Protein AF-A0AAU9JIQ5-F1 (afdb_monomer)

pLDDT: mean 78.66, std 20.28, range [33.81, 97.12]

Solvent-accessible surface area (backbone atoms only — not comparable to full-atom values): 30578 Å² total; per-residue (Å²): 131,57,72,69,59,53,52,51,49,52,53,47,32,46,72,43,92,80,22,69,67,49,35,51,52,51,18,60,65,46,36,79,48,55,62,67,62,41,50,53,50,53,53,53,45,50,50,50,59,68,40,84,86,54,53,39,53,39,35,30,38,43,47,53,44,52,48,47,33,49,75,54,63,25,63,56,45,46,54,46,44,55,73,74,42,43,73,56,49,51,57,59,64,51,57,66,23,88,51,84,55,89,61,65,23,29,62,74,72,73,49,91,47,70,69,39,15,50,26,22,16,50,34,47,48,54,48,44,45,49,38,52,53,40,20,71,75,50,17,48,47,100,85,68,47,77,28,71,41,28,55,46,42,52,54,39,51,75,59,58,38,75,66,68,74,82,62,67,73,60,57,53,51,53,43,57,50,49,52,52,50,47,52,52,34,62,77,67,69,47,61,68,66,64,50,51,53,57,48,48,57,53,52,57,47,48,53,53,46,57,50,48,47,58,53,37,66,74,71,70,45,68,72,65,44,53,56,51,50,55,50,52,51,55,53,51,48,54,52,51,52,50,54,56,53,53,47,67,78,54,60,76,90,79,74,77,90,79,79,92,72,83,83,82,84,78,82,85,79,84,91,81,72,84,81,77,82,81,75,77,78,80,74,81,76,81,76,80,79,72,85,86,78,91,78,78,83,85,73,73,89,66,85,83,79,77,77,76,78,86,78,81,78,87,70,91,48,76,66,62,56,50,52,52,50,51,52,49,50,54,52,51,53,51,49,52,55,49,52,53,50,51,52,51,50,53,54,50,51,52,53,49,53,52,53,50,52,54,52,51,52,53,49,52,53,51,48,56,50,50,54,53,49,51,56,52,48,54,50,50,54,51,53,52,51,54,50,54,52,50,50,53,52,51,53,53,50,52,52,53,52,53,53,50,53,52,51,51,51,52,51,52,50,51,51,53,51,51,50,51,54,51,51,56,51,49,54,56,48,52,54,50,50,55,54,49,52,55,51,49,54,53,49,51,56,50,50,52,53,50,50,53,52,50,52,54,49,52,50,51,50,51,54,51,50,60,56,51,71,75,72,61,85,85,83,83,88,84,89,81,80,87,80,79,83,79,76,79,68,77,76,72,81,76,72,66,72,75,66,74,69,70,73,62,84,72,45,77,64,42,58,51,51,55,59,62,68,74,76,121

InterPro domains:
  IPR002014 VHS domain [PS50179] (39-164)
  IPR008942 ENTH/VHS [G3DSA:1.25.40.90] (2-173)

Foldseek 3Di:
DDPVVLVVLLVCLLPDPPNPVSLLVNLVVLLPDDLPVLLVLLVVLLCQLPDLPHFLSSNLSSLSSLLSNVVSVPPSNVVNCLVRCLVVLLVLLCQPLVDPDLLSQLPSSPDPDPVSSVSSSSSNLSSLVSLVVCCVVVQADPVRDGGSSVVSNVVSVVSNRDHDDPDPPVVLVVVVVLLVVLVVCLVVVHDPVVSVVSLVVLVVVLVVLVVVLVVCVVVVPVVVNVSSVVSNVSSVVSVVSSVVSVCVVCPPPDDDDDDDDDDDDDDDDDPDDPDDDPDDPDDDDPPDPPDDPPPPPPPPPPDPPPPPPPPPDPPVDPVVVVVVVVVVVVVVVVVVVVVVVVVVVVVVVVVVVVVVVVVVVVVVVVVVVVVVVVVVVVVVVVVVVVVVVVVVVVVVVVVVVVVVVVVVVVVVVVVVVVVVVVVVVVVVVVVVVVVVVVVVVVVVVVVVVVVVVVVVVVVVVVVVVVVVVPPDPDDDDDDDDDDDPPPPDPDDPPPPPPPPPVPDPPPPVVVVVVVVVVPD

Structure (mmCIF, N/CA/C/O backbone):
data_AF-A0AAU9JIQ5-F1
#
_entry.id   AF-A0AAU9JIQ5-F1
#
loop_
_atom_site.group_PDB
_atom_site.id
_atom_site.type_symbol
_atom_site.label_atom_id
_atom_site.label_alt_id
_atom_site.label_comp_id
_atom_site.label_asym_id
_atom_site.label_entity_id
_atom_site.label_seq_id
_atom_site.pdbx_PDB_ins_code
_atom_site.Cartn_x
_atom_site.Cartn_y
_atom_site.Cartn_z
_atom_site.occupancy
_atom_site.B_iso_or_equiv
_atom_site.auth_seq_id
_atom_site.auth_comp_id
_atom_site.auth_asym_id
_atom_site.auth_atom_id
_atom_site.pdbx_PDB_model_num
ATOM 1 N N . MET A 1 1 ? 31.208 -19.150 15.252 1.00 69.88 1 MET A N 1
ATOM 2 C CA . MET A 1 1 ? 30.377 -19.489 16.428 1.00 69.88 1 MET A CA 1
ATOM 3 C C . MET A 1 1 ? 30.324 -21.010 16.598 1.00 69.88 1 MET A C 1
ATOM 5 O O . MET A 1 1 ? 30.475 -21.702 15.592 1.00 69.88 1 MET A O 1
ATOM 9 N N . LYS A 1 2 ? 30.187 -21.558 17.816 1.00 80.44 2 LYS A N 1
ATOM 10 C CA . LYS A 1 2 ? 30.042 -23.022 18.000 1.00 80.44 2 LYS A CA 1
ATOM 11 C C . LYS A 1 2 ? 28.649 -23.480 17.539 1.00 80.44 2 LYS A C 1
ATOM 13 O O . LYS A 1 2 ? 27.704 -22.698 17.568 1.00 80.44 2 LYS A O 1
ATOM 18 N N . GLU A 1 3 ? 28.507 -24.736 17.110 1.00 81.69 3 GLU A N 1
ATOM 19 C CA . GLU A 1 3 ? 27.234 -25.266 16.578 1.00 81.69 3 GLU A CA 1
ATOM 20 C C . GLU A 1 3 ? 26.079 -25.161 17.594 1.00 81.69 3 GLU A C 1
ATOM 22 O O . GLU A 1 3 ? 24.962 -24.798 17.228 1.00 81.69 3 GLU A O 1
ATOM 27 N N . ASP A 1 4 ? 26.366 -25.363 18.881 1.00 84.19 4 ASP A N 1
ATOM 28 C CA . ASP A 1 4 ? 25.383 -25.240 19.966 1.00 84.19 4 ASP A CA 1
ATOM 29 C C . ASP A 1 4 ? 24.862 -23.804 20.144 1.00 84.19 4 ASP A C 1
ATOM 31 O O . ASP A 1 4 ? 23.673 -23.591 20.375 1.00 84.19 4 ASP A O 1
ATOM 35 N N . GLU A 1 5 ? 25.729 -22.805 19.966 1.00 86.19 5 GLU A N 1
ATOM 36 C CA . GLU A 1 5 ? 25.364 -21.385 20.052 1.00 86.19 5 GLU A CA 1
ATOM 37 C C . GLU A 1 5 ? 24.453 -20.978 18.883 1.00 86.19 5 GLU A C 1
ATOM 39 O O . GLU A 1 5 ? 23.470 -20.261 19.078 1.00 86.19 5 GLU A O 1
ATOM 44 N N . ILE A 1 6 ? 24.731 -21.486 17.674 1.00 86.81 6 ILE A N 1
ATOM 45 C CA . ILE A 1 6 ? 23.885 -21.280 16.486 1.00 86.81 6 ILE A CA 1
ATOM 46 C C . ILE A 1 6 ? 22.503 -21.903 16.702 1.00 86.81 6 ILE A C 1
ATOM 48 O O . ILE A 1 6 ? 21.485 -21.274 16.411 1.00 86.81 6 ILE A O 1
ATOM 52 N N . ASN A 1 7 ? 22.455 -23.129 17.224 1.00 87.50 7 ASN A N 1
ATOM 53 C CA . ASN A 1 7 ? 21.197 -23.826 17.477 1.00 87.50 7 ASN A CA 1
ATOM 54 C C . ASN A 1 7 ? 20.341 -23.102 18.524 1.00 87.50 7 ASN A C 1
ATOM 56 O O . ASN A 1 7 ? 19.128 -22.987 18.335 1.00 87.50 7 ASN A O 1
ATOM 60 N N . GLU A 1 8 ? 20.951 -22.556 19.579 1.00 89.00 8 GLU A N 1
ATOM 61 C CA . GLU A 1 8 ? 20.212 -2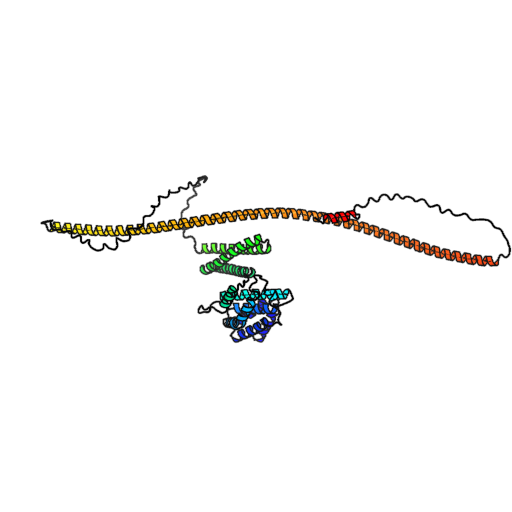1.774 20.572 1.00 89.00 8 GLU A CA 1
ATOM 62 C C . GLU A 1 8 ? 19.728 -20.432 20.006 1.00 89.00 8 GLU A C 1
ATOM 64 O O . GLU A 1 8 ? 18.595 -20.030 20.275 1.00 89.00 8 GLU A O 1
ATOM 69 N N . LEU A 1 9 ? 20.515 -19.765 19.155 1.00 89.19 9 LEU A N 1
ATOM 70 C CA . LEU A 1 9 ? 20.067 -18.557 18.450 1.00 89.19 9 LEU A CA 1
ATOM 71 C C . LEU A 1 9 ? 18.867 -18.833 17.541 1.00 89.19 9 LEU A C 1
ATOM 73 O O . LEU A 1 9 ? 17.897 -18.076 17.568 1.00 89.19 9 LEU A O 1
ATOM 77 N N . ILE A 1 10 ? 18.888 -19.938 16.792 1.00 91.12 10 ILE A N 1
ATOM 78 C CA . ILE A 1 10 ? 17.752 -20.368 15.966 1.00 91.12 10 ILE A CA 1
ATOM 79 C C . ILE A 1 10 ? 16.536 -20.649 16.851 1.00 91.12 10 ILE A C 1
ATOM 81 O O . ILE A 1 10 ? 15.441 -20.178 16.550 1.00 91.12 10 ILE A O 1
ATOM 85 N N . ARG A 1 11 ? 16.711 -21.372 17.965 1.00 91.75 11 ARG A N 1
ATOM 86 C CA . ARG A 1 11 ? 15.618 -21.676 18.898 1.00 91.75 11 ARG A CA 1
ATOM 87 C C . ARG A 1 11 ? 14.975 -20.400 19.436 1.00 91.75 11 ARG A C 1
ATOM 89 O O . ARG A 1 11 ? 13.753 -20.287 19.412 1.00 91.75 11 ARG A O 1
ATOM 96 N N . ARG A 1 12 ? 15.788 -19.419 19.839 1.00 91.25 12 ARG A N 1
ATOM 97 C CA . ARG A 1 12 ? 15.317 -18.109 20.307 1.00 91.25 12 ARG A CA 1
ATOM 98 C C . ARG A 1 12 ? 14.613 -17.320 19.207 1.00 91.25 12 ARG A C 1
ATOM 100 O O . ARG A 1 12 ? 13.552 -16.758 19.469 1.00 91.25 12 ARG A O 1
ATOM 107 N N . ALA A 1 13 ? 15.148 -17.301 17.986 1.00 91.44 13 ALA A N 1
ATOM 108 C CA . ALA A 1 13 ? 14.522 -16.614 16.854 1.00 91.44 13 ALA A CA 1
ATOM 109 C C . ALA A 1 13 ? 13.144 -17.201 16.498 1.00 91.44 13 ALA A C 1
ATOM 111 O O . ALA A 1 13 ? 12.255 -16.474 16.067 1.00 91.44 13 ALA A O 1
ATOM 112 N N . LEU A 1 14 ? 12.942 -18.504 16.717 1.00 92.00 14 LEU A N 1
ATOM 113 C CA . LEU A 1 14 ? 11.664 -19.175 16.462 1.00 92.00 14 LEU A CA 1
ATOM 114 C C . LEU A 1 14 ? 10.588 -18.884 17.520 1.00 92.00 14 LEU A C 1
ATOM 116 O O . LEU A 1 14 ? 9.406 -19.002 17.206 1.00 92.00 14 LEU A O 1
ATOM 120 N N . THR A 1 15 ? 10.971 -18.538 18.755 1.00 88.44 15 THR A N 1
ATOM 121 C CA . THR A 1 15 ? 10.032 -18.357 19.882 1.00 88.44 15 THR A CA 1
ATOM 122 C C . THR A 1 15 ? 9.821 -16.904 20.304 1.00 88.44 15 THR A C 1
ATOM 124 O O . THR A 1 15 ? 8.894 -16.627 21.060 1.00 88.44 15 THR A O 1
ATOM 127 N N 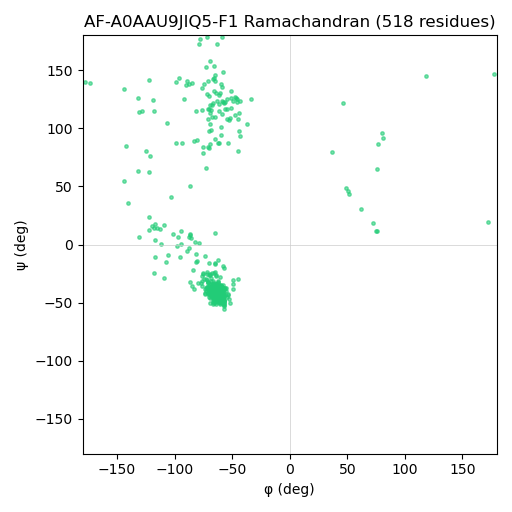. THR A 1 16 ? 10.682 -15.977 19.879 1.00 85.25 16 THR A N 1
ATOM 128 C CA . THR A 1 16 ? 10.675 -14.586 20.367 1.00 85.25 16 THR A CA 1
ATOM 129 C C . THR A 1 16 ? 9.897 -13.666 19.425 1.00 85.25 16 THR A C 1
ATOM 131 O O . THR A 1 16 ? 9.971 -13.808 18.207 1.00 85.25 16 THR A O 1
ATOM 134 N N . ILE A 1 17 ? 9.175 -12.693 19.990 1.00 66.81 17 ILE A N 1
ATOM 135 C CA . ILE A 1 17 ? 8.435 -11.667 19.232 1.00 66.81 17 ILE A CA 1
ATOM 136 C C . ILE A 1 17 ? 9.412 -10.683 18.552 1.00 66.81 17 ILE A C 1
ATOM 138 O O . ILE A 1 17 ? 9.202 -10.299 17.405 1.00 66.81 17 ILE A O 1
ATOM 142 N N . ASP A 1 18 ? 10.535 -10.371 19.207 1.00 60.59 18 ASP A N 1
ATOM 143 C CA . ASP A 1 18 ? 11.626 -9.516 18.710 1.00 60.59 18 ASP A CA 1
ATOM 144 C C . ASP A 1 18 ? 12.670 -10.302 17.879 1.00 60.59 18 ASP A C 1
ATOM 146 O O . ASP A 1 18 ? 13.877 -10.310 18.128 1.00 60.59 18 ASP A O 1
ATOM 150 N N . ALA A 1 19 ? 12.176 -11.071 16.908 1.00 79.62 19 ALA A N 1
ATOM 151 C CA . ALA A 1 19 ? 12.989 -11.922 16.041 1.00 79.62 19 ALA A CA 1
ATOM 152 C C . ALA A 1 19 ? 13.910 -11.201 15.018 1.00 79.62 19 ALA A C 1
ATOM 154 O O . ALA A 1 19 ? 14.922 -11.808 14.655 1.00 79.62 19 ALA A O 1
ATOM 155 N N . PRO A 1 20 ? 13.651 -9.966 14.521 1.00 87.19 20 PRO A N 1
ATOM 156 C CA . PRO A 1 20 ? 14.410 -9.404 13.391 1.00 87.19 20 PRO A CA 1
ATOM 157 C C . PRO A 1 20 ? 15.925 -9.285 13.614 1.00 87.19 20 PRO A C 1
ATOM 159 O O . PRO A 1 20 ? 16.711 -9.612 12.719 1.00 87.19 20 PRO A O 1
ATOM 162 N N . ALA A 1 21 ? 16.350 -8.867 14.810 1.00 88.44 21 ALA A N 1
ATOM 163 C CA . ALA A 1 21 ? 17.769 -8.740 15.146 1.00 88.44 21 ALA A CA 1
ATOM 164 C C . ALA A 1 21 ? 18.475 -10.108 15.165 1.00 88.44 21 ALA A C 1
ATOM 166 O O . ALA A 1 21 ? 19.551 -10.268 14.586 1.00 88.44 21 ALA A O 1
ATOM 167 N N . LEU A 1 22 ? 17.830 -11.121 15.756 1.00 91.56 22 LEU A N 1
ATOM 168 C CA . LEU A 1 22 ? 18.345 -12.493 15.804 1.00 91.56 22 LEU A CA 1
ATOM 169 C C . LEU A 1 22 ? 18.401 -13.123 14.407 1.00 91.56 22 LEU A C 1
ATOM 171 O O . LEU A 1 22 ? 19.378 -13.786 14.068 1.00 91.56 22 LEU A O 1
ATOM 175 N N . ILE A 1 23 ? 17.384 -12.889 13.573 1.00 93.19 23 ILE A N 1
ATOM 176 C CA . ILE A 1 23 ? 17.345 -13.374 12.186 1.00 93.19 23 ILE A CA 1
ATOM 177 C C . ILE A 1 23 ? 18.493 -12.770 11.371 1.00 93.19 23 ILE A C 1
ATOM 179 O O . ILE A 1 23 ? 19.153 -13.490 10.623 1.00 93.19 23 ILE A O 1
ATOM 183 N N . SER A 1 24 ? 18.766 -11.477 11.550 1.00 91.62 24 SER A N 1
ATOM 184 C CA . SER A 1 24 ? 19.873 -10.789 10.875 1.00 91.62 24 SER A CA 1
ATOM 185 C C . SER A 1 24 ? 21.231 -11.353 11.296 1.00 91.62 24 SER A C 1
ATOM 187 O O . SER A 1 24 ? 22.091 -11.594 10.449 1.00 91.62 24 SER A O 1
ATOM 189 N N . GLN A 1 25 ? 21.402 -11.645 12.589 1.00 92.38 25 GLN A N 1
ATOM 190 C CA . GLN A 1 25 ? 22.608 -12.289 13.108 1.00 92.38 25 GLN A CA 1
ATOM 191 C C . GLN A 1 25 ? 22.797 -13.699 12.527 1.00 92.38 25 GLN A C 1
ATOM 193 O O . GLN A 1 25 ? 23.896 -14.047 12.098 1.00 92.38 25 GLN A O 1
ATOM 198 N N . ILE A 1 26 ? 21.724 -14.496 12.445 1.00 93.31 26 ILE A N 1
ATOM 199 C CA . ILE A 1 26 ? 21.763 -15.820 11.807 1.00 93.31 26 ILE A CA 1
ATOM 200 C C . ILE A 1 26 ? 22.144 -15.678 10.328 1.00 93.31 26 ILE A C 1
ATOM 202 O O . ILE A 1 26 ? 23.040 -16.374 9.861 1.00 93.31 26 ILE A O 1
ATOM 206 N N . ALA A 1 27 ? 21.523 -14.761 9.584 1.00 94.50 27 ALA A N 1
ATOM 207 C CA . ALA A 1 27 ? 21.852 -14.549 8.177 1.00 94.50 27 ALA A CA 1
ATOM 208 C C . ALA A 1 27 ? 23.333 -14.184 7.980 1.00 94.50 27 ALA A C 1
ATOM 210 O O . ALA A 1 27 ? 23.991 -14.744 7.105 1.00 94.50 27 ALA A O 1
ATOM 211 N N . GLN A 1 28 ? 23.886 -13.317 8.832 1.00 92.88 28 GLN A N 1
ATOM 212 C CA . GLN A 1 28 ? 25.294 -12.932 8.774 1.00 92.88 28 GLN A CA 1
ATOM 213 C C . GLN A 1 28 ? 26.235 -14.127 8.984 1.00 92.88 28 GLN A C 1
ATOM 215 O O . GLN A 1 28 ? 27.166 -14.304 8.198 1.00 92.88 28 GLN A O 1
ATOM 220 N N . GLU A 1 29 ? 25.967 -14.985 9.970 1.00 92.69 29 GLU A N 1
ATOM 221 C CA . GLU A 1 29 ? 26.754 -16.207 10.207 1.00 92.69 29 GLU A CA 1
ATOM 222 C C . GLU A 1 29 ? 26.693 -17.176 9.015 1.00 92.69 29 GLU A C 1
ATOM 224 O O . GLU A 1 29 ? 27.674 -17.851 8.697 1.00 92.69 29 GLU A O 1
ATOM 229 N N . PHE A 1 30 ? 25.558 -17.223 8.312 1.00 93.81 30 PHE A N 1
ATOM 230 C CA . PHE A 1 30 ? 25.363 -18.101 7.159 1.00 93.81 30 PHE A CA 1
ATOM 231 C C . PHE A 1 30 ? 25.768 -17.488 5.811 1.00 93.81 30 PHE A C 1
ATOM 233 O O . PHE A 1 30 ? 25.815 -18.219 4.821 1.00 93.81 30 PHE A O 1
ATOM 240 N N . SER A 1 31 ? 26.146 -16.208 5.759 1.00 93.00 31 SER A N 1
ATOM 241 C CA . SER A 1 31 ? 26.565 -15.527 4.521 1.00 93.00 31 SER A CA 1
ATOM 242 C C . SER A 1 31 ? 27.772 -16.191 3.847 1.00 93.00 31 SER A C 1
ATOM 244 O O . SER A 1 31 ? 27.778 -16.383 2.636 1.00 93.00 31 SER A O 1
ATOM 246 N N . ASN A 1 32 ? 28.746 -16.641 4.644 1.00 90.75 32 ASN A N 1
ATOM 247 C CA . ASN A 1 32 ? 29.967 -17.310 4.179 1.00 90.75 32 ASN A CA 1
ATOM 248 C C . ASN A 1 32 ? 30.093 -18.749 4.705 1.00 90.75 32 ASN A C 1
ATOM 250 O O . ASN A 1 32 ? 31.167 -19.352 4.655 1.00 90.75 32 ASN A O 1
ATOM 254 N N . ALA A 1 33 ? 29.010 -19.310 5.247 1.00 91.50 33 ALA A N 1
ATOM 255 C CA . ALA A 1 33 ? 29.029 -20.661 5.781 1.00 91.50 33 ALA A CA 1
ATOM 256 C C . ALA A 1 33 ? 29.243 -21.700 4.671 1.00 91.50 33 ALA A C 1
ATOM 258 O O . ALA A 1 33 ? 28.718 -21.594 3.560 1.00 91.50 33 ALA A O 1
ATOM 259 N N . GLY A 1 34 ? 30.007 -22.741 5.002 1.00 91.44 34 GLY A N 1
ATOM 260 C CA . GLY A 1 34 ? 30.241 -23.864 4.105 1.00 91.44 34 GLY A CA 1
ATOM 261 C C . GLY A 1 34 ? 29.016 -24.765 3.926 1.00 91.44 34 GLY A C 1
ATOM 262 O O . GLY A 1 34 ? 27.973 -24.628 4.566 1.00 91.44 34 GLY A O 1
ATOM 263 N N . TYR A 1 35 ? 29.185 -25.781 3.087 1.00 89.69 35 TYR A N 1
ATOM 264 C CA . TYR A 1 35 ? 28.126 -26.712 2.699 1.00 89.69 35 TYR A CA 1
ATOM 265 C C . TYR A 1 35 ? 27.451 -27.453 3.872 1.00 89.69 35 TYR A C 1
ATOM 267 O O . TYR A 1 35 ? 26.233 -27.643 3.860 1.00 89.69 35 TYR A O 1
ATOM 275 N N . SER A 1 36 ? 28.219 -27.896 4.878 1.00 91.38 36 SER A N 1
ATOM 276 C CA . SER A 1 36 ? 27.694 -28.703 5.995 1.00 91.38 36 SER A CA 1
ATOM 277 C C . SER A 1 36 ? 26.758 -27.906 6.928 1.00 91.38 36 SER A C 1
ATOM 279 O O . SER A 1 36 ? 25.619 -28.348 7.119 1.00 91.38 36 SER A O 1
ATOM 281 N N . PRO A 1 37 ? 27.132 -26.705 7.420 1.00 91.62 37 PRO A N 1
ATOM 282 C CA . PRO A 1 37 ? 26.217 -25.860 8.191 1.00 91.62 37 PRO A CA 1
ATOM 283 C C . PRO A 1 37 ? 24.924 -25.512 7.443 1.00 91.62 37 PRO A C 1
ATOM 285 O O . PRO A 1 37 ? 23.834 -25.719 7.980 1.00 91.62 37 PRO A O 1
ATOM 288 N N . CYS A 1 38 ? 25.010 -25.053 6.184 1.00 93.25 38 CYS A N 1
ATOM 289 C CA . CYS A 1 38 ? 23.827 -24.698 5.385 1.00 93.25 38 CYS A CA 1
ATOM 290 C C . CYS A 1 38 ? 22.872 -25.890 5.219 1.00 93.25 38 CYS A C 1
ATOM 292 O O . CYS A 1 38 ? 21.651 -25.743 5.327 1.00 93.25 38 CYS A O 1
ATOM 294 N N . ARG A 1 39 ? 23.424 -27.094 5.005 1.00 92.44 39 ARG A N 1
ATOM 295 C CA . ARG A 1 39 ? 22.650 -28.340 4.949 1.00 92.44 39 ARG A CA 1
ATOM 296 C C . ARG A 1 39 ? 21.899 -28.590 6.254 1.00 92.44 39 ARG A C 1
ATOM 298 O O . ARG A 1 39 ? 20.712 -28.914 6.194 1.00 92.44 39 ARG A O 1
ATOM 305 N N . SER A 1 40 ? 22.587 -28.502 7.393 1.00 91.38 40 SER A N 1
ATOM 306 C CA . SER A 1 40 ? 22.011 -28.770 8.717 1.00 91.38 40 SER A CA 1
ATOM 307 C C . SER A 1 40 ? 20.848 -27.816 9.005 1.00 91.38 40 SER A C 1
ATOM 309 O O . SER A 1 40 ? 19.728 -28.259 9.274 1.00 91.38 40 SER A O 1
ATOM 311 N N . LEU A 1 41 ? 21.065 -26.515 8.784 1.00 94.00 41 LEU A N 1
ATOM 312 C CA . LEU A 1 41 ? 20.050 -25.478 8.963 1.00 94.00 41 LEU A CA 1
ATOM 313 C C . LEU A 1 41 ? 18.801 -25.738 8.109 1.00 94.00 41 LEU A C 1
ATOM 315 O O . LEU A 1 41 ? 17.691 -25.820 8.635 1.00 94.00 41 LEU A O 1
ATOM 319 N N . ILE A 1 42 ? 18.966 -25.937 6.797 1.00 94.62 42 ILE A N 1
ATOM 320 C CA . ILE A 1 42 ? 17.835 -26.159 5.883 1.00 94.62 42 ILE A CA 1
ATOM 321 C C . ILE A 1 42 ? 17.075 -27.441 6.238 1.00 94.62 42 ILE A C 1
ATOM 323 O O . ILE A 1 42 ? 15.848 -27.482 6.128 1.00 94.62 42 ILE A O 1
ATOM 327 N N . GLN A 1 43 ? 17.764 -28.497 6.680 1.00 93.88 43 GLN A N 1
ATOM 328 C CA . GLN A 1 43 ? 17.098 -29.718 7.134 1.00 93.88 43 GLN A CA 1
ATOM 329 C C . GLN A 1 43 ? 16.262 -29.487 8.394 1.00 93.88 43 GLN A C 1
ATOM 331 O O . GLN A 1 43 ? 15.138 -29.989 8.464 1.00 93.88 43 GLN A O 1
ATOM 336 N N . ASN A 1 44 ? 16.777 -28.719 9.353 1.00 93.06 44 ASN A N 1
ATOM 337 C CA . ASN A 1 44 ? 16.059 -28.385 10.578 1.00 93.06 44 ASN A CA 1
ATOM 338 C C . ASN A 1 44 ? 14.831 -27.516 10.278 1.00 93.06 44 ASN A C 1
ATOM 340 O O . ASN A 1 44 ? 13.716 -27.903 10.625 1.00 93.06 44 ASN A O 1
ATOM 344 N N . LEU A 1 45 ? 14.989 -26.428 9.518 1.00 94.50 45 LEU A N 1
ATOM 345 C CA . LEU A 1 45 ? 13.874 -25.551 9.134 1.00 94.50 45 LEU A CA 1
ATOM 346 C C . LEU A 1 45 ? 12.822 -26.293 8.294 1.00 94.50 45 LEU A C 1
ATOM 348 O O . LEU A 1 45 ? 11.619 -26.123 8.492 1.00 94.50 45 LEU A O 1
ATOM 352 N N . LYS A 1 46 ? 13.246 -27.211 7.417 1.00 94.44 46 LYS A N 1
ATOM 353 C CA . LYS A 1 46 ? 12.328 -28.086 6.676 1.00 94.44 46 LYS A CA 1
ATOM 354 C C . LYS A 1 46 ? 11.481 -28.969 7.595 1.00 94.44 46 LYS A C 1
ATOM 356 O O . LYS A 1 46 ? 10.297 -29.161 7.311 1.00 94.44 46 LYS A O 1
ATOM 361 N N . LYS A 1 47 ? 12.066 -29.539 8.656 1.00 93.56 47 LYS A N 1
ATOM 362 C CA . LYS A 1 47 ? 11.317 -30.346 9.637 1.00 93.56 47 LYS A CA 1
ATOM 363 C C . LYS A 1 47 ? 10.258 -29.493 10.340 1.00 93.56 47 LYS A C 1
ATOM 365 O O . LYS A 1 47 ? 9.123 -29.952 10.456 1.00 93.56 47 LYS A O 1
ATOM 370 N N . LEU A 1 48 ? 10.600 -28.256 10.713 1.00 93.44 48 LEU A N 1
ATOM 371 C CA . LEU A 1 48 ? 9.667 -27.313 11.341 1.00 93.44 48 LEU A CA 1
ATOM 372 C C . LEU A 1 48 ? 8.474 -26.999 10.430 1.00 93.44 48 LEU A C 1
ATOM 374 O O . LEU A 1 48 ? 7.327 -27.173 10.831 1.00 93.44 48 LEU A O 1
ATOM 378 N N . ILE A 1 49 ? 8.742 -26.628 9.174 1.00 93.88 49 ILE A N 1
ATOM 379 C CA . ILE A 1 49 ? 7.698 -26.276 8.197 1.00 93.88 49 ILE A CA 1
ATOM 380 C C . ILE A 1 49 ? 6.775 -27.469 7.900 1.00 93.88 49 ILE A C 1
ATOM 382 O O . ILE A 1 49 ? 5.569 -27.297 7.722 1.00 93.88 49 ILE A O 1
ATOM 386 N N . LYS A 1 50 ? 7.321 -28.694 7.835 1.00 91.88 50 LYS A N 1
ATOM 387 C CA . LYS A 1 50 ? 6.540 -29.900 7.509 1.00 91.88 50 LYS A CA 1
ATOM 388 C C . LYS A 1 50 ? 5.688 -30.395 8.681 1.00 91.88 50 LYS A C 1
ATOM 390 O O . LYS A 1 50 ? 4.610 -30.940 8.447 1.00 91.88 50 LYS A O 1
ATOM 395 N N . SER A 1 51 ? 6.182 -30.275 9.909 1.00 90.88 51 SER A N 1
ATOM 396 C CA . SER A 1 51 ? 5.517 -30.861 11.072 1.00 90.88 51 SER A CA 1
ATOM 397 C C . SER A 1 51 ? 4.157 -30.207 11.332 1.00 90.88 51 SER A C 1
ATOM 399 O O . SER A 1 51 ? 3.979 -28.998 11.187 1.00 90.88 51 SER A O 1
ATOM 401 N N . HIS A 1 52 ? 3.177 -31.021 11.714 1.00 88.12 52 HIS A N 1
ATOM 402 C CA . HIS A 1 52 ? 1.860 -30.543 12.144 1.00 88.12 52 HIS A CA 1
ATOM 403 C C . HIS A 1 52 ? 1.868 -30.096 13.612 1.00 88.12 52 HIS A C 1
ATOM 405 O O . HIS A 1 52 ? 0.968 -29.385 14.028 1.00 88.12 52 HIS A O 1
ATOM 411 N N . GLN A 1 53 ? 2.907 -30.462 14.370 1.00 88.81 53 GLN A N 1
ATOM 412 C CA . GLN A 1 53 ? 3.037 -30.126 15.791 1.00 88.81 53 GLN A CA 1
ATOM 413 C C . GLN A 1 53 ? 3.433 -28.664 16.032 1.00 88.81 53 GLN A C 1
ATOM 415 O O . GLN A 1 53 ? 3.180 -28.138 17.108 1.00 88.81 53 GLN A O 1
ATOM 420 N N . TYR A 1 54 ? 4.080 -28.012 15.059 1.00 92.50 54 TYR A N 1
ATOM 421 C CA . TYR A 1 54 ? 4.479 -26.611 15.198 1.00 92.50 54 TYR A CA 1
ATOM 422 C C . TYR A 1 54 ? 3.388 -25.678 14.693 1.00 92.50 54 TYR A C 1
ATOM 424 O O . TYR A 1 54 ? 2.820 -25.896 13.614 1.00 92.50 54 TYR A O 1
ATOM 432 N N . SER A 1 55 ? 3.159 -24.611 15.458 1.00 93.00 55 SER A N 1
ATOM 433 C CA . SER A 1 55 ? 2.173 -23.595 15.124 1.00 93.00 55 SER A CA 1
ATOM 434 C C . SER A 1 55 ? 2.550 -22.827 13.848 1.00 93.00 55 SER A C 1
ATOM 436 O O . SER A 1 55 ? 3.738 -22.735 13.499 1.00 93.00 55 SER A O 1
ATOM 438 N N . PRO A 1 56 ? 1.564 -22.272 13.123 1.00 94.19 56 PRO A N 1
ATOM 439 C CA . PRO A 1 56 ? 1.806 -21.382 11.988 1.00 94.19 56 PRO A CA 1
ATOM 440 C C . PRO A 1 56 ? 2.799 -20.255 12.269 1.00 94.19 56 PRO A C 1
ATOM 442 O O . PRO A 1 56 ? 3.646 -19.973 11.425 1.00 94.19 56 PRO A O 1
ATOM 445 N N . THR A 1 57 ? 2.770 -19.677 13.469 1.00 93.69 57 THR A N 1
ATOM 446 C CA . THR A 1 57 ? 3.720 -18.638 13.892 1.00 93.69 57 THR A CA 1
ATOM 447 C C . THR A 1 57 ? 5.175 -19.116 13.820 1.00 93.69 57 THR A C 1
ATOM 449 O O . THR A 1 57 ? 6.024 -18.438 13.238 1.00 93.69 57 THR A O 1
ATOM 452 N N . ILE A 1 58 ? 5.474 -20.320 14.321 1.00 94.38 58 ILE A N 1
ATOM 453 C CA . ILE A 1 58 ? 6.826 -20.906 14.248 1.00 94.38 58 ILE A CA 1
ATOM 454 C C . ILE A 1 58 ? 7.221 -21.171 12.790 1.00 94.38 58 ILE A C 1
ATOM 456 O O . ILE A 1 58 ? 8.366 -20.941 12.397 1.00 94.38 58 ILE A O 1
ATOM 460 N N . LYS A 1 59 ? 6.276 -21.631 11.961 1.00 95.62 59 LYS A N 1
ATOM 461 C CA . LYS A 1 59 ? 6.516 -21.872 10.528 1.00 95.62 59 LYS A CA 1
ATOM 462 C C . LYS A 1 59 ? 6.831 -20.574 9.787 1.00 95.62 59 LYS A C 1
ATOM 464 O O . LYS A 1 59 ? 7.734 -20.564 8.951 1.00 95.62 59 LYS A O 1
ATOM 469 N N . LEU A 1 60 ? 6.133 -19.488 10.116 1.00 94.75 60 LEU A N 1
ATOM 470 C CA . LEU A 1 60 ? 6.390 -18.151 9.585 1.00 94.75 60 LEU A CA 1
ATOM 471 C C . LEU A 1 60 ? 7.782 -17.652 9.979 1.00 94.75 60 LEU A C 1
ATOM 473 O O . LEU A 1 60 ? 8.528 -17.205 9.111 1.00 94.75 60 LEU A O 1
ATOM 477 N N . GLN A 1 61 ? 8.182 -17.795 11.244 1.00 94.38 61 GLN A N 1
ATOM 478 C CA . GLN A 1 61 ? 9.536 -17.422 11.674 1.00 94.38 61 GLN A CA 1
ATOM 479 C C . GLN A 1 61 ? 10.614 -18.265 10.982 1.00 94.38 61 GLN A C 1
ATOM 481 O O . GLN A 1 61 ? 11.618 -17.728 10.513 1.00 94.38 61 GLN A O 1
ATOM 486 N N . ALA A 1 62 ? 10.384 -19.571 10.822 1.00 96.38 62 ALA A N 1
ATOM 487 C CA . ALA A 1 62 ? 11.288 -20.437 10.070 1.00 96.38 62 ALA A CA 1
ATOM 488 C C . ALA A 1 62 ? 11.459 -19.962 8.617 1.00 96.38 62 ALA A C 1
ATOM 490 O O . ALA A 1 62 ? 12.575 -19.965 8.099 1.00 96.38 62 ALA A O 1
ATOM 491 N N . LEU A 1 63 ? 10.379 -19.515 7.968 1.00 96.81 63 LEU A N 1
ATOM 492 C CA . LEU A 1 63 ? 10.441 -18.951 6.621 1.00 96.81 63 LEU A CA 1
ATOM 493 C C . LEU A 1 63 ? 11.197 -17.614 6.578 1.00 96.81 63 LEU A C 1
ATOM 495 O O . LEU A 1 63 ? 12.002 -17.418 5.672 1.00 96.81 63 LEU A O 1
ATOM 499 N N . LYS A 1 64 ? 11.017 -16.734 7.571 1.00 95.69 64 LYS A N 1
ATOM 500 C CA . LYS A 1 64 ? 11.785 -15.480 7.680 1.00 95.69 64 LYS A CA 1
ATOM 501 C C . LYS A 1 64 ? 13.292 -15.731 7.808 1.00 95.69 64 LYS A C 1
ATOM 503 O O . LYS A 1 64 ? 14.074 -15.057 7.144 1.00 95.69 64 LYS A O 1
ATOM 508 N N . ILE A 1 65 ? 13.700 -16.743 8.582 1.00 96.25 65 ILE A N 1
ATOM 509 C CA . ILE A 1 65 ? 15.109 -17.170 8.666 1.00 96.25 65 ILE A CA 1
ATOM 510 C C . ILE A 1 65 ? 15.612 -17.640 7.295 1.00 96.25 65 ILE A C 1
ATOM 512 O O . ILE A 1 65 ? 16.699 -17.245 6.873 1.00 96.25 65 ILE A O 1
ATOM 516 N N . ILE A 1 66 ? 14.824 -18.457 6.583 1.00 97.00 66 ILE A N 1
ATOM 517 C CA . ILE A 1 66 ? 15.180 -18.923 5.233 1.00 97.00 66 ILE A CA 1
ATOM 518 C C . ILE A 1 66 ? 15.370 -17.739 4.287 1.00 97.00 66 ILE A C 1
ATOM 520 O O . ILE A 1 66 ? 16.371 -17.717 3.573 1.00 97.00 66 ILE A O 1
ATOM 524 N N . LYS A 1 67 ? 14.443 -16.773 4.294 1.00 95.75 67 LYS A N 1
ATOM 525 C CA . LYS A 1 67 ? 14.524 -15.562 3.470 1.00 95.75 67 LYS A CA 1
ATOM 526 C C . LYS A 1 67 ? 15.810 -14.798 3.736 1.00 95.75 67 LYS A C 1
ATOM 528 O O . LYS A 1 67 ? 16.600 -14.618 2.817 1.00 95.75 67 LYS A O 1
ATOM 533 N N . ALA A 1 68 ? 16.056 -14.444 4.993 1.00 95.38 68 ALA A N 1
ATOM 534 C CA . ALA A 1 68 ? 17.230 -13.668 5.364 1.00 95.38 68 ALA A CA 1
ATOM 535 C C . ALA A 1 68 ? 18.541 -14.375 4.980 1.00 95.38 68 ALA A C 1
ATOM 537 O O . ALA A 1 68 ? 19.456 -13.740 4.469 1.00 95.38 68 ALA A O 1
ATOM 538 N N . CYS A 1 69 ? 18.621 -15.699 5.154 1.00 95.81 69 CYS A N 1
ATOM 539 C CA . CYS A 1 69 ? 19.794 -16.470 4.740 1.00 95.81 69 CYS A CA 1
ATOM 540 C C . CYS A 1 69 ? 19.938 -16.547 3.211 1.00 95.81 69 CYS A C 1
ATOM 542 O O . CYS A 1 69 ? 21.052 -16.442 2.703 1.00 95.81 69 CYS A O 1
ATOM 544 N N . ALA A 1 70 ? 18.842 -16.719 2.466 1.00 95.31 70 ALA A N 1
ATOM 545 C CA . ALA A 1 70 ? 18.865 -16.745 1.002 1.00 95.31 70 ALA A CA 1
ATOM 546 C C . ALA A 1 70 ? 19.279 -15.388 0.408 1.00 95.31 70 ALA A C 1
ATOM 548 O O . ALA A 1 70 ? 20.048 -15.352 -0.552 1.00 95.31 70 ALA A O 1
ATOM 549 N N . ASP A 1 71 ? 18.839 -14.288 1.021 1.00 93.12 71 ASP A N 1
ATOM 550 C CA . ASP A 1 71 ? 19.137 -12.918 0.587 1.00 93.12 71 ASP A CA 1
ATOM 551 C C . ASP A 1 71 ? 20.628 -12.558 0.695 1.00 93.12 71 ASP A C 1
ATOM 553 O O . ASP A 1 71 ? 21.081 -11.630 0.029 1.00 93.12 71 ASP A O 1
ATOM 557 N N . THR A 1 72 ? 21.420 -13.3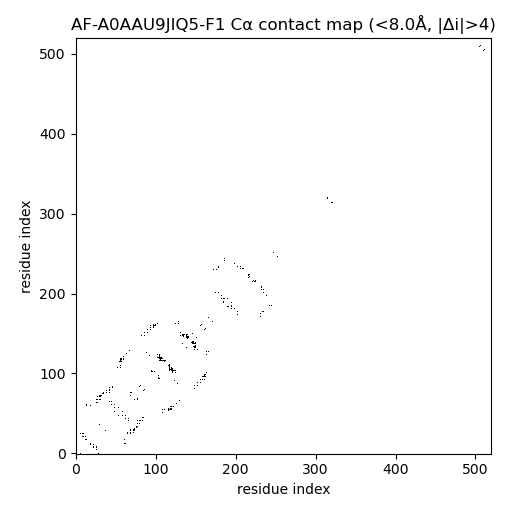25 1.454 1.00 93.50 72 THR A N 1
ATOM 558 C CA . THR A 1 72 ? 22.887 -13.178 1.482 1.00 93.50 72 THR A CA 1
ATOM 559 C C . THR A 1 72 ? 23.580 -13.623 0.192 1.00 93.50 72 THR A C 1
ATOM 561 O O . THR A 1 72 ? 24.750 -13.309 -0.005 1.00 93.50 72 THR A O 1
ATOM 564 N N . GLY A 1 73 ? 22.895 -14.373 -0.680 1.00 91.12 73 GLY A N 1
ATOM 565 C CA . GLY A 1 73 ? 23.468 -14.873 -1.931 1.00 91.12 73 GLY A CA 1
ATOM 566 C C . GLY A 1 73 ? 24.425 -16.062 -1.775 1.00 91.12 73 GLY A C 1
ATOM 567 O O . GLY A 1 73 ? 25.097 -16.425 -2.739 1.00 91.12 73 GLY A O 1
ATOM 568 N N . ASN A 1 74 ? 24.495 -16.706 -0.601 1.00 94.56 74 ASN A N 1
ATOM 569 C CA . ASN A 1 74 ? 25.336 -17.892 -0.412 1.00 94.56 74 ASN A CA 1
ATOM 570 C C . ASN A 1 74 ? 24.901 -19.041 -1.348 1.00 94.56 74 ASN A C 1
ATOM 572 O O . ASN A 1 74 ? 23.824 -19.630 -1.195 1.00 94.56 74 ASN A O 1
ATOM 576 N N . SER A 1 75 ? 25.775 -19.414 -2.287 1.00 92.75 75 SER A N 1
ATOM 577 C CA . SER A 1 75 ? 25.504 -20.426 -3.316 1.00 92.75 75 SER A CA 1
ATOM 578 C C . SER A 1 75 ? 25.212 -21.819 -2.743 1.00 92.75 75 SER A C 1
ATOM 580 O O . SER A 1 75 ? 24.326 -22.521 -3.248 1.00 92.75 75 SER A O 1
ATOM 582 N N . TYR A 1 76 ? 25.879 -22.221 -1.654 1.00 94.56 76 TYR A N 1
ATOM 583 C CA . TYR A 1 76 ? 25.612 -23.495 -0.982 1.00 94.56 76 TYR A CA 1
ATOM 584 C C . TYR A 1 76 ? 24.223 -23.509 -0.346 1.00 94.56 76 TYR A C 1
ATOM 586 O O . TYR A 1 76 ? 23.507 -24.512 -0.448 1.00 94.56 76 TYR A O 1
ATOM 594 N N . PHE A 1 77 ? 23.824 -22.398 0.276 1.00 96.12 77 PHE A N 1
ATOM 595 C CA . PHE A 1 77 ? 22.498 -22.255 0.869 1.00 96.12 77 PHE A CA 1
ATOM 596 C C . PHE A 1 77 ? 21.406 -22.318 -0.206 1.00 96.12 77 PHE A C 1
ATOM 598 O O . PHE A 1 77 ? 20.502 -23.153 -0.113 1.00 96.12 77 PHE A O 1
ATOM 605 N N . LEU A 1 78 ? 21.536 -21.519 -1.271 1.00 94.56 78 LEU A N 1
ATOM 606 C CA . LEU A 1 78 ? 20.585 -21.478 -2.387 1.00 94.56 78 LEU A CA 1
ATOM 607 C C . LEU A 1 78 ? 20.444 -22.842 -3.078 1.00 94.56 78 LEU A C 1
ATOM 609 O O . LEU A 1 78 ? 19.326 -23.308 -3.312 1.00 94.56 78 LEU A O 1
ATOM 613 N N . THR A 1 79 ? 21.559 -23.538 -3.321 1.00 93.00 79 THR A N 1
ATOM 614 C CA . THR A 1 79 ? 21.561 -24.883 -3.923 1.00 93.00 79 THR A CA 1
ATOM 615 C C . THR A 1 79 ? 20.775 -25.885 -3.074 1.00 93.00 79 THR A C 1
ATOM 617 O O . THR A 1 79 ? 20.002 -26.703 -3.587 1.00 93.00 79 THR A O 1
ATOM 620 N N . TYR A 1 80 ? 20.934 -25.837 -1.751 1.00 93.62 80 TYR A N 1
ATOM 621 C CA . TYR A 1 80 ? 20.200 -26.725 -0.855 1.00 93.62 80 TYR A CA 1
ATOM 622 C C . TYR A 1 80 ? 18.731 -26.359 -0.703 1.00 93.62 80 TYR A C 1
ATOM 624 O O . TYR A 1 80 ? 17.890 -27.263 -0.635 1.00 93.62 80 TYR A O 1
ATOM 632 N N . LEU A 1 81 ? 18.424 -25.066 -0.664 1.00 95.44 81 LEU A N 1
ATOM 633 C CA . LEU A 1 81 ? 17.066 -24.543 -0.607 1.00 95.44 81 LEU A CA 1
ATOM 634 C C . LEU A 1 81 ? 16.272 -25.044 -1.820 1.00 95.44 81 LEU A C 1
ATOM 636 O O . LEU A 1 81 ? 15.242 -25.712 -1.663 1.00 95.44 81 LEU A O 1
ATOM 640 N N . ALA A 1 82 ? 16.848 -24.854 -3.010 1.00 93.12 82 ALA A N 1
ATOM 641 C CA . ALA A 1 82 ? 16.382 -25.395 -4.280 1.00 93.12 82 ALA A CA 1
ATOM 642 C C . ALA A 1 82 ? 16.147 -26.917 -4.209 1.00 93.12 82 ALA A C 1
ATOM 644 O O . ALA A 1 82 ? 15.072 -27.420 -4.529 1.00 93.12 82 ALA A O 1
ATOM 645 N N . LYS A 1 83 ? 17.129 -27.680 -3.719 1.00 93.06 83 LYS A N 1
ATOM 646 C CA . LYS A 1 83 ? 17.054 -29.150 -3.692 1.00 93.06 83 LYS A CA 1
ATOM 647 C C . LYS A 1 83 ? 16.053 -29.712 -2.677 1.00 93.06 83 LYS A C 1
ATOM 649 O O . LYS A 1 83 ? 15.533 -30.811 -2.875 1.00 93.06 83 LYS A O 1
ATOM 654 N N . LYS A 1 84 ? 15.841 -29.049 -1.534 1.00 93.50 84 LYS A N 1
ATOM 655 C CA . LYS A 1 84 ? 15.119 -29.640 -0.389 1.00 93.50 84 LYS A CA 1
ATOM 656 C C . LYS A 1 84 ? 13.740 -29.059 -0.133 1.00 93.50 84 LYS A C 1
ATOM 658 O O . LYS A 1 84 ? 12.915 -29.804 0.412 1.00 93.50 84 LYS A O 1
ATOM 663 N N . LEU A 1 85 ? 13.501 -27.799 -0.482 1.00 93.50 85 LEU A N 1
ATOM 664 C CA . LEU A 1 85 ? 12.266 -27.085 -0.155 1.00 93.50 85 LEU A CA 1
ATOM 665 C C . LEU A 1 85 ? 11.480 -26.636 -1.385 1.00 93.50 85 LEU A C 1
ATOM 667 O O . LEU A 1 85 ? 10.262 -26.553 -1.288 1.00 93.50 85 LEU A O 1
ATOM 671 N N . ALA A 1 86 ? 12.121 -26.448 -2.540 1.00 90.88 86 ALA A N 1
ATOM 672 C CA . ALA A 1 86 ? 11.476 -25.886 -3.728 1.00 90.88 86 ALA A CA 1
ATOM 673 C C . ALA A 1 86 ? 10.201 -26.634 -4.165 1.00 90.88 86 ALA A C 1
ATOM 675 O O . ALA A 1 86 ? 9.162 -26.014 -4.379 1.00 90.88 86 ALA A O 1
ATOM 676 N N . SER A 1 87 ? 10.222 -27.973 -4.205 1.00 91.06 87 SER A N 1
ATOM 677 C CA . SER A 1 87 ? 9.023 -28.761 -4.544 1.00 91.06 87 SER A CA 1
ATOM 678 C C . SER A 1 87 ? 7.886 -28.583 -3.534 1.00 91.06 87 SER A C 1
ATOM 680 O O . SER A 1 87 ? 6.713 -28.560 -3.906 1.00 91.06 87 SER A O 1
ATOM 682 N N . ARG A 1 88 ? 8.223 -28.423 -2.250 1.00 91.69 88 ARG A N 1
ATOM 683 C CA . ARG A 1 88 ? 7.239 -28.197 -1.191 1.00 91.69 88 ARG A CA 1
ATOM 684 C C . ARG A 1 88 ? 6.682 -26.783 -1.256 1.00 91.69 88 ARG A C 1
ATOM 686 O O . ARG A 1 88 ? 5.476 -26.626 -1.123 1.00 91.69 88 ARG A O 1
ATOM 693 N N . PHE A 1 89 ? 7.534 -25.791 -1.484 1.00 94.94 89 PHE A N 1
ATOM 694 C CA . PHE A 1 89 ? 7.124 -24.402 -1.655 1.00 94.94 89 PHE A CA 1
ATOM 695 C C . PHE A 1 89 ? 6.179 -24.247 -2.840 1.00 94.94 89 PHE A C 1
ATOM 697 O O . PHE A 1 89 ? 5.092 -23.718 -2.660 1.00 94.94 89 PHE A O 1
ATOM 704 N N . ARG A 1 90 ? 6.495 -24.857 -3.989 1.00 93.62 90 ARG A N 1
ATOM 705 C CA . ARG A 1 90 ? 5.586 -24.925 -5.143 1.00 93.62 90 ARG A CA 1
ATOM 706 C C . ARG A 1 90 ? 4.202 -25.468 -4.766 1.00 93.62 90 ARG A C 1
ATOM 708 O O . ARG A 1 90 ? 3.189 -24.882 -5.133 1.00 93.62 90 ARG A O 1
ATOM 715 N N . SER A 1 91 ? 4.155 -26.572 -4.015 1.00 92.25 91 SER A N 1
ATOM 716 C CA . SER A 1 91 ? 2.896 -27.176 -3.556 1.00 92.25 91 SER A CA 1
ATOM 717 C C . SER A 1 91 ? 2.125 -26.283 -2.579 1.00 92.25 91 SER A C 1
ATOM 719 O O . SER A 1 91 ? 0.905 -26.229 -2.677 1.00 92.25 91 SER A O 1
ATOM 721 N N . LEU A 1 92 ? 2.807 -25.590 -1.663 1.00 92.88 92 LEU A N 1
ATOM 722 C CA . LEU A 1 92 ? 2.171 -24.680 -0.704 1.00 92.88 92 LEU A CA 1
ATOM 723 C C . LEU A 1 92 ? 1.642 -23.413 -1.390 1.00 92.88 92 LEU A C 1
ATOM 725 O O . LEU A 1 92 ? 0.524 -23.005 -1.111 1.00 92.88 92 LEU A O 1
ATOM 729 N N . CYS A 1 93 ? 2.396 -22.841 -2.332 1.00 92.31 93 CYS A N 1
ATOM 730 C CA . CYS A 1 93 ? 1.970 -21.688 -3.132 1.00 92.31 93 CYS A CA 1
ATOM 731 C C . CYS A 1 93 ? 0.786 -21.990 -4.057 1.00 92.31 93 CYS A C 1
ATOM 733 O O . CYS A 1 93 ? 0.057 -21.078 -4.424 1.00 92.31 93 CYS A O 1
ATOM 735 N N . SER A 1 94 ? 0.593 -23.258 -4.434 1.00 90.19 94 SER A N 1
ATOM 736 C CA . SER A 1 94 ? -0.556 -23.692 -5.243 1.00 90.19 94 SER A CA 1
ATOM 737 C C . SER A 1 94 ? -1.822 -23.926 -4.403 1.00 90.19 94 SER A C 1
ATOM 739 O O . SER A 1 94 ? -2.829 -24.382 -4.937 1.00 90.19 94 SER A O 1
ATOM 741 N N . TYR A 1 95 ? -1.786 -23.686 -3.088 1.00 89.00 95 TYR A N 1
ATOM 742 C CA . TYR A 1 95 ? -2.965 -23.829 -2.239 1.00 89.00 95 TYR A CA 1
ATOM 743 C C . TYR A 1 95 ? -4.010 -22.775 -2.609 1.00 89.00 95 TYR A C 1
ATOM 745 O O . TYR A 1 95 ? -3.721 -21.582 -2.550 1.00 89.00 95 TYR A O 1
ATOM 753 N N . GLN A 1 96 ? -5.212 -23.228 -2.985 1.00 82.75 96 GLN A N 1
ATOM 754 C CA . GLN A 1 96 ? -6.299 -22.361 -3.459 1.00 82.75 96 GLN A CA 1
ATOM 755 C C . GLN A 1 96 ? -5.833 -21.400 -4.568 1.00 82.75 96 GLN A C 1
ATOM 757 O O . GLN A 1 96 ? -6.126 -20.205 -4.525 1.00 82.75 96 GLN A O 1
ATOM 762 N N . SER A 1 97 ? -5.087 -21.928 -5.550 1.00 79.06 97 SER A N 1
ATOM 763 C CA . SER A 1 97 ? -4.535 -21.166 -6.682 1.00 79.06 97 SER A CA 1
ATOM 764 C C . SER A 1 97 ? -5.559 -20.279 -7.381 1.00 79.06 97 SER A C 1
ATOM 766 O O . SER A 1 97 ? -5.206 -19.180 -7.791 1.00 79.06 97 SER A O 1
ATOM 768 N N . ASP A 1 98 ? -6.806 -20.743 -7.437 1.00 73.94 98 ASP A N 1
ATOM 769 C CA . ASP A 1 98 ? -7.907 -20.135 -8.186 1.00 73.94 98 ASP A CA 1
ATOM 770 C C . ASP A 1 98 ? -8.558 -18.957 -7.436 1.00 73.94 98 ASP A C 1
ATOM 772 O O . ASP A 1 98 ? -9.405 -18.253 -7.980 1.00 73.94 98 ASP A O 1
ATOM 776 N N . SER A 1 99 ? -8.179 -18.744 -6.171 1.00 74.19 99 SER A N 1
ATOM 777 C CA . SER A 1 99 ? -8.645 -17.625 -5.359 1.00 74.19 99 SER A CA 1
ATOM 778 C C . SER A 1 99 ? -7.697 -16.435 -5.484 1.00 74.19 99 SER A C 1
ATOM 780 O O . SER A 1 99 ? -6.505 -16.550 -5.178 1.00 74.19 99 SER A O 1
ATOM 782 N N . SER A 1 100 ? -8.255 -15.281 -5.858 1.00 73.00 100 SER A N 1
ATOM 783 C CA . SER A 1 100 ? -7.581 -13.975 -5.828 1.00 73.00 100 SER A CA 1
ATOM 784 C C . SER A 1 100 ? -7.535 -13.349 -4.427 1.00 73.00 100 SER A C 1
ATOM 786 O O . SER A 1 100 ? -7.032 -12.238 -4.284 1.00 73.00 100 SER A O 1
ATOM 788 N N . ASP A 1 101 ? -8.065 -14.024 -3.399 1.00 75.19 101 ASP A N 1
ATOM 789 C CA . ASP A 1 101 ? -8.105 -13.502 -2.031 1.00 75.19 101 ASP A CA 1
ATOM 790 C C . ASP A 1 101 ? -6.688 -13.441 -1.412 1.00 75.19 101 ASP A C 1
ATOM 792 O O . ASP A 1 101 ? -6.053 -14.490 -1.230 1.00 75.19 101 ASP A O 1
ATOM 796 N N . PRO A 1 102 ? -6.190 -12.252 -1.013 1.00 68.62 102 PRO A N 1
ATOM 797 C CA . PRO A 1 102 ? -4.903 -12.101 -0.325 1.00 68.62 102 PRO A CA 1
ATOM 798 C C . PRO A 1 102 ? -4.844 -12.810 1.041 1.00 68.62 102 PRO A C 1
ATOM 800 O O . PRO A 1 102 ? -3.761 -12.997 1.601 1.00 68.62 102 PRO A O 1
ATOM 803 N N . GLN A 1 103 ? -5.987 -13.236 1.587 1.00 77.44 103 GLN A N 1
ATOM 804 C CA . GLN A 1 103 ? -6.104 -13.973 2.845 1.00 77.44 103 GLN A CA 1
ATOM 805 C C . GLN A 1 103 ? -6.312 -15.485 2.659 1.00 77.44 103 GLN A C 1
ATOM 807 O O . GLN A 1 103 ? -6.502 -16.200 3.649 1.00 77.44 103 GLN A O 1
ATOM 812 N N . ARG A 1 104 ? -6.186 -16.020 1.434 1.00 85.31 104 ARG A N 1
ATOM 813 C CA . ARG A 1 104 ? -6.366 -17.460 1.139 1.00 85.31 104 ARG A CA 1
ATOM 814 C C . ARG A 1 104 ? -5.453 -18.396 1.940 1.00 85.31 104 ARG A C 1
ATOM 816 O O . ARG A 1 104 ? -5.738 -19.575 2.118 1.00 85.31 104 ARG A O 1
ATOM 823 N N . GLY A 1 105 ? -4.350 -17.883 2.483 1.00 87.00 105 GLY A N 1
ATOM 824 C CA . GLY A 1 105 ? -3.460 -18.665 3.341 1.00 87.00 105 GLY A CA 1
ATOM 825 C C . GLY A 1 105 ? -4.005 -18.954 4.747 1.00 87.00 105 GLY A C 1
ATOM 826 O O . GLY A 1 105 ? -3.419 -19.785 5.439 1.00 87.00 105 GLY A O 1
ATOM 827 N N . LYS A 1 106 ? -5.116 -18.337 5.187 1.00 88.62 106 LYS A N 1
ATOM 828 C CA . LYS A 1 106 ? -5.657 -18.510 6.554 1.00 88.62 106 LYS A CA 1
ATOM 829 C C . LYS A 1 106 ? -5.932 -19.968 6.928 1.00 88.62 106 LYS A C 1
ATOM 831 O O . LYS A 1 106 ? -5.683 -20.369 8.062 1.00 88.62 106 LYS A O 1
ATOM 836 N N . THR A 1 107 ? -6.404 -20.773 5.979 1.00 87.75 107 THR A N 1
ATOM 837 C CA . THR A 1 107 ? -6.764 -22.184 6.202 1.00 87.75 107 THR A CA 1
ATOM 838 C C . THR A 1 107 ? -5.642 -23.166 5.858 1.00 87.75 107 THR A C 1
ATOM 840 O O . THR A 1 107 ? -5.810 -24.370 6.051 1.00 87.75 107 THR A O 1
ATOM 843 N N . LEU A 1 108 ? -4.477 -22.682 5.404 1.00 90.88 108 LEU A N 1
ATOM 844 C CA . LEU A 1 108 ? -3.360 -23.513 4.932 1.00 90.88 108 LEU A CA 1
ATOM 845 C C . LEU A 1 108 ? -2.879 -24.528 5.982 1.00 90.88 108 LEU A C 1
ATOM 847 O O . LEU A 1 108 ? -2.514 -25.654 5.642 1.00 90.88 108 LEU A O 1
ATOM 851 N N . PHE A 1 109 ? -2.877 -24.129 7.255 1.00 91.88 109 PHE A N 1
ATOM 852 C CA . PHE A 1 109 ? -2.445 -24.962 8.379 1.00 91.88 109 PHE A CA 1
ATOM 853 C C . PHE A 1 109 ? -3.585 -25.352 9.333 1.00 91.88 109 PHE A C 1
ATOM 855 O O . PHE A 1 109 ? -3.293 -25.841 10.420 1.00 91.88 109 PHE A O 1
ATOM 862 N N . GLN A 1 110 ? -4.851 -25.157 8.931 1.00 87.00 110 GLN A N 1
ATOM 863 C CA . GLN A 1 110 ? -6.047 -25.610 9.665 1.00 87.00 110 GLN A CA 1
ATOM 864 C C . GLN A 1 110 ? -6.032 -25.237 11.160 1.00 87.00 110 GLN A C 1
ATOM 866 O O . GLN A 1 110 ? -6.206 -26.086 12.026 1.00 87.00 110 GLN A O 1
ATOM 871 N N . SER A 1 111 ? -5.742 -23.971 11.471 1.00 86.06 111 SER A N 1
ATOM 872 C CA . SER A 1 111 ? -5.696 -23.483 12.854 1.00 86.06 111 SER A CA 1
ATOM 873 C C . SER A 1 111 ? -6.992 -22.773 13.244 1.00 86.06 111 SER A C 1
ATOM 875 O O . SER A 1 111 ? -7.529 -21.989 12.461 1.00 86.06 111 SER A O 1
ATOM 877 N N . ASP A 1 112 ? -7.456 -23.006 14.473 1.00 81.06 112 ASP A N 1
ATOM 878 C CA . ASP A 1 112 ? -8.730 -22.464 14.969 1.00 81.06 112 ASP A CA 1
ATOM 879 C C . ASP A 1 112 ? -8.615 -21.029 15.507 1.00 81.06 112 ASP A C 1
ATOM 881 O O . ASP A 1 112 ? -9.601 -20.297 15.570 1.00 81.06 112 ASP A O 1
ATOM 885 N N . SER A 1 113 ? -7.412 -20.589 15.892 1.00 89.56 113 SER A N 1
ATOM 886 C CA . SER A 1 113 ? -7.209 -19.252 16.455 1.00 89.56 113 SER A CA 1
ATOM 887 C C . SER A 1 113 ? -6.957 -18.201 15.368 1.00 89.56 113 SER A C 1
ATOM 889 O O . SER A 1 113 ? -6.173 -18.407 14.440 1.00 89.56 113 SER A O 1
ATOM 891 N N . LYS A 1 114 ? -7.568 -17.018 15.516 1.00 86.62 114 LYS A N 1
ATOM 892 C CA . LYS A 1 114 ? -7.412 -15.894 14.571 1.00 86.62 114 LYS A CA 1
ATOM 893 C C . LYS A 1 114 ? -5.947 -15.468 14.393 1.00 86.62 114 LYS A C 1
ATOM 895 O O . LYS A 1 114 ? -5.527 -15.162 13.282 1.00 86.62 114 LYS A O 1
ATOM 900 N N . SER A 1 115 ? -5.162 -15.477 15.473 1.00 85.88 115 SER A N 1
ATOM 901 C CA . SER A 1 115 ? -3.731 -15.140 15.432 1.00 85.88 115 SER A CA 1
ATOM 902 C C . SER A 1 115 ? -2.936 -16.126 14.564 1.00 85.88 115 SER A C 1
ATOM 904 O O . SER A 1 115 ? -2.165 -15.717 13.698 1.00 85.88 115 SER A O 1
ATOM 906 N N . GLU A 1 116 ? -3.184 -17.431 14.712 1.00 89.88 116 GLU A N 1
ATOM 907 C CA . GLU A 1 116 ? -2.490 -18.461 13.928 1.00 89.88 116 GLU A CA 1
ATOM 908 C C . GLU A 1 116 ? -2.997 -18.530 12.478 1.00 89.88 116 GLU A C 1
ATOM 910 O O . GLU A 1 116 ? -2.226 -18.821 11.562 1.00 89.88 116 GLU A O 1
ATOM 915 N N . GLN A 1 117 ? -4.266 -18.195 12.227 1.00 89.19 117 GLN A N 1
ATOM 916 C CA . GLN A 1 117 ? -4.788 -17.998 10.869 1.00 89.19 117 GLN A CA 1
ATOM 917 C C . GLN A 1 117 ? -4.093 -16.824 10.169 1.00 89.19 117 GLN A C 1
ATOM 919 O O . GLN A 1 117 ? -3.658 -16.962 9.026 1.00 89.19 117 GLN A O 1
ATOM 924 N N . ASN A 1 118 ? -3.912 -15.696 10.861 1.00 87.88 118 ASN A N 1
ATOM 925 C CA . ASN A 1 118 ? -3.167 -14.554 10.329 1.00 87.88 118 ASN A CA 1
ATOM 926 C C . ASN A 1 118 ? -1.699 -14.920 10.057 1.00 87.88 118 ASN A C 1
ATOM 928 O O . ASN A 1 118 ? -1.169 -14.582 9.002 1.00 87.88 118 ASN A O 1
ATOM 932 N N . ALA A 1 119 ? -1.053 -15.672 10.954 1.00 90.81 119 ALA A N 1
ATOM 933 C CA . ALA A 1 119 ? 0.300 -16.177 10.722 1.00 90.81 119 ALA A CA 1
ATOM 934 C C . ALA A 1 119 ? 0.369 -17.154 9.531 1.00 90.81 119 ALA A C 1
ATOM 936 O O . ALA A 1 119 ? 1.351 -17.151 8.789 1.00 90.81 119 ALA A O 1
ATOM 937 N N . SER A 1 120 ? -0.678 -17.954 9.306 1.00 92.44 120 SER A N 1
ATOM 938 C CA . SER A 1 120 ? -0.797 -18.849 8.144 1.00 92.44 120 SER A CA 1
ATOM 939 C C . SER A 1 120 ? -0.919 -18.070 6.830 1.00 92.44 120 SER A C 1
ATOM 941 O O . SER A 1 120 ? -0.231 -18.391 5.860 1.00 92.44 120 SER A O 1
ATOM 943 N N . ALA A 1 121 ? -1.734 -17.010 6.810 1.00 90.19 121 ALA A N 1
ATOM 944 C CA . ALA A 1 121 ? -1.827 -16.092 5.676 1.00 90.19 121 ALA A CA 1
ATOM 945 C C . ALA A 1 121 ? -0.489 -15.387 5.413 1.00 90.19 121 ALA A C 1
ATOM 947 O O . ALA A 1 121 ? 0.022 -15.428 4.295 1.00 90.19 121 ALA A O 1
ATOM 948 N N . GLY A 1 122 ? 0.138 -14.850 6.465 1.00 91.31 122 GLY A N 1
ATOM 949 C CA . GLY A 1 122 ? 1.458 -14.227 6.387 1.00 91.31 122 GLY A CA 1
ATOM 950 C C . GLY A 1 122 ? 2.546 -15.181 5.886 1.00 91.31 122 GLY A C 1
ATOM 951 O O . GLY A 1 122 ? 3.412 -14.772 5.119 1.00 91.31 122 GLY A O 1
ATOM 952 N N . PHE A 1 123 ? 2.487 -16.467 6.252 1.00 95.38 123 PHE A N 1
ATOM 953 C CA . PHE A 1 123 ? 3.404 -17.486 5.731 1.00 95.38 123 PHE A CA 1
ATOM 954 C C . PHE A 1 123 ? 3.268 -17.642 4.217 1.00 95.38 123 PHE A C 1
ATOM 956 O O . PHE A 1 123 ? 4.279 -17.675 3.517 1.00 95.38 123 PHE A O 1
ATOM 963 N N . LEU A 1 124 ? 2.037 -17.747 3.708 1.00 94.81 124 LEU A N 1
ATOM 964 C CA . LEU A 1 124 ? 1.801 -17.911 2.276 1.00 94.81 124 LEU A CA 1
ATOM 965 C C . LEU A 1 124 ? 2.244 -16.670 1.491 1.00 94.81 124 LEU A C 1
ATOM 967 O O . LEU A 1 124 ? 2.936 -16.815 0.485 1.00 94.81 124 LEU A O 1
ATOM 971 N N . ASN A 1 125 ? 1.900 -15.476 1.975 1.00 92.44 125 ASN A N 1
ATOM 972 C CA . ASN A 1 125 ? 2.245 -14.216 1.313 1.00 92.44 125 ASN A CA 1
ATOM 973 C C . ASN A 1 125 ? 3.762 -14.007 1.279 1.00 92.44 125 ASN A C 1
ATOM 975 O O . ASN A 1 125 ? 4.326 -13.788 0.207 1.00 92.44 125 ASN A O 1
ATOM 979 N N . LEU A 1 126 ? 4.444 -14.211 2.411 1.00 94.50 126 LEU A N 1
ATOM 980 C CA . LEU A 1 126 ? 5.904 -14.148 2.467 1.00 94.50 126 LEU A CA 1
ATOM 981 C C . LEU A 1 126 ? 6.551 -15.177 1.534 1.00 94.50 126 LEU A C 1
ATOM 983 O O . LEU A 1 126 ? 7.566 -14.891 0.905 1.00 94.50 126 LEU A O 1
ATOM 987 N N . LEU A 1 127 ? 5.982 -16.382 1.430 1.00 96.06 127 LEU A N 1
ATOM 988 C CA . LEU A 1 127 ? 6.523 -17.417 0.556 1.00 96.06 127 LEU A CA 1
ATOM 989 C C . LEU A 1 127 ? 6.394 -17.036 -0.922 1.00 96.06 127 LEU A C 1
ATOM 991 O O . LEU A 1 127 ? 7.344 -17.234 -1.676 1.00 96.06 127 LEU A O 1
ATOM 995 N N . LEU A 1 128 ? 5.245 -16.494 -1.334 1.00 94.31 128 LEU A N 1
ATOM 996 C CA . LEU A 1 128 ? 5.033 -16.010 -2.700 1.00 94.31 128 LEU A CA 1
ATOM 997 C C . LEU A 1 128 ? 6.004 -14.874 -3.038 1.00 94.31 128 LEU A C 1
ATOM 999 O O . LEU A 1 128 ? 6.659 -14.941 -4.077 1.00 94.31 128 LEU A O 1
ATOM 1003 N N . GLN A 1 129 ? 6.177 -13.916 -2.123 1.00 93.06 129 GLN A N 1
ATOM 1004 C CA . GLN A 1 129 ? 7.162 -12.841 -2.254 1.00 93.06 129 GLN A CA 1
ATOM 1005 C C . GLN A 1 129 ? 8.589 -13.394 -2.389 1.00 93.06 129 GLN A C 1
ATOM 1007 O O . GLN A 1 129 ? 9.324 -12.999 -3.287 1.00 93.06 129 GLN A O 1
ATOM 1012 N N . CYS A 1 130 ? 8.975 -14.369 -1.557 1.00 95.06 130 CYS A N 1
ATOM 1013 C CA . CYS A 1 130 ? 10.289 -15.009 -1.659 1.00 95.06 130 CYS A CA 1
ATOM 1014 C C . CYS A 1 130 ? 10.500 -15.669 -3.028 1.00 95.06 130 CYS A C 1
ATOM 1016 O O . CYS A 1 130 ? 11.578 -15.559 -3.601 1.00 95.06 130 CYS A O 1
ATOM 1018 N N . ILE A 1 131 ? 9.492 -16.366 -3.564 1.00 95.69 131 ILE A N 1
ATOM 1019 C CA . ILE A 1 131 ? 9.600 -17.010 -4.878 1.00 95.69 131 ILE A CA 1
ATOM 1020 C C . ILE A 1 131 ? 9.775 -15.973 -5.991 1.00 95.69 131 ILE A C 1
ATOM 1022 O O . ILE A 1 131 ? 10.604 -16.192 -6.872 1.00 95.69 131 ILE A O 1
ATOM 1026 N N . GLU A 1 132 ? 9.041 -14.861 -5.949 1.00 94.38 132 GLU A N 1
ATOM 1027 C CA . GLU A 1 132 ? 9.192 -13.770 -6.914 1.00 94.38 132 GLU A CA 1
ATOM 1028 C C . GLU A 1 132 ? 10.570 -13.097 -6.816 1.00 94.38 132 GLU A C 1
ATOM 1030 O O . GLU A 1 132 ? 11.279 -12.992 -7.819 1.00 94.38 132 GLU A O 1
ATOM 1035 N N . GLU A 1 133 ? 11.010 -12.739 -5.606 1.00 93.31 133 GLU A N 1
ATOM 1036 C CA . GLU A 1 133 ? 12.324 -12.130 -5.367 1.00 93.31 133 GLU A CA 1
ATOM 1037 C C . GLU A 1 133 ? 13.475 -13.055 -5.791 1.00 93.31 133 GLU A C 1
ATOM 1039 O O . GLU A 1 133 ? 14.413 -12.626 -6.469 1.00 93.31 133 GLU A O 1
ATOM 1044 N N . TRP A 1 134 ? 13.417 -14.340 -5.431 1.00 94.94 134 TRP A N 1
ATOM 1045 C CA . TRP A 1 134 ? 14.455 -15.306 -5.793 1.00 94.94 134 TRP A CA 1
ATOM 1046 C C . TRP A 1 134 ? 14.441 -15.649 -7.280 1.00 94.94 134 TRP A C 1
ATOM 1048 O O . TRP A 1 134 ? 15.504 -15.900 -7.842 1.00 94.94 134 TRP A O 1
ATOM 1058 N N . ALA A 1 135 ? 13.281 -15.646 -7.941 1.00 93.31 135 ALA A N 1
ATOM 1059 C CA . ALA A 1 135 ? 13.214 -15.786 -9.392 1.00 93.31 135 ALA A CA 1
ATOM 1060 C C . ALA A 1 135 ? 13.818 -14.568 -10.106 1.00 93.31 135 ALA A C 1
ATOM 1062 O O . ALA A 1 135 ? 14.495 -14.746 -11.113 1.00 93.31 135 ALA A O 1
ATOM 1063 N N . GLY A 1 136 ? 13.637 -13.354 -9.577 1.00 89.88 136 GLY A N 1
ATOM 1064 C CA . GLY A 1 136 ? 14.266 -12.149 -10.122 1.00 89.88 136 GLY A CA 1
ATOM 1065 C C . GLY A 1 136 ? 15.784 -12.111 -9.912 1.00 89.88 136 GLY A C 1
ATOM 1066 O O . GLY A 1 136 ? 16.531 -11.821 -10.842 1.00 89.88 136 GLY A O 1
ATOM 1067 N N . ARG A 1 137 ? 16.259 -12.433 -8.701 1.00 92.00 137 ARG A N 1
ATOM 1068 C CA . ARG A 1 137 ? 17.689 -12.341 -8.338 1.00 92.00 137 ARG A CA 1
ATOM 1069 C C . ARG A 1 137 ? 18.516 -13.549 -8.765 1.00 92.00 137 ARG A C 1
ATOM 1071 O O . ARG A 1 137 ? 19.666 -13.402 -9.160 1.00 92.00 137 ARG A O 1
ATOM 1078 N N . PHE A 1 138 ? 17.943 -14.743 -8.649 1.00 93.00 138 PHE A N 1
ATOM 1079 C CA . PHE A 1 138 ? 18.628 -16.024 -8.839 1.00 93.00 138 PHE A CA 1
ATOM 1080 C C . PHE A 1 138 ? 17.958 -16.862 -9.934 1.00 93.00 138 PHE A C 1
ATOM 1082 O O . PHE A 1 138 ? 18.048 -18.090 -9.918 1.00 93.00 138 PHE A O 1
ATOM 1089 N N . GLY A 1 139 ? 17.231 -16.226 -10.858 1.00 90.00 139 GLY A N 1
ATOM 1090 C CA . GLY A 1 139 ? 16.460 -16.909 -11.899 1.00 90.00 139 GLY A CA 1
ATOM 1091 C C . GLY A 1 139 ? 17.294 -17.552 -12.999 1.00 90.00 139 GLY A C 1
ATOM 1092 O O . GLY A 1 139 ? 16.842 -18.522 -13.606 1.00 90.00 139 GLY A O 1
ATOM 1093 N N . ALA A 1 140 ? 18.516 -17.069 -13.210 1.00 92.00 140 ALA A N 1
ATOM 1094 C CA . ALA A 1 140 ? 19.474 -17.617 -14.158 1.00 92.00 140 ALA A CA 1
ATOM 1095 C C . ALA A 1 140 ? 20.775 -18.004 -13.440 1.00 92.00 140 ALA A C 1
ATOM 1097 O O . ALA A 1 140 ? 21.203 -17.317 -12.512 1.00 92.00 140 ALA A O 1
ATOM 1098 N N . ASP A 1 141 ? 21.380 -19.122 -13.842 1.00 89.31 141 ASP A N 1
ATOM 1099 C CA . ASP A 1 141 ? 22.732 -19.482 -13.411 1.00 89.31 141 ASP A CA 1
ATOM 1100 C C . ASP A 1 141 ? 23.802 -18.679 -14.177 1.00 89.31 141 ASP A C 1
ATOM 1102 O O . ASP A 1 141 ? 23.494 -17.906 -15.084 1.00 89.31 141 ASP A O 1
ATOM 1106 N N . GLU A 1 142 ? 25.078 -18.873 -13.835 1.00 87.12 142 GLU A N 1
ATOM 1107 C CA . GLU A 1 142 ? 26.215 -18.206 -14.498 1.00 87.12 142 GLU A CA 1
ATOM 1108 C C . GLU A 1 142 ? 26.291 -18.481 -16.013 1.00 87.12 142 GLU A C 1
ATOM 1110 O O . GLU A 1 142 ? 26.945 -17.746 -16.747 1.00 87.12 142 GLU A O 1
ATOM 1115 N N . MET A 1 143 ? 25.614 -19.530 -16.493 1.00 87.56 143 MET A N 1
ATOM 1116 C CA . MET A 1 143 ? 25.532 -19.904 -17.907 1.00 87.56 143 MET A CA 1
ATOM 1117 C C . MET A 1 143 ? 24.249 -19.388 -18.579 1.00 87.56 143 MET A C 1
ATOM 1119 O O . MET A 1 143 ? 23.968 -19.756 -19.719 1.00 87.56 143 MET A O 1
ATOM 1123 N N . GLY A 1 144 ? 23.447 -18.574 -17.887 1.00 87.06 144 GLY A N 1
ATOM 1124 C CA . GLY A 1 144 ? 22.177 -18.050 -18.386 1.00 87.06 144 GLY A CA 1
ATOM 1125 C C . GLY A 1 144 ? 21.037 -19.074 -18.411 1.00 87.06 144 GLY A C 1
ATOM 1126 O O . GLY A 1 144 ? 19.998 -18.813 -19.013 1.00 87.06 144 GLY A O 1
ATOM 1127 N N . ARG A 1 145 ? 21.198 -20.248 -17.787 1.00 90.81 145 ARG A N 1
ATOM 1128 C CA . ARG A 1 145 ? 20.157 -21.283 -17.748 1.00 90.81 145 ARG A CA 1
ATOM 1129 C C . ARG A 1 145 ? 19.184 -21.013 -16.614 1.00 90.81 145 ARG A C 1
ATOM 1131 O O . ARG A 1 145 ? 19.584 -20.713 -15.491 1.00 90.81 145 ARG A O 1
ATOM 1138 N N . GLU A 1 146 ? 17.903 -21.220 -16.893 1.00 93.00 146 GLU A N 1
ATOM 1139 C CA . GLU A 1 146 ? 16.837 -21.059 -15.907 1.00 93.00 146 GLU A CA 1
ATOM 1140 C C . GLU A 1 146 ? 17.031 -21.971 -14.688 1.00 93.00 146 GLU A C 1
ATOM 1142 O O . GLU A 1 146 ? 17.076 -23.209 -14.792 1.00 93.00 146 GLU A O 1
ATOM 1147 N N . THR A 1 147 ? 17.069 -21.359 -13.508 1.00 94.19 147 THR A N 1
ATOM 1148 C CA . THR A 1 147 ? 17.139 -22.070 -12.235 1.00 94.19 147 THR A CA 1
ATOM 1149 C C . THR A 1 147 ? 15.769 -22.606 -11.823 1.00 94.19 147 THR A C 1
ATOM 1151 O O . THR A 1 147 ? 14.726 -22.318 -12.417 1.00 94.19 147 THR A O 1
ATOM 1154 N N . ILE A 1 148 ? 15.743 -23.411 -10.757 1.00 93.69 148 ILE A N 1
ATOM 1155 C CA . ILE A 1 148 ? 14.481 -23.941 -10.233 1.00 93.69 148 ILE A CA 1
ATOM 1156 C C . ILE A 1 148 ? 13.556 -22.840 -9.695 1.00 93.69 148 ILE A C 1
ATOM 1158 O O . ILE A 1 148 ? 12.343 -23.026 -9.710 1.00 93.69 148 ILE A O 1
ATOM 1162 N N . PHE A 1 149 ? 14.108 -21.712 -9.234 1.00 94.19 149 PHE A N 1
ATOM 1163 C CA . PHE A 1 149 ? 13.318 -20.599 -8.706 1.00 94.19 149 PHE A CA 1
ATOM 1164 C C . PHE A 1 149 ? 12.495 -19.954 -9.822 1.00 94.19 149 PHE A C 1
ATOM 1166 O O . PHE A 1 149 ? 11.278 -19.839 -9.684 1.00 94.19 149 PHE A O 1
ATOM 1173 N N . PHE A 1 150 ? 13.126 -19.669 -10.967 1.00 94.69 150 PHE A N 1
ATOM 1174 C CA . PHE A 1 150 ? 12.438 -19.142 -12.147 1.00 94.69 150 PHE A CA 1
ATOM 1175 C C . PHE A 1 150 ? 11.377 -20.112 -12.681 1.00 94.69 150 PHE A C 1
ATOM 1177 O O . PHE A 1 150 ? 10.237 -19.723 -12.929 1.00 94.69 150 PHE A O 1
ATOM 1184 N N . LYS A 1 151 ? 11.704 -21.409 -12.759 1.00 95.19 151 LYS A N 1
ATOM 1185 C CA . LYS A 1 151 ? 10.751 -22.443 -13.198 1.00 95.19 151 LYS A CA 1
ATOM 1186 C C . LYS A 1 151 ? 9.524 -22.542 -12.293 1.00 95.19 151 LYS A C 1
ATOM 1188 O O . LYS A 1 151 ? 8.419 -22.745 -12.786 1.00 95.19 151 LYS A O 1
ATOM 1193 N N . ILE A 1 152 ? 9.701 -22.413 -10.976 1.00 95.62 152 ILE A N 1
ATOM 1194 C CA . ILE A 1 152 ? 8.578 -22.411 -10.028 1.00 95.62 152 ILE A CA 1
ATOM 1195 C C . ILE A 1 152 ? 7.735 -21.152 -10.198 1.00 95.62 152 ILE A C 1
ATOM 1197 O O . ILE A 1 152 ? 6.514 -21.261 -10.230 1.00 95.62 152 ILE A O 1
ATOM 1201 N N . TYR A 1 153 ? 8.366 -19.986 -10.328 1.00 95.81 153 TYR A N 1
ATOM 1202 C CA . TYR A 1 153 ? 7.662 -18.724 -10.544 1.00 95.81 153 TYR A CA 1
ATOM 1203 C C . TYR A 1 153 ? 6.783 -18.765 -11.799 1.00 95.81 153 TYR A C 1
ATOM 1205 O O . TYR A 1 153 ? 5.584 -18.503 -11.718 1.00 95.81 153 TYR A O 1
ATOM 1213 N N . MET A 1 154 ? 7.349 -19.187 -12.932 1.00 95.06 154 MET A N 1
ATOM 1214 C CA . MET A 1 154 ? 6.607 -19.307 -14.189 1.00 95.06 154 MET A CA 1
ATOM 1215 C C . MET A 1 154 ? 5.493 -20.355 -14.106 1.00 95.06 154 MET A C 1
ATOM 1217 O O . MET A 1 154 ? 4.390 -20.110 -14.584 1.00 95.06 154 MET A O 1
ATOM 1221 N N . ASP A 1 155 ? 5.726 -21.496 -13.448 1.00 94.31 155 ASP A N 1
ATOM 1222 C CA . ASP A 1 155 ? 4.674 -22.499 -13.234 1.00 94.31 155 ASP A CA 1
ATOM 1223 C C . ASP A 1 155 ? 3.507 -21.964 -12.395 1.00 94.31 155 ASP A C 1
ATOM 1225 O O . ASP A 1 155 ? 2.353 -22.247 -12.706 1.00 94.31 155 ASP A O 1
ATOM 1229 N N . LEU A 1 156 ? 3.788 -21.197 -11.338 1.00 94.00 156 LEU A N 1
ATOM 1230 C CA . LEU A 1 156 ? 2.750 -20.589 -10.506 1.00 94.00 156 LEU A CA 1
ATOM 1231 C C . LEU A 1 156 ? 1.974 -19.522 -11.288 1.00 94.00 156 LEU A C 1
ATOM 1233 O O . LEU A 1 156 ? 0.745 -19.528 -11.250 1.00 94.00 156 LEU A O 1
ATOM 1237 N N . LYS A 1 157 ? 2.664 -18.676 -12.064 1.00 91.50 157 LYS A N 1
ATOM 1238 C CA . LYS A 1 157 ? 2.016 -17.711 -12.966 1.00 91.50 157 LYS A CA 1
ATOM 1239 C C . LYS A 1 157 ? 1.103 -18.391 -13.984 1.00 91.50 157 LYS A C 1
ATOM 1241 O O . LYS A 1 157 ? -0.040 -17.978 -14.145 1.00 91.50 157 LYS A O 1
ATOM 1246 N N . ASN A 1 158 ? 1.566 -19.472 -14.608 1.00 91.06 158 ASN A N 1
ATOM 1247 C CA . ASN A 1 158 ? 0.773 -20.235 -15.575 1.00 91.06 158 ASN A CA 1
ATOM 1248 C C . ASN A 1 158 ? -0.459 -20.903 -14.942 1.00 91.06 158 ASN A C 1
ATOM 1250 O O . ASN A 1 158 ? -1.433 -21.174 -15.636 1.00 91.06 158 ASN A O 1
ATOM 1254 N N . LYS A 1 159 ? -0.433 -21.152 -13.628 1.00 90.19 159 LYS A N 1
ATOM 1255 C CA . LYS A 1 159 ? -1.574 -21.653 -12.847 1.00 90.19 159 LYS A CA 1
ATOM 1256 C C . LYS A 1 159 ? -2.509 -20.553 -12.340 1.00 90.19 159 LYS A C 1
ATOM 1258 O O . LYS A 1 159 ? -3.403 -20.854 -11.560 1.00 90.19 159 LYS A O 1
ATOM 1263 N N . GLY A 1 160 ? -2.291 -19.295 -12.725 1.00 86.69 160 GLY A N 1
ATOM 1264 C CA . GLY A 1 160 ? -3.118 -18.173 -12.282 1.00 86.69 160 GLY A CA 1
ATOM 1265 C C . GLY A 1 160 ? -2.911 -17.785 -10.817 1.00 86.69 160 GLY A C 1
ATOM 1266 O O . GLY A 1 160 ? -3.754 -17.106 -10.245 1.00 86.69 160 GLY A O 1
ATOM 1267 N N . VAL A 1 161 ? -1.803 -18.196 -10.188 1.00 89.75 161 VAL A N 1
ATOM 1268 C CA . VAL A 1 161 ? -1.493 -17.779 -8.816 1.00 89.75 161 VAL A CA 1
ATOM 1269 C C . VAL A 1 161 ? -1.171 -16.286 -8.797 1.00 89.75 161 VAL A C 1
ATOM 1271 O O . VAL A 1 161 ? -0.155 -15.856 -9.343 1.00 89.75 161 VAL A O 1
ATOM 1274 N N . THR A 1 162 ? -2.004 -15.514 -8.103 1.00 85.94 162 THR A N 1
ATOM 1275 C CA . THR A 1 162 ? -1.745 -14.102 -7.808 1.00 85.94 162 THR A CA 1
ATOM 1276 C C . THR A 1 162 ? -0.604 -13.971 -6.798 1.00 85.94 162 THR A C 1
ATOM 1278 O O . THR A 1 162 ? -0.626 -14.600 -5.735 1.00 85.94 162 THR A O 1
ATOM 1281 N N . PHE A 1 163 ? 0.400 -13.164 -7.136 1.00 86.38 163 PHE A N 1
ATOM 1282 C CA . PHE A 1 163 ? 1.493 -12.800 -6.236 1.00 86.38 163 PHE A CA 1
ATOM 1283 C C . PHE A 1 163 ? 1.097 -11.543 -5.449 1.00 86.38 163 PHE A C 1
ATOM 1285 O O . PHE A 1 163 ? 0.448 -10.663 -6.021 1.00 86.38 163 PHE A O 1
ATOM 1292 N N . PRO A 1 164 ? 1.429 -11.459 -4.148 1.00 79.56 164 PRO A N 1
ATOM 1293 C CA . PRO A 1 164 ? 1.159 -10.263 -3.366 1.00 79.56 164 PRO A CA 1
ATOM 1294 C C . PRO A 1 164 ? 1.924 -9.091 -3.978 1.00 79.56 164 PRO A C 1
ATOM 1296 O O . PRO A 1 164 ? 3.126 -9.192 -4.215 1.00 79.56 164 PRO A O 1
ATOM 1299 N N . GLN A 1 165 ? 1.226 -7.988 -4.243 1.00 66.38 165 GLN A N 1
ATOM 1300 C CA . GLN A 1 165 ? 1.906 -6.739 -4.560 1.00 66.38 165 GLN A CA 1
ATOM 1301 C C . GLN A 1 165 ? 2.699 -6.327 -3.319 1.00 66.38 165 GLN A C 1
ATOM 1303 O O . GLN A 1 165 ? 2.172 -6.396 -2.209 1.00 66.38 165 GLN A O 1
ATOM 1308 N N . ILE A 1 166 ? 3.979 -6.004 -3.506 1.00 54.56 166 ILE A N 1
ATOM 1309 C CA . ILE A 1 166 ? 4.893 -5.612 -2.431 1.00 54.56 166 ILE A CA 1
ATOM 1310 C C . ILE A 1 166 ? 4.208 -4.510 -1.619 1.00 54.56 166 ILE A C 1
ATOM 1312 O O . ILE A 1 166 ? 3.864 -3.464 -2.168 1.00 54.56 166 ILE A O 1
ATOM 1316 N N . GLU A 1 167 ? 3.948 -4.768 -0.335 1.00 46.94 167 GLU A N 1
ATOM 1317 C CA . GLU A 1 167 ? 3.302 -3.769 0.507 1.00 46.94 167 GLU A CA 1
ATOM 1318 C C . GLU A 1 167 ? 4.216 -2.531 0.672 1.00 46.94 167 GLU A C 1
ATOM 1320 O O . GLU A 1 167 ? 5.442 -2.666 0.753 1.00 46.94 167 GLU A O 1
ATOM 1325 N N . PRO A 1 168 ? 3.630 -1.322 0.763 1.00 43.28 168 PRO A N 1
ATOM 1326 C CA . PRO A 1 168 ? 4.310 -0.019 0.705 1.00 43.28 168 PRO A CA 1
ATOM 1327 C C . PRO A 1 168 ? 5.532 0.170 1.612 1.00 43.28 168 PRO A C 1
ATOM 1329 O O . PRO A 1 168 ? 6.458 0.910 1.279 1.00 43.28 168 PRO A O 1
ATOM 1332 N N . ASN A 1 169 ? 5.547 -0.494 2.768 1.00 48.25 169 ASN A N 1
ATOM 1333 C CA . ASN A 1 169 ? 6.461 -0.177 3.866 1.00 48.25 169 ASN A CA 1
ATOM 1334 C C . ASN A 1 169 ? 7.937 -0.540 3.582 1.00 48.25 169 ASN A C 1
ATOM 1336 O O . ASN A 1 169 ? 8.851 0.095 4.118 1.00 48.25 169 ASN A O 1
ATOM 1340 N N . ASP A 1 170 ? 8.199 -1.523 2.711 1.00 57.66 170 ASP A N 1
ATOM 1341 C CA . ASP A 1 170 ? 9.566 -1.912 2.325 1.00 57.66 170 ASP A CA 1
ATOM 1342 C C . ASP A 1 170 ? 10.107 -1.080 1.147 1.00 57.66 170 ASP A C 1
ATOM 1344 O O . ASP A 1 170 ? 11.308 -0.777 1.094 1.00 57.66 170 ASP A O 1
ATOM 1348 N N . GLU A 1 171 ? 9.243 -0.642 0.226 1.00 62.91 171 GLU A N 1
ATOM 1349 C CA . GLU A 1 171 ? 9.631 0.250 -0.873 1.00 62.91 171 GLU A CA 1
ATOM 1350 C C . GLU A 1 171 ? 9.959 1.660 -0.366 1.00 62.91 171 GLU A C 1
ATOM 1352 O O . GLU A 1 171 ? 10.979 2.241 -0.751 1.00 62.91 171 GLU A O 1
ATOM 1357 N N . GLU A 1 172 ? 9.162 2.190 0.564 1.00 66.75 172 GLU A N 1
ATOM 1358 C CA . GLU A 1 172 ? 9.389 3.512 1.154 1.00 66.75 172 GLU A CA 1
ATOM 1359 C C . GLU A 1 172 ? 10.691 3.574 1.957 1.00 66.75 172 GLU A C 1
ATOM 1361 O O . GLU A 1 172 ? 11.459 4.532 1.830 1.00 66.75 172 GLU A O 1
ATOM 1366 N N . ASN A 1 173 ? 11.008 2.530 2.729 1.00 72.62 173 ASN A N 1
ATOM 1367 C CA . ASN A 1 173 ? 12.284 2.431 3.441 1.00 72.62 173 ASN A CA 1
ATOM 1368 C C . ASN A 1 173 ? 13.472 2.257 2.489 1.00 72.62 173 ASN A C 1
ATOM 1370 O O . ASN A 1 173 ? 14.508 2.913 2.664 1.00 72.62 173 ASN A O 1
ATOM 1374 N N . SER A 1 174 ? 13.321 1.435 1.447 1.00 73.44 174 SER A N 1
ATOM 1375 C CA . SER A 1 174 ? 14.330 1.285 0.392 1.00 73.44 174 SER A CA 1
ATOM 1376 C C . SER A 1 174 ? 14.627 2.622 -0.287 1.00 73.44 174 SER A C 1
ATOM 1378 O O . SER A 1 174 ? 15.780 2.927 -0.608 1.00 73.44 174 SER A O 1
ATOM 1380 N N . ILE A 1 175 ? 13.617 3.478 -0.425 1.00 79.06 175 ILE A N 1
ATOM 1381 C CA . ILE A 1 175 ? 13.756 4.778 -1.076 1.00 79.06 175 ILE A CA 1
ATOM 1382 C C . ILE A 1 175 ? 14.245 5.865 -0.150 1.00 79.06 175 ILE A C 1
ATOM 1384 O O . ILE A 1 175 ? 15.119 6.626 -0.559 1.00 79.06 175 ILE A O 1
ATOM 1388 N N . LYS A 1 176 ? 13.849 5.871 1.120 1.00 82.50 176 LYS A N 1
ATOM 1389 C CA . LYS A 1 176 ? 14.511 6.690 2.144 1.00 82.50 176 LYS A CA 1
ATOM 1390 C C . LYS A 1 176 ? 16.017 6.386 2.196 1.00 82.50 176 LYS A C 1
ATOM 1392 O O . LYS A 1 176 ? 16.836 7.307 2.279 1.00 82.50 176 LYS A O 1
ATOM 1397 N N . MET A 1 177 ? 16.417 5.117 2.070 1.00 80.50 177 MET A N 1
ATOM 1398 C CA . MET A 1 177 ? 17.830 4.715 1.981 1.00 80.50 177 MET A CA 1
ATOM 1399 C C . MET A 1 177 ? 18.500 5.170 0.677 1.00 80.50 177 MET A C 1
ATOM 1401 O O . MET A 1 177 ? 19.620 5.692 0.710 1.00 80.50 177 MET A O 1
ATOM 1405 N N . LEU A 1 178 ? 17.815 5.042 -0.462 1.00 83.31 178 LEU A N 1
ATOM 1406 C CA . LEU A 1 178 ? 18.310 5.495 -1.764 1.00 83.31 178 LEU A CA 1
ATOM 1407 C C . LEU A 1 178 ? 18.500 7.022 -1.807 1.00 83.31 178 LEU A C 1
ATOM 1409 O O . LEU A 1 178 ? 19.541 7.503 -2.255 1.00 83.31 178 LEU A O 1
ATOM 1413 N N . LEU A 1 179 ? 17.550 7.787 -1.265 1.00 87.62 179 LEU A N 1
ATOM 1414 C CA . LEU A 1 179 ? 17.613 9.245 -1.135 1.00 87.62 179 LEU A CA 1
ATOM 1415 C C . LEU A 1 179 ? 18.795 9.677 -0.259 1.00 87.62 179 LEU A C 1
ATOM 1417 O O . LEU A 1 179 ? 19.544 10.580 -0.638 1.00 87.62 179 LEU A O 1
ATOM 1421 N N . LYS A 1 180 ? 19.026 8.996 0.874 1.00 87.62 180 LYS A N 1
ATOM 1422 C CA . LYS A 1 180 ? 20.214 9.211 1.721 1.00 87.62 180 LYS A CA 1
ATOM 1423 C C . LYS A 1 180 ? 21.516 8.883 0.981 1.00 87.62 180 LYS A C 1
ATOM 1425 O O . LYS A 1 180 ? 22.484 9.632 1.109 1.00 87.62 180 LYS A O 1
ATOM 1430 N N . SER A 1 181 ? 21.548 7.806 0.190 1.00 85.38 181 SER A N 1
ATOM 1431 C CA . SER A 1 181 ? 22.714 7.442 -0.631 1.00 85.38 181 SER A CA 1
ATOM 1432 C C . SER A 1 181 ? 23.025 8.513 -1.680 1.00 85.38 181 SER A C 1
ATOM 1434 O O . SER A 1 181 ? 24.180 8.911 -1.803 1.00 85.38 181 SER A O 1
ATOM 1436 N N . ILE A 1 182 ? 22.010 9.043 -2.371 1.00 86.56 182 ILE A N 1
ATOM 1437 C CA . ILE A 1 182 ? 22.181 10.121 -3.358 1.00 86.56 182 ILE A CA 1
ATOM 1438 C C . ILE A 1 182 ? 22.695 11.402 -2.693 1.00 86.56 182 ILE A C 1
ATOM 1440 O O . ILE A 1 182 ? 23.629 12.010 -3.213 1.00 86.56 182 ILE A O 1
ATOM 1444 N N . LYS A 1 183 ? 22.139 11.803 -1.538 1.00 88.69 183 LYS A N 1
ATOM 1445 C CA . LYS A 1 183 ? 22.623 12.977 -0.786 1.00 88.69 183 LYS A CA 1
ATOM 1446 C C . LYS A 1 183 ? 24.107 12.833 -0.430 1.00 88.69 183 LYS A C 1
ATOM 1448 O O . LYS A 1 183 ? 24.885 13.721 -0.763 1.00 88.69 183 LYS A O 1
ATOM 1453 N N . LYS A 1 184 ? 24.512 11.681 0.121 1.00 88.88 184 LYS A N 1
ATOM 1454 C CA . LYS A 1 184 ? 25.922 11.392 0.441 1.00 88.88 184 LYS A CA 1
ATOM 1455 C C . LYS A 1 184 ? 26.829 11.399 -0.790 1.00 88.88 184 LYS A C 1
ATOM 1457 O O . LYS A 1 184 ? 27.932 11.931 -0.727 1.00 88.88 184 LYS A O 1
ATOM 1462 N N . LEU A 1 185 ? 26.388 10.820 -1.908 1.00 85.81 185 LEU A N 1
ATOM 1463 C CA . LEU A 1 185 ? 27.161 10.836 -3.153 1.00 85.81 185 LEU A CA 1
ATOM 1464 C C . LEU A 1 185 ? 27.346 12.264 -3.677 1.00 85.81 185 LEU A C 1
ATOM 1466 O O . LEU A 1 185 ? 28.439 12.612 -4.104 1.00 85.81 185 LEU A O 1
ATOM 1470 N N . ILE A 1 186 ? 26.319 13.110 -3.598 1.00 86.81 186 ILE A N 1
ATOM 1471 C CA . ILE A 1 186 ? 26.415 14.516 -4.009 1.00 86.81 186 ILE A CA 1
ATOM 1472 C C . ILE A 1 186 ? 27.342 15.311 -3.076 1.00 86.81 186 ILE A C 1
ATOM 1474 O O . ILE A 1 186 ? 28.166 16.085 -3.560 1.00 86.81 186 ILE A O 1
ATOM 1478 N N . GLU A 1 187 ? 27.237 15.115 -1.759 1.00 87.94 187 GLU A N 1
ATOM 1479 C CA . GLU A 1 187 ? 28.098 15.767 -0.757 1.00 87.94 187 GLU A CA 1
ATOM 1480 C C . GLU A 1 187 ? 29.576 15.397 -0.932 1.00 87.94 187 GLU A C 1
ATOM 1482 O O . GLU A 1 187 ? 30.446 16.257 -0.810 1.00 87.94 187 GLU A O 1
ATOM 1487 N N . ASN A 1 188 ? 29.854 14.144 -1.297 1.00 86.12 188 ASN A N 1
ATOM 1488 C CA . ASN A 1 188 ? 31.209 13.632 -1.490 1.00 86.12 188 ASN A CA 1
ATOM 1489 C C . ASN A 1 188 ? 31.767 13.850 -2.909 1.00 86.12 188 ASN A C 1
ATOM 1491 O O . ASN A 1 188 ? 32.839 13.333 -3.213 1.00 86.12 188 ASN A O 1
ATOM 1495 N N . ASN A 1 189 ? 31.065 14.585 -3.784 1.00 82.81 189 ASN A N 1
ATOM 1496 C CA . ASN A 1 189 ? 31.405 14.715 -5.211 1.00 82.81 189 ASN A CA 1
ATOM 1497 C C . ASN A 1 189 ? 31.614 13.357 -5.914 1.00 82.81 189 ASN A C 1
ATOM 1499 O O . ASN A 1 189 ? 32.556 13.179 -6.685 1.00 82.81 189 ASN A O 1
ATOM 1503 N N . GLY A 1 190 ? 30.731 12.400 -5.635 1.00 78.19 190 GLY A N 1
ATOM 1504 C CA . GLY A 1 190 ? 30.705 11.086 -6.267 1.00 78.19 190 GLY A CA 1
ATOM 1505 C C . GLY A 1 190 ? 30.426 11.143 -7.771 1.00 78.19 190 GLY A C 1
ATOM 1506 O O . GLY A 1 190 ? 30.113 12.193 -8.337 1.00 78.19 190 GLY A O 1
ATOM 1507 N N . ASP A 1 191 ? 30.535 9.990 -8.428 1.00 84.31 191 ASP A N 1
ATOM 1508 C CA . ASP A 1 191 ? 30.385 9.890 -9.877 1.00 84.31 191 ASP A CA 1
ATOM 1509 C C . ASP A 1 191 ? 28.989 10.338 -10.354 1.00 84.31 191 ASP A C 1
ATOM 1511 O O . ASP A 1 191 ? 27.943 9.898 -9.867 1.00 84.31 191 ASP A O 1
ATOM 1515 N N . ILE A 1 192 ? 28.975 11.212 -11.363 1.00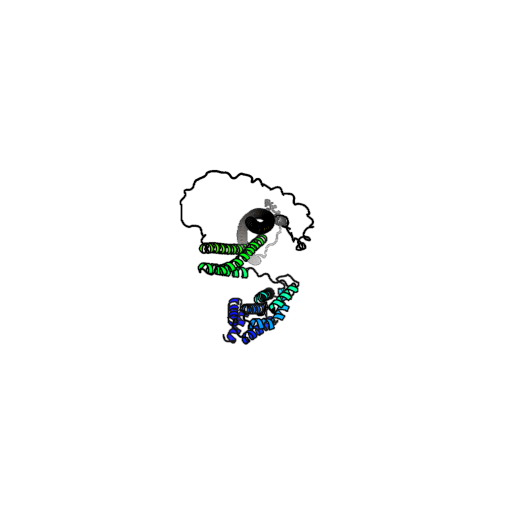 84.88 192 ILE A N 1
ATOM 1516 C CA . ILE A 1 192 ? 27.763 11.727 -12.004 1.00 84.88 192 ILE A CA 1
ATOM 1517 C C . ILE A 1 192 ? 26.944 10.584 -12.607 1.00 84.88 192 ILE A C 1
ATOM 1519 O O . ILE A 1 192 ? 25.712 10.671 -12.604 1.00 84.88 192 ILE A O 1
ATOM 1523 N N . SER A 1 193 ? 27.598 9.544 -13.139 1.00 80.12 193 SER A N 1
ATOM 1524 C CA . SER A 1 193 ? 26.907 8.402 -13.742 1.00 80.12 193 SER A CA 1
ATOM 1525 C C . SER A 1 193 ? 26.139 7.604 -12.686 1.00 80.12 193 SER A C 1
ATOM 1527 O O . SER A 1 193 ? 24.928 7.421 -12.830 1.00 80.12 193 SER A O 1
ATOM 1529 N N . GLU A 1 194 ? 26.795 7.256 -11.574 1.00 83.06 194 GLU A N 1
ATOM 1530 C CA . GLU A 1 194 ? 26.179 6.549 -10.442 1.00 83.06 194 GLU A CA 1
ATOM 1531 C C . GLU A 1 194 ? 25.012 7.346 -9.827 1.00 83.06 194 GLU A C 1
ATOM 1533 O O . GLU A 1 194 ? 23.922 6.814 -9.593 1.00 83.06 194 GLU A O 1
ATOM 1538 N N . VAL A 1 195 ? 25.194 8.657 -9.623 1.00 84.62 195 VAL A N 1
ATOM 1539 C CA . VAL A 1 195 ? 24.129 9.536 -9.113 1.00 84.62 195 VAL A CA 1
ATOM 1540 C C . VAL A 1 195 ? 22.950 9.593 -10.088 1.00 84.62 195 VAL A C 1
ATOM 1542 O O . VAL A 1 195 ? 21.795 9.583 -9.663 1.00 84.62 195 VAL A O 1
ATOM 1545 N N . LYS A 1 196 ? 23.206 9.643 -11.401 1.00 87.00 196 LYS A N 1
ATOM 1546 C CA . LYS A 1 196 ? 22.162 9.711 -12.436 1.00 87.00 196 LYS A CA 1
ATOM 1547 C C . LYS A 1 196 ? 21.359 8.413 -12.530 1.00 87.00 196 LYS A C 1
ATOM 1549 O O . LYS A 1 196 ? 20.156 8.489 -12.772 1.00 87.00 196 LYS A O 1
ATOM 1554 N N . GLU A 1 197 ? 21.998 7.263 -12.348 1.00 83.38 197 GLU A N 1
ATOM 1555 C CA . GLU A 1 197 ? 21.343 5.954 -12.345 1.00 83.38 197 GLU A CA 1
ATOM 1556 C C . GLU A 1 197 ? 20.401 5.811 -11.147 1.00 83.38 197 GLU A C 1
ATOM 1558 O O . GLU A 1 197 ? 19.203 5.609 -11.338 1.00 83.38 197 GLU A O 1
ATOM 1563 N N . LYS A 1 198 ? 20.889 6.084 -9.931 1.00 83.75 198 LYS A N 1
ATOM 1564 C CA . LYS A 1 198 ? 20.055 6.081 -8.716 1.00 83.75 198 LYS A CA 1
ATOM 1565 C C . LYS A 1 198 ? 18.904 7.090 -8.799 1.00 83.75 198 LYS A C 1
ATOM 1567 O O . LYS A 1 198 ? 17.792 6.814 -8.352 1.00 83.75 198 LYS A O 1
ATOM 1572 N N . LEU A 1 199 ? 19.129 8.246 -9.430 1.00 88.31 199 LEU A N 1
ATOM 1573 C CA . LEU A 1 199 ? 18.089 9.254 -9.648 1.00 88.31 199 LEU A CA 1
ATOM 1574 C C . LEU A 1 199 ? 17.012 8.810 -10.657 1.00 88.31 199 LEU A C 1
ATOM 1576 O O . LEU A 1 199 ? 15.894 9.318 -10.593 1.00 88.31 199 LEU A O 1
ATOM 1580 N N . ARG A 1 200 ? 17.306 7.894 -11.597 1.00 85.62 200 ARG A N 1
ATOM 1581 C CA . ARG A 1 200 ? 16.263 7.316 -12.468 1.00 85.62 200 ARG A CA 1
ATOM 1582 C C . ARG A 1 200 ? 15.289 6.489 -11.642 1.00 85.62 200 ARG A C 1
ATOM 1584 O O . ARG A 1 200 ? 14.094 6.734 -11.739 1.00 85.62 200 ARG A O 1
ATOM 1591 N N . THR A 1 201 ? 15.801 5.619 -10.776 1.00 80.75 201 THR A N 1
ATOM 1592 C CA . THR A 1 201 ? 14.988 4.789 -9.877 1.00 80.75 201 THR A CA 1
ATOM 1593 C C . THR A 1 201 ? 14.117 5.645 -8.954 1.00 80.75 201 THR A C 1
ATOM 1595 O O . THR A 1 201 ? 12.928 5.386 -8.808 1.00 80.75 201 THR A O 1
ATOM 1598 N N . VAL A 1 202 ? 14.666 6.741 -8.413 1.00 85.31 202 VAL A N 1
ATOM 1599 C CA . VAL A 1 202 ? 13.894 7.707 -7.606 1.00 85.31 202 VAL A CA 1
ATOM 1600 C C . VAL A 1 202 ? 12.778 8.386 -8.412 1.00 85.31 202 VAL A C 1
ATOM 1602 O O . VAL A 1 202 ? 11.697 8.618 -7.882 1.00 85.31 202 VAL A O 1
ATOM 1605 N N . LYS A 1 203 ? 13.006 8.715 -9.690 1.00 87.75 203 LYS A N 1
ATOM 1606 C CA . LYS A 1 203 ? 11.976 9.327 -10.550 1.00 87.75 203 LYS A CA 1
ATOM 1607 C C . LYS A 1 203 ? 10.881 8.350 -10.959 1.00 87.75 203 LYS A C 1
ATOM 1609 O O . LYS A 1 203 ? 9.737 8.774 -11.079 1.00 87.75 203 LYS A O 1
ATOM 1614 N N . GLU A 1 204 ? 11.237 7.091 -11.193 1.00 85.25 204 GLU A N 1
ATOM 1615 C CA . GLU A 1 204 ? 10.283 6.002 -11.424 1.00 85.25 204 GLU A CA 1
ATOM 1616 C C . GLU A 1 204 ? 9.334 5.908 -10.227 1.00 85.25 204 GLU A C 1
ATOM 1618 O O . GLU A 1 204 ? 8.120 6.022 -10.372 1.00 85.25 204 GLU A O 1
ATOM 1623 N N . PHE A 1 205 ? 9.904 5.848 -9.022 1.00 83.06 205 PHE A N 1
ATOM 1624 C CA . PHE A 1 205 ? 9.114 5.757 -7.807 1.00 83.06 205 PHE A CA 1
ATOM 1625 C C . PHE A 1 205 ? 8.303 7.007 -7.507 1.00 83.06 205 PHE A C 1
ATOM 1627 O O . PHE A 1 205 ? 7.184 6.909 -7.020 1.00 83.06 205 PHE A O 1
ATOM 1634 N N . LYS A 1 206 ? 8.826 8.189 -7.843 1.00 87.88 206 LYS A N 1
ATOM 1635 C CA . LYS A 1 206 ? 8.072 9.434 -7.713 1.00 87.88 206 LYS A CA 1
ATOM 1636 C C . LYS A 1 206 ? 6.728 9.355 -8.440 1.00 87.88 206 LYS A C 1
ATOM 1638 O O . LYS A 1 206 ? 5.716 9.749 -7.877 1.00 87.88 206 LYS A O 1
ATOM 1643 N N . ARG A 1 207 ? 6.711 8.808 -9.661 1.00 88.38 207 ARG A N 1
ATOM 1644 C CA . ARG A 1 207 ? 5.467 8.621 -10.423 1.00 88.38 207 ARG A CA 1
ATOM 1645 C C . ARG A 1 207 ? 4.520 7.648 -9.723 1.00 88.38 207 ARG A C 1
ATOM 1647 O O . ARG A 1 207 ? 3.319 7.886 -9.719 1.00 88.38 207 ARG A O 1
ATOM 1654 N N . ASN A 1 208 ? 5.056 6.590 -9.113 1.00 83.81 208 ASN A N 1
ATOM 1655 C CA . ASN A 1 208 ? 4.259 5.637 -8.339 1.00 83.81 208 ASN A CA 1
ATOM 1656 C C . ASN A 1 208 ? 3.664 6.280 -7.078 1.00 83.81 208 ASN A C 1
ATOM 1658 O O . ASN A 1 208 ? 2.491 6.058 -6.803 1.00 83.81 208 ASN A O 1
ATOM 1662 N N . ILE A 1 209 ? 4.418 7.116 -6.352 1.00 84.12 209 ILE A N 1
ATOM 1663 C CA . ILE A 1 209 ? 3.888 7.880 -5.211 1.00 84.12 209 ILE A CA 1
ATOM 1664 C C . ILE A 1 209 ? 2.818 8.868 -5.674 1.00 84.12 209 ILE A C 1
ATOM 1666 O O . ILE A 1 209 ? 1.752 8.912 -5.080 1.00 84.12 209 ILE A O 1
ATOM 1670 N N . GLU A 1 210 ? 3.070 9.654 -6.725 1.00 87.06 210 GLU A N 1
ATOM 1671 C CA . GLU A 1 210 ? 2.093 10.626 -7.242 1.00 87.06 210 GLU A CA 1
ATOM 1672 C C . GLU A 1 210 ? 0.782 9.932 -7.648 1.00 87.06 210 GLU A C 1
ATOM 1674 O O . GLU A 1 210 ? -0.299 10.442 -7.359 1.00 87.06 210 GLU A O 1
ATOM 1679 N N . LYS A 1 211 ? 0.875 8.731 -8.235 1.00 87.38 211 LYS A N 1
ATOM 1680 C CA . LYS A 1 211 ? -0.283 7.886 -8.539 1.00 87.38 211 LYS A CA 1
ATOM 1681 C C . LYS A 1 211 ? -0.991 7.388 -7.273 1.00 87.38 211 LYS A C 1
ATOM 1683 O O . LYS A 1 211 ? -2.205 7.508 -7.187 1.00 87.38 211 LYS A O 1
ATOM 1688 N N . ARG A 1 212 ? -0.247 6.896 -6.277 1.00 80.50 212 ARG A N 1
ATOM 1689 C CA . ARG A 1 212 ? -0.813 6.413 -5.005 1.00 80.50 212 ARG A CA 1
ATOM 1690 C C . ARG A 1 212 ? -1.446 7.524 -4.177 1.00 80.50 212 ARG A C 1
ATOM 1692 O O . ARG A 1 212 ? -2.472 7.293 -3.566 1.00 80.50 212 ARG A O 1
ATOM 1699 N N . ILE A 1 213 ? -0.888 8.734 -4.188 1.00 82.81 213 ILE A N 1
ATOM 1700 C CA . ILE A 1 213 ? -1.515 9.899 -3.552 1.00 82.81 213 ILE A CA 1
ATOM 1701 C C . ILE A 1 213 ? -2.874 10.172 -4.204 1.00 82.81 213 ILE A C 1
ATOM 1703 O O . ILE A 1 213 ? -3.843 10.400 -3.489 1.00 82.81 213 ILE A O 1
ATOM 1707 N N . ALA A 1 214 ? -2.959 10.113 -5.538 1.00 85.44 214 ALA A N 1
ATOM 1708 C CA . ALA A 1 214 ? -4.225 10.293 -6.244 1.00 85.44 214 ALA A CA 1
ATOM 1709 C C . ALA A 1 214 ? -5.243 9.190 -5.894 1.00 85.44 214 ALA A C 1
ATOM 1711 O O . ALA A 1 214 ? -6.392 9.506 -5.607 1.00 85.44 214 ALA A O 1
ATOM 1712 N N . GLU A 1 215 ? -4.811 7.926 -5.838 1.00 82.75 215 GLU A N 1
ATOM 1713 C CA . GLU A 1 215 ? -5.654 6.778 -5.460 1.00 82.75 215 GLU A CA 1
ATOM 1714 C C . GLU A 1 215 ? -6.111 6.860 -3.984 1.00 82.75 215 GLU A C 1
ATOM 1716 O O . GLU A 1 215 ? -7.297 6.747 -3.686 1.00 82.75 215 GLU A O 1
ATOM 1721 N N . SER A 1 216 ? -5.211 7.158 -3.042 1.00 80.81 216 SER A N 1
ATOM 1722 C CA . SER A 1 216 ? -5.543 7.279 -1.613 1.00 80.81 216 SER A CA 1
ATOM 1723 C C . SER A 1 216 ? -6.426 8.494 -1.299 1.00 80.81 216 SER A C 1
ATOM 1725 O O . SER A 1 216 ? -7.233 8.432 -0.370 1.00 80.81 216 SER A O 1
ATOM 1727 N N . MET A 1 217 ? -6.331 9.577 -2.083 1.00 79.25 217 MET A N 1
ATOM 1728 C CA . MET A 1 217 ? -7.260 10.715 -2.005 1.00 79.25 217 MET A CA 1
ATOM 1729 C C . MET A 1 217 ? -8.699 10.330 -2.388 1.00 79.25 217 MET A C 1
ATOM 1731 O O . MET A 1 217 ? -9.642 10.962 -1.909 1.00 79.25 217 MET A O 1
ATOM 1735 N N . GLU A 1 218 ? -8.895 9.294 -3.209 1.00 79.94 218 GLU A N 1
ATOM 1736 C CA . GLU A 1 218 ? -10.227 8.774 -3.543 1.00 79.94 218 GLU A CA 1
ATOM 1737 C C . GLU A 1 218 ? -10.796 7.873 -2.432 1.00 79.94 218 GLU A C 1
ATOM 1739 O O . GLU A 1 218 ? -12.004 7.908 -2.177 1.00 79.94 218 GLU A O 1
ATOM 1744 N N . GLU A 1 219 ? -9.932 7.132 -1.728 1.00 75.75 219 GLU A N 1
ATOM 1745 C CA . GLU A 1 219 ? -10.285 6.144 -0.693 1.00 75.75 219 GLU A CA 1
ATOM 1746 C C . GLU A 1 219 ? -10.428 6.722 0.736 1.00 75.75 219 GLU A C 1
ATOM 1748 O O . GLU A 1 219 ? -10.861 6.018 1.645 1.00 75.75 219 GLU A O 1
ATOM 1753 N N . SER A 1 220 ? -10.164 8.020 0.939 1.00 69.38 220 SER A N 1
ATOM 1754 C CA . SER A 1 220 ? -10.315 8.745 2.225 1.00 69.38 220 SER A CA 1
ATOM 1755 C C . SER A 1 220 ? -9.432 8.243 3.384 1.00 69.38 220 SER A C 1
ATOM 1757 O O . SER A 1 220 ? -9.813 8.350 4.550 1.00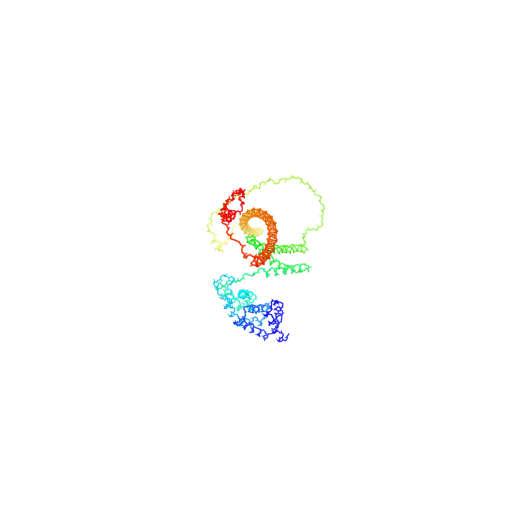 69.38 220 SER A O 1
ATOM 1759 N N . ASN A 1 221 ? -8.244 7.712 3.087 1.00 71.69 221 ASN A N 1
ATOM 1760 C CA . ASN A 1 221 ? -7.297 7.248 4.103 1.00 71.69 221 ASN A CA 1
ATOM 1761 C C . ASN A 1 221 ? -6.279 8.353 4.465 1.00 71.69 221 ASN A C 1
ATOM 1763 O O . ASN A 1 221 ? -5.222 8.466 3.846 1.00 71.69 221 ASN A O 1
ATOM 1767 N N . GLU A 1 222 ? -6.621 9.216 5.431 1.00 71.56 222 GLU A N 1
ATOM 1768 C CA . GLU A 1 222 ? -5.846 10.429 5.768 1.00 71.56 222 GLU A CA 1
ATOM 1769 C C . GLU A 1 222 ? -4.417 10.152 6.271 1.00 71.56 222 GLU A C 1
ATOM 1771 O O . GLU A 1 222 ? -3.514 10.952 6.013 1.00 71.56 222 GLU A O 1
ATOM 1776 N N . GLU A 1 223 ? -4.195 9.034 6.965 1.00 70.56 223 GLU A N 1
ATOM 1777 C CA . GLU A 1 223 ? -2.910 8.722 7.607 1.00 70.56 223 GLU A CA 1
ATOM 1778 C C . GLU A 1 223 ? -1.842 8.320 6.568 1.00 70.56 223 GLU A C 1
ATOM 1780 O O . GLU A 1 223 ? -0.729 8.851 6.585 1.00 70.56 223 GLU A O 1
ATOM 1785 N N . ASP A 1 224 ? -2.220 7.517 5.566 1.00 70.12 224 ASP A N 1
ATOM 1786 C CA . ASP A 1 224 ? -1.341 7.106 4.458 1.00 70.12 224 ASP A CA 1
ATOM 1787 C C . ASP A 1 224 ? -1.006 8.273 3.507 1.00 70.12 224 ASP A C 1
ATOM 1789 O O . ASP A 1 224 ? 0.104 8.365 2.973 1.00 70.12 224 ASP A O 1
ATOM 1793 N N . ILE A 1 225 ? -1.944 9.207 3.302 1.00 79.56 225 ILE A N 1
ATOM 1794 C CA . ILE A 1 225 ? -1.736 10.375 2.430 1.00 79.56 225 ILE A CA 1
ATOM 1795 C C . ILE A 1 225 ? -0.615 11.266 2.977 1.00 79.56 225 ILE A C 1
ATOM 1797 O O . ILE A 1 225 ? 0.218 11.754 2.207 1.00 79.56 225 ILE A O 1
ATOM 1801 N N . TYR A 1 226 ? -0.573 11.482 4.295 1.00 81.31 226 TYR A N 1
ATOM 1802 C CA . TYR A 1 226 ? 0.429 12.352 4.907 1.00 81.31 226 TYR A CA 1
ATOM 1803 C C . TYR A 1 226 ? 1.848 11.793 4.735 1.00 81.31 226 TYR A C 1
ATOM 1805 O O . TYR A 1 226 ? 2.757 12.528 4.338 1.00 81.31 226 TYR A O 1
ATOM 1813 N N . GLU A 1 227 ? 2.044 10.491 4.958 1.00 79.44 227 GLU A N 1
ATOM 1814 C CA . GLU A 1 227 ? 3.353 9.847 4.791 1.00 79.44 227 GLU A CA 1
ATOM 1815 C C . GLU A 1 227 ? 3.837 9.881 3.333 1.00 79.44 227 GLU A C 1
ATOM 1817 O O . GLU A 1 227 ? 5.001 10.213 3.068 1.00 79.44 227 GLU A O 1
ATOM 1822 N N . LEU A 1 228 ? 2.934 9.642 2.376 1.00 83.44 228 LEU A N 1
ATOM 1823 C CA . LEU A 1 228 ? 3.237 9.711 0.945 1.00 83.44 228 LEU A CA 1
ATOM 1824 C C . LEU A 1 228 ? 3.605 11.133 0.490 1.00 83.44 228 LEU A C 1
ATOM 1826 O O . LEU A 1 228 ? 4.531 11.300 -0.312 1.00 83.44 228 LEU A O 1
ATOM 1830 N N . ILE A 1 229 ? 2.929 12.165 1.010 1.00 86.38 229 ILE A N 1
ATOM 1831 C CA . ILE A 1 229 ? 3.250 13.572 0.718 1.00 86.38 229 ILE A CA 1
ATOM 1832 C C . ILE A 1 229 ? 4.644 13.925 1.245 1.00 86.38 229 ILE A C 1
ATOM 1834 O O . ILE A 1 229 ? 5.463 14.456 0.489 1.00 86.38 229 ILE A O 1
ATOM 1838 N N . VAL A 1 230 ? 4.945 13.580 2.501 1.00 86.69 230 VAL A N 1
ATOM 1839 C CA . VAL A 1 230 ? 6.262 13.835 3.109 1.00 86.69 230 VAL A CA 1
ATOM 1840 C C . VAL A 1 230 ? 7.372 13.170 2.291 1.00 86.69 230 VAL A C 1
ATOM 1842 O O . VAL A 1 230 ? 8.396 13.793 1.998 1.00 86.69 230 VAL A O 1
ATOM 1845 N N . LEU A 1 231 ? 7.167 11.925 1.856 1.00 85.62 231 LEU A N 1
ATOM 1846 C CA . LEU A 1 231 ? 8.146 11.211 1.039 1.00 85.62 231 LEU A CA 1
ATOM 1847 C C . LEU A 1 231 ? 8.317 11.836 -0.357 1.00 85.62 231 LEU A C 1
ATOM 1849 O O . LEU A 1 231 ? 9.440 11.933 -0.864 1.00 85.62 231 LEU A O 1
ATOM 1853 N N . ASN A 1 232 ? 7.231 12.304 -0.978 1.00 90.31 232 ASN A N 1
ATOM 1854 C CA . ASN A 1 232 ? 7.285 13.002 -2.264 1.00 90.31 232 ASN A CA 1
ATOM 1855 C C . ASN A 1 232 ? 8.086 14.315 -2.172 1.00 90.31 232 ASN A C 1
ATOM 1857 O O . ASN A 1 232 ? 8.871 14.643 -3.072 1.00 90.31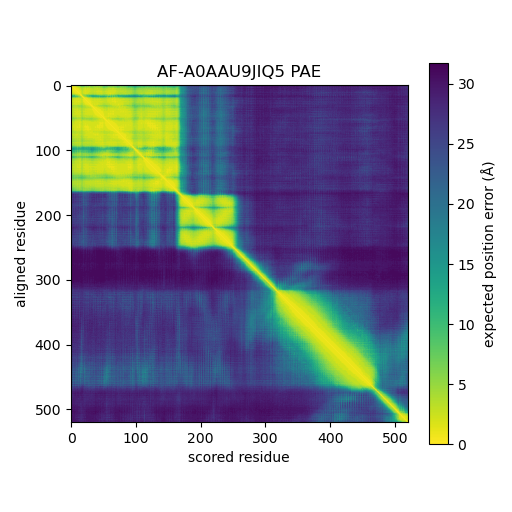 232 ASN A O 1
ATOM 1861 N N . ASP A 1 233 ? 7.948 15.048 -1.068 1.00 89.31 233 ASP A N 1
ATOM 1862 C CA . ASP A 1 233 ? 8.720 16.264 -0.810 1.00 89.31 233 ASP A CA 1
ATOM 1863 C C . ASP A 1 233 ? 10.217 15.975 -0.655 1.00 89.31 233 ASP A C 1
ATOM 1865 O O . ASP A 1 233 ? 11.048 16.654 -1.274 1.00 89.31 233 ASP A O 1
ATOM 1869 N N . GLU A 1 234 ? 10.585 14.907 0.059 1.00 87.56 234 GLU A N 1
ATOM 1870 C CA . GLU A 1 234 ? 11.983 14.476 0.166 1.00 87.56 234 GLU A CA 1
ATOM 1871 C C . GLU A 1 234 ? 12.595 14.123 -1.202 1.00 87.56 234 GLU A C 1
ATOM 1873 O O . GLU A 1 234 ? 13.742 14.493 -1.496 1.00 87.56 234 GLU A O 1
ATOM 1878 N N . ILE A 1 235 ? 11.831 13.447 -2.069 1.00 9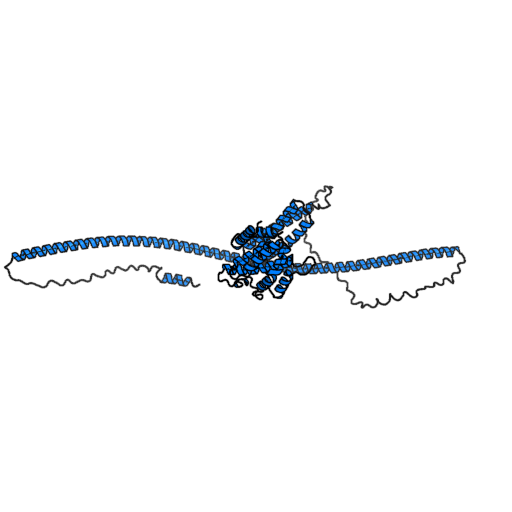0.94 235 ILE A N 1
ATOM 1879 C CA . ILE A 1 235 ? 12.238 13.134 -3.447 1.00 90.94 235 ILE A CA 1
ATOM 1880 C C . ILE A 1 235 ? 12.462 14.416 -4.258 1.00 90.94 235 ILE A C 1
ATOM 1882 O O . ILE A 1 235 ? 13.472 14.548 -4.969 1.00 90.94 235 ILE A O 1
ATOM 1886 N N . ASN A 1 236 ? 11.538 15.373 -4.161 1.00 90.44 236 ASN A N 1
ATOM 1887 C CA . ASN A 1 236 ? 11.637 16.654 -4.855 1.00 90.44 236 ASN A CA 1
ATOM 1888 C C . ASN A 1 236 ? 12.879 17.435 -4.412 1.00 90.44 236 ASN A C 1
ATOM 1890 O O . ASN A 1 236 ? 13.583 18.008 -5.253 1.00 90.44 236 ASN A O 1
ATOM 1894 N N . ASP A 1 237 ? 13.198 17.416 -3.124 1.00 90.31 237 ASP A N 1
ATOM 1895 C CA . ASP A 1 237 ? 14.373 18.089 -2.586 1.00 90.31 237 ASP A CA 1
ATOM 1896 C C . ASP A 1 237 ? 15.682 17.457 -3.055 1.00 90.31 237 ASP A C 1
ATOM 1898 O O . ASP A 1 237 ? 16.578 18.178 -3.507 1.00 90.31 237 ASP A O 1
ATOM 1902 N N . VAL A 1 238 ? 15.785 16.126 -3.081 1.00 88.50 238 VAL A N 1
ATOM 1903 C CA . VAL A 1 238 ? 16.952 15.446 -3.672 1.00 88.50 238 VAL A CA 1
ATOM 1904 C C . VAL A 1 238 ? 17.102 15.788 -5.157 1.00 88.50 238 VAL A C 1
ATOM 1906 O O . VAL A 1 238 ? 18.209 16.076 -5.622 1.00 88.50 238 VAL A O 1
ATOM 1909 N N . CYS A 1 239 ? 15.998 15.861 -5.906 1.00 87.88 239 CYS A N 1
ATOM 1910 C CA . CYS A 1 239 ? 16.025 16.286 -7.305 1.00 87.88 239 CYS A CA 1
ATOM 1911 C C . CYS A 1 239 ? 16.513 17.737 -7.475 1.00 87.88 239 CYS A C 1
ATOM 1913 O O . CYS A 1 239 ? 17.264 18.026 -8.415 1.00 87.88 239 CYS A O 1
ATOM 1915 N N . LYS A 1 240 ? 16.121 18.659 -6.584 1.00 90.62 240 LYS A N 1
ATOM 1916 C CA . LYS A 1 240 ? 16.617 20.049 -6.581 1.00 90.62 240 LYS A CA 1
ATOM 1917 C C . LYS A 1 240 ? 18.111 20.104 -6.254 1.00 90.62 240 LYS A C 1
ATOM 1919 O O . LYS A 1 240 ? 18.849 20.818 -6.938 1.00 90.62 240 LYS A O 1
ATOM 1924 N N . ILE A 1 241 ? 18.560 19.346 -5.251 1.00 88.94 241 ILE A N 1
ATOM 1925 C CA . ILE A 1 241 ? 19.972 19.253 -4.851 1.00 88.94 241 ILE A CA 1
ATOM 1926 C C . ILE A 1 241 ? 20.820 18.753 -6.026 1.00 88.94 241 ILE A C 1
ATOM 1928 O O . ILE A 1 241 ? 21.803 19.401 -6.387 1.00 88.94 241 ILE A O 1
ATOM 1932 N N . TYR A 1 242 ? 20.386 17.686 -6.704 1.00 89.75 242 TYR A N 1
ATOM 1933 C CA . TYR A 1 242 ? 21.057 17.177 -7.900 1.00 89.75 242 TYR A CA 1
ATOM 1934 C C . TYR A 1 242 ? 21.137 18.219 -9.021 1.00 89.75 242 TYR A C 1
ATOM 1936 O O . TYR A 1 242 ? 22.205 18.413 -9.599 1.00 89.75 242 TYR A O 1
ATOM 1944 N N . LYS A 1 243 ? 20.039 18.931 -9.324 1.00 88.69 243 LYS A N 1
ATOM 1945 C CA . LYS A 1 243 ? 20.044 19.998 -10.344 1.00 88.69 243 LYS A CA 1
ATOM 1946 C C . LYS A 1 243 ? 21.075 21.081 -10.011 1.00 88.69 243 LYS A C 1
ATOM 1948 O O . LYS A 1 243 ? 21.840 21.468 -10.888 1.00 88.69 243 LYS A O 1
ATOM 1953 N N . ARG A 1 244 ? 21.134 21.534 -8.752 1.00 87.06 244 ARG A N 1
ATOM 1954 C CA . ARG A 1 244 ? 22.121 22.532 -8.296 1.00 87.06 244 ARG A CA 1
ATOM 1955 C C . ARG A 1 244 ? 23.554 22.014 -8.411 1.00 87.06 244 ARG A C 1
ATOM 1957 O O . ARG A 1 244 ? 24.411 22.738 -8.906 1.00 87.06 244 ARG A O 1
ATOM 1964 N N . TRP A 1 245 ? 23.809 20.780 -7.980 1.00 89.62 245 TRP A N 1
ATOM 1965 C CA . TRP A 1 245 ? 25.126 20.147 -8.065 1.00 89.62 245 TRP A CA 1
ATOM 1966 C C . TRP A 1 245 ? 25.585 19.971 -9.520 1.00 89.62 245 TRP A C 1
ATOM 1968 O O . TRP A 1 245 ? 26.680 20.398 -9.881 1.00 89.62 245 TRP A O 1
ATOM 1978 N N . LYS A 1 246 ? 24.706 19.478 -10.400 1.00 87.31 246 LYS A N 1
ATOM 1979 C CA . LYS A 1 246 ? 24.974 19.333 -11.838 1.00 87.31 246 LYS A CA 1
ATOM 1980 C C . LYS A 1 246 ? 25.321 20.667 -12.511 1.00 87.31 246 LYS A C 1
ATOM 1982 O O . LYS A 1 246 ? 26.230 20.708 -13.337 1.00 87.31 246 LYS A O 1
ATOM 1987 N N . SER A 1 247 ? 24.635 21.754 -12.152 1.00 83.12 247 SER A N 1
ATOM 1988 C CA . SER A 1 247 ? 24.929 23.097 -12.678 1.00 83.12 247 SER A CA 1
ATOM 1989 C C . SER A 1 247 ? 26.280 23.654 -12.214 1.00 83.12 247 SER A C 1
ATOM 1991 O O . SER A 1 247 ? 26.844 24.504 -12.896 1.00 83.12 247 SER A O 1
ATOM 1993 N N . ARG A 1 248 ? 26.816 23.189 -11.075 1.00 81.81 248 ARG A N 1
ATOM 1994 C CA . ARG A 1 248 ? 28.169 23.552 -10.609 1.00 81.81 248 ARG A CA 1
ATOM 1995 C C . ARG A 1 248 ? 29.263 22.806 -11.372 1.00 81.81 248 ARG A C 1
ATOM 1997 O O . ARG A 1 248 ? 30.326 23.369 -11.593 1.00 81.81 248 ARG A O 1
ATOM 2004 N N . LEU A 1 249 ? 28.990 21.567 -11.779 1.00 78.06 249 LEU A N 1
ATOM 2005 C CA . LEU A 1 249 ? 29.923 20.726 -12.538 1.00 78.06 249 LEU A CA 1
ATOM 2006 C C . LEU A 1 249 ? 30.030 21.134 -14.011 1.00 78.06 249 LEU A C 1
ATOM 2008 O O . LEU A 1 249 ? 31.089 20.995 -14.612 1.00 78.06 249 LEU A O 1
ATOM 2012 N N . ASN A 1 250 ? 28.947 21.663 -14.582 1.00 68.75 250 ASN A N 1
ATOM 2013 C CA . ASN A 1 250 ? 28.916 22.215 -15.933 1.00 68.75 250 ASN A CA 1
ATOM 2014 C C . ASN A 1 250 ? 28.475 23.684 -15.883 1.00 68.75 250 ASN A C 1
ATOM 2016 O O . ASN A 1 250 ? 27.315 23.977 -16.193 1.00 68.75 250 ASN A O 1
ATOM 2020 N N . PRO A 1 251 ? 29.357 24.617 -15.477 1.00 57.06 251 PRO A N 1
ATOM 2021 C CA . PRO A 1 251 ? 29.039 26.031 -15.561 1.00 57.06 251 PRO A CA 1
ATOM 2022 C C . PRO A 1 251 ? 28.748 26.381 -17.029 1.00 57.06 251 PRO A C 1
ATOM 2024 O O . PRO A 1 251 ? 29.471 25.924 -17.922 1.00 57.06 251 PRO A O 1
ATOM 2027 N N . PRO A 1 252 ? 27.689 27.158 -17.315 1.00 53.41 252 PRO A N 1
ATOM 2028 C CA . PRO A 1 252 ? 27.374 27.556 -18.678 1.00 53.41 252 PRO A CA 1
ATOM 2029 C C . PRO A 1 252 ? 28.589 28.269 -19.277 1.00 53.41 252 PRO A C 1
ATOM 2031 O O . PRO A 1 252 ? 29.021 29.315 -18.785 1.00 53.41 252 PRO A O 1
ATOM 2034 N N . LYS A 1 253 ? 29.158 27.673 -20.329 1.00 51.88 253 LYS A N 1
ATOM 2035 C CA . LYS A 1 253 ? 30.212 28.270 -21.152 1.00 51.88 253 LYS A CA 1
ATOM 2036 C C . LYS A 1 253 ? 29.633 29.525 -21.813 1.00 51.88 253 LYS A C 1
ATOM 2038 O O . LYS A 1 253 ? 29.046 29.433 -22.882 1.00 51.88 253 LYS A O 1
ATOM 2043 N N . GLY A 1 254 ? 29.701 30.673 -21.142 1.00 49.09 254 GLY A N 1
ATOM 2044 C CA . GLY A 1 254 ? 29.090 31.890 -21.686 1.00 49.09 254 GLY A CA 1
ATOM 2045 C C . GLY A 1 254 ? 29.045 33.125 -20.793 1.00 49.09 254 GLY A C 1
ATOM 2046 O O . GLY A 1 254 ? 28.250 34.014 -21.067 1.00 49.09 254 GLY A O 1
ATOM 2047 N N . LYS A 1 255 ? 29.857 33.222 -19.734 1.00 44.22 255 LYS A N 1
ATOM 2048 C CA . LYS A 1 255 ? 30.065 34.502 -19.033 1.00 44.22 255 LYS A CA 1
ATOM 2049 C C . LYS A 1 255 ? 31.548 34.778 -18.820 1.00 44.22 255 LYS A C 1
ATOM 2051 O O . LYS A 1 255 ? 32.036 34.873 -17.698 1.00 44.22 255 LYS A O 1
ATOM 2056 N N . THR A 1 256 ? 32.270 34.918 -19.927 1.00 42.22 256 THR A N 1
ATOM 2057 C CA . THR A 1 256 ? 33.406 35.839 -19.962 1.00 42.22 256 THR A CA 1
ATOM 2058 C C . THR A 1 256 ? 32.868 37.248 -19.742 1.00 42.22 256 THR A C 1
ATOM 2060 O O . THR A 1 256 ? 31.965 37.696 -20.444 1.00 42.22 256 THR A O 1
ATOM 2063 N N . LYS A 1 257 ? 33.409 37.911 -18.719 1.00 50.50 257 LYS A N 1
ATOM 2064 C CA . LYS A 1 257 ? 33.283 39.348 -18.481 1.00 50.50 257 LYS A CA 1
ATOM 2065 C C . LYS A 1 257 ? 33.542 40.102 -19.790 1.00 50.50 257 LYS A C 1
ATOM 2067 O O . LYS A 1 257 ? 34.588 39.864 -20.385 1.00 50.50 257 LYS A O 1
ATOM 2072 N N . ASN A 1 258 ? 32.612 40.955 -20.217 1.00 40.06 258 ASN A N 1
ATOM 2073 C CA . ASN A 1 258 ? 32.868 42.305 -20.735 1.00 40.06 258 ASN A CA 1
ATOM 2074 C C . ASN A 1 258 ? 31.565 42.976 -21.204 1.00 40.06 258 ASN A C 1
ATOM 2076 O O . ASN A 1 258 ? 30.680 42.319 -21.744 1.00 40.06 258 ASN A O 1
ATOM 2080 N N . PHE A 1 259 ? 31.547 44.296 -21.009 1.00 36.44 259 PHE A N 1
ATOM 2081 C CA . PHE A 1 259 ? 30.555 45.310 -21.376 1.00 36.44 259 PHE A CA 1
ATOM 2082 C C . PHE A 1 259 ? 29.318 45.467 -20.481 1.00 36.44 259 PHE A C 1
ATOM 2084 O O . PHE A 1 259 ? 28.291 44.810 -20.635 1.00 36.44 259 PHE A O 1
ATOM 2091 N N . GLU A 1 260 ? 29.441 46.444 -19.575 1.00 43.19 260 GLU A N 1
ATOM 2092 C CA . GLU A 1 260 ? 28.356 47.358 -19.224 1.00 43.19 260 GLU A CA 1
ATOM 2093 C C . GLU A 1 260 ? 27.676 47.863 -20.502 1.00 43.19 260 GLU A C 1
ATOM 2095 O O . GLU A 1 260 ? 28.316 48.472 -21.356 1.00 43.19 260 GLU A O 1
ATOM 2100 N N . TYR A 1 261 ? 26.373 47.632 -20.605 1.00 34.84 261 TYR A N 1
ATOM 2101 C CA . TYR A 1 261 ? 25.474 48.538 -21.303 1.00 34.84 261 TYR A CA 1
ATOM 2102 C C . TYR A 1 261 ? 24.279 48.780 -20.390 1.00 34.84 261 TYR A C 1
ATOM 2104 O O . TYR A 1 261 ? 23.661 47.842 -19.880 1.00 34.84 261 TYR A O 1
ATOM 2112 N N . GLU A 1 262 ? 24.014 50.060 -20.149 1.00 34.88 262 GLU A N 1
ATOM 2113 C CA . GLU A 1 262 ? 22.866 50.545 -19.397 1.00 34.88 262 GLU A CA 1
ATOM 2114 C C . GLU A 1 262 ? 21.539 50.071 -20.018 1.00 34.88 262 GLU A C 1
ATOM 2116 O O . GLU A 1 262 ? 21.432 49.915 -21.240 1.00 34.88 262 GLU A O 1
ATOM 2121 N N . PRO A 1 263 ? 20.495 49.856 -19.200 1.00 38.50 263 PRO A N 1
ATOM 2122 C CA . PRO A 1 263 ? 19.210 49.383 -19.683 1.00 38.50 263 PRO A CA 1
ATOM 2123 C C . PRO A 1 263 ? 18.435 50.520 -20.360 1.00 38.50 263 PRO A C 1
ATOM 2125 O O . PRO A 1 263 ? 17.982 51.459 -19.705 1.00 38.50 263 PRO A O 1
ATOM 2128 N N . ILE A 1 264 ? 18.191 50.396 -21.666 1.00 35.44 264 ILE A N 1
ATOM 2129 C CA . ILE A 1 264 ? 17.159 51.191 -22.340 1.00 35.44 264 ILE A CA 1
ATOM 2130 C C . ILE A 1 264 ? 15.797 50.676 -21.865 1.00 35.44 264 ILE A C 1
ATOM 2132 O O . ILE A 1 264 ? 15.355 49.584 -22.225 1.00 35.44 264 ILE A O 1
ATOM 2136 N N . GLN A 1 265 ? 15.123 51.477 -21.042 1.00 42.25 265 GLN A N 1
ATOM 2137 C CA . GLN A 1 265 ? 13.714 51.287 -20.725 1.00 42.25 265 GLN A CA 1
ATOM 2138 C C . GLN A 1 265 ? 12.867 51.600 -21.962 1.00 42.25 265 GLN A C 1
ATOM 2140 O O . GLN A 1 265 ? 12.741 52.761 -22.347 1.00 42.25 265 GLN A O 1
ATOM 2145 N N . VAL A 1 266 ? 12.215 50.590 -22.538 1.00 34.38 266 VAL A N 1
ATOM 2146 C CA . VAL A 1 266 ? 11.084 50.815 -23.447 1.00 34.38 266 VAL A CA 1
ATOM 2147 C C . VAL A 1 266 ? 9.804 50.439 -22.713 1.00 34.38 266 VAL A C 1
ATOM 2149 O O . VAL A 1 266 ? 9.492 49.270 -22.491 1.00 34.38 266 VAL A O 1
ATOM 2152 N N . LYS A 1 267 ? 9.076 51.475 -22.295 1.00 37.53 267 LYS A N 1
ATOM 2153 C CA . LYS A 1 267 ? 7.704 51.384 -21.800 1.00 37.53 267 LYS A CA 1
ATOM 2154 C C . LYS A 1 267 ? 6.772 50.942 -22.928 1.00 37.53 267 LYS A C 1
ATOM 2156 O O . LYS A 1 267 ? 6.732 51.575 -23.974 1.00 37.53 267 LYS A O 1
ATOM 2161 N N . GLY A 1 268 ? 5.935 49.954 -22.617 1.00 46.56 268 GLY A N 1
ATOM 2162 C CA . GLY A 1 268 ? 4.572 49.853 -23.132 1.00 46.56 268 GLY A CA 1
ATOM 2163 C C . GLY A 1 268 ? 4.417 49.377 -24.572 1.00 46.56 268 GLY A C 1
ATOM 2164 O O . GLY A 1 268 ? 4.168 50.181 -25.460 1.00 46.56 268 GLY A O 1
ATOM 2165 N N . VAL A 1 269 ? 4.376 48.059 -24.768 1.00 33.81 269 VAL A N 1
ATOM 2166 C CA . VAL A 1 269 ? 3.604 47.462 -25.866 1.00 33.81 269 VAL A CA 1
ATOM 2167 C C . VAL A 1 269 ? 2.752 46.341 -25.278 1.00 33.81 269 VAL A C 1
ATOM 2169 O O . VAL A 1 269 ? 3.265 45.358 -24.747 1.00 33.81 269 VAL A O 1
ATOM 2172 N N . ARG A 1 270 ? 1.429 46.533 -25.308 1.00 42.53 270 ARG A N 1
ATOM 2173 C CA . ARG A 1 270 ? 0.442 45.501 -24.975 1.00 42.53 270 ARG A CA 1
ATOM 2174 C C . ARG A 1 270 ? 0.458 44.463 -26.095 1.00 42.53 270 ARG A C 1
ATOM 2176 O O . ARG A 1 270 ? 0.094 44.788 -27.221 1.00 42.53 270 ARG A O 1
ATOM 2183 N N . PHE A 1 271 ? 0.828 43.226 -25.783 1.00 37.38 271 PHE A N 1
ATOM 2184 C CA . PHE A 1 271 ? 0.628 42.090 -26.681 1.00 37.38 271 PHE A CA 1
ATOM 2185 C C . PHE A 1 271 ? -0.850 41.685 -26.668 1.00 37.38 271 PHE A C 1
ATOM 2187 O O . PHE A 1 271 ? -1.258 40.803 -25.927 1.00 37.38 271 PHE A O 1
ATOM 2194 N N . ASN A 1 272 ? -1.647 42.368 -27.486 1.00 42.25 272 ASN A N 1
ATOM 2195 C CA . ASN A 1 272 ? -2.910 41.856 -28.008 1.00 42.25 272 ASN A CA 1
ATOM 2196 C C . ASN A 1 272 ? -2.822 41.951 -29.532 1.00 42.25 272 ASN A C 1
ATOM 2198 O O . ASN A 1 272 ? -3.320 42.896 -30.138 1.00 42.25 272 ASN A O 1
ATOM 2202 N N . GLN A 1 273 ? -2.153 40.983 -30.149 1.00 37.69 273 GLN A N 1
ATOM 2203 C CA . GLN A 1 273 ? -2.284 40.730 -31.576 1.00 37.69 273 GLN A CA 1
ATOM 2204 C C . GLN A 1 273 ? -2.587 39.247 -31.744 1.00 37.69 273 GLN A C 1
ATOM 2206 O O . GLN A 1 273 ? -1.792 38.392 -31.360 1.00 37.69 273 GLN A O 1
ATOM 2211 N N . LYS A 1 274 ? -3.792 38.975 -32.259 1.00 42.59 274 LYS A N 1
ATOM 2212 C CA . LYS A 1 274 ? -4.176 37.680 -32.814 1.00 42.59 274 LYS A CA 1
ATOM 2213 C C . LYS A 1 274 ? -3.077 37.252 -33.780 1.00 42.59 274 LYS A C 1
ATOM 2215 O O . LYS A 1 274 ? -2.765 37.989 -34.711 1.00 42.59 274 LYS A O 1
ATOM 2220 N N . ILE A 1 275 ? -2.508 36.081 -33.536 1.00 40.34 275 ILE A N 1
ATOM 2221 C CA . ILE A 1 275 ? -1.698 35.386 -34.525 1.00 40.34 275 ILE A CA 1
ATOM 2222 C C . ILE A 1 275 ? -2.695 34.935 -35.595 1.00 40.34 275 ILE A C 1
ATOM 2224 O O . ILE A 1 275 ? -3.492 34.034 -35.351 1.00 40.34 275 ILE A O 1
ATOM 2228 N N . GLU A 1 276 ? -2.732 35.630 -36.731 1.00 40.41 276 GLU A N 1
ATOM 2229 C CA . GLU A 1 276 ? -3.338 35.080 -37.940 1.00 40.41 276 GLU A CA 1
ATOM 2230 C C . GLU A 1 276 ? -2.449 33.923 -38.400 1.00 40.41 276 GLU A C 1
ATOM 2232 O O . GLU A 1 276 ? -1.302 34.120 -38.805 1.00 40.41 276 GLU A O 1
ATOM 2237 N N . GLU A 1 277 ? -2.975 32.706 -38.264 1.00 41.78 277 GLU A N 1
ATOM 2238 C CA . GLU A 1 277 ? -2.457 31.506 -38.911 1.00 41.78 277 GLU A CA 1
ATOM 2239 C C . GLU A 1 277 ? -2.381 31.750 -40.417 1.00 41.78 277 GLU A C 1
ATOM 2241 O O . GLU A 1 277 ? -3.391 31.809 -41.118 1.00 41.78 277 GLU A O 1
ATOM 2246 N N . TYR A 1 278 ? -1.162 31.895 -40.925 1.00 38.88 278 TYR A N 1
ATOM 2247 C CA . TYR A 1 278 ? -0.908 31.797 -42.350 1.00 38.88 278 TYR A CA 1
ATOM 2248 C C . TYR A 1 278 ? -0.769 30.309 -42.685 1.00 38.88 278 TYR A C 1
ATOM 2250 O O . TYR A 1 278 ? 0.325 29.748 -42.617 1.00 38.88 278 TYR A O 1
ATOM 2258 N N . GLU A 1 279 ? -1.884 29.648 -43.000 1.00 40.22 279 GLU A N 1
ATOM 2259 C CA . GLU A 1 279 ? -1.850 28.333 -43.639 1.00 40.22 279 GLU A CA 1
ATOM 2260 C C . GLU A 1 279 ? -1.352 28.499 -45.084 1.00 40.22 279 GLU A C 1
ATOM 2262 O O . GLU A 1 279 ? -2.020 29.148 -45.900 1.00 40.22 279 GLU A O 1
ATOM 2267 N N . PRO A 1 280 ? -0.193 27.930 -45.464 1.00 40.66 280 PRO A N 1
ATOM 2268 C CA . PRO A 1 280 ? 0.149 27.840 -46.870 1.00 40.66 280 PRO A CA 1
ATOM 2269 C C . PRO A 1 280 ? -0.829 26.856 -47.521 1.00 40.66 280 PRO A C 1
ATOM 2271 O O . PRO A 1 280 ? -0.898 25.691 -47.128 1.00 40.66 280 PRO A O 1
ATOM 2274 N N . LYS A 1 281 ? -1.590 27.333 -48.516 1.00 41.06 281 LYS A N 1
ATOM 2275 C CA . LYS A 1 281 ? -2.453 26.488 -49.355 1.00 41.06 281 LYS A CA 1
ATOM 2276 C C . LYS A 1 281 ? -1.665 25.250 -49.807 1.00 41.06 281 LYS A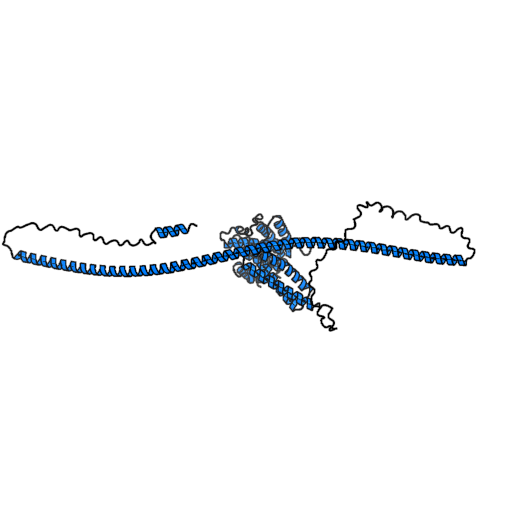 C 1
ATOM 2278 O O . LYS A 1 281 ? -0.596 25.431 -50.398 1.00 41.06 281 LYS A O 1
ATOM 2283 N N . PRO A 1 282 ? -2.172 24.025 -49.586 1.00 45.50 282 PRO A N 1
ATOM 2284 C CA . PRO A 1 282 ? -1.532 22.837 -50.121 1.00 45.50 282 PRO A CA 1
ATOM 2285 C C . PRO A 1 282 ? -1.543 22.946 -51.646 1.00 45.50 282 PRO A C 1
ATOM 2287 O O . PRO A 1 282 ? -2.599 23.100 -52.266 1.00 45.50 282 PRO A O 1
ATOM 2290 N N . ALA A 1 283 ? -0.356 22.921 -52.251 1.00 47.97 283 ALA A N 1
ATOM 2291 C CA . ALA A 1 283 ? -0.257 22.661 -53.676 1.00 47.97 283 ALA A CA 1
ATOM 2292 C C . ALA A 1 283 ? -0.865 21.270 -53.929 1.00 47.97 283 ALA A C 1
ATOM 2294 O O . ALA A 1 283 ? -0.645 20.369 -53.114 1.00 47.97 283 ALA A O 1
ATOM 2295 N N . PRO A 1 284 ? -1.651 21.088 -55.002 1.00 41.94 284 PRO A N 1
ATOM 2296 C CA . PRO A 1 284 ? -2.237 19.793 -55.300 1.00 41.94 284 PRO A CA 1
ATOM 2297 C C . PRO A 1 284 ? -1.109 18.770 -55.450 1.00 41.94 284 PRO A C 1
ATOM 2299 O O . PRO A 1 284 ? -0.192 18.956 -56.252 1.00 41.94 284 PRO A O 1
ATOM 2302 N N . LEU A 1 285 ? -1.176 17.712 -54.640 1.00 47.09 285 LEU A N 1
ATOM 2303 C CA . LEU A 1 285 ? -0.437 16.482 -54.885 1.00 47.09 285 LEU A CA 1
ATOM 2304 C C . LEU A 1 285 ? -0.799 16.027 -56.305 1.00 47.09 285 LEU A C 1
ATOM 2306 O O . LEU A 1 285 ? -1.991 15.930 -56.604 1.00 47.09 285 LEU A O 1
ATOM 2310 N N . PRO A 1 286 ? 0.177 15.795 -57.198 1.00 40.44 286 PRO A N 1
ATOM 2311 C CA . PRO A 1 286 ? -0.125 15.136 -58.450 1.00 40.44 286 PRO A CA 1
ATOM 2312 C C . PRO A 1 286 ? -0.576 13.716 -58.110 1.00 40.44 286 PRO A C 1
ATOM 2314 O O . PRO A 1 286 ? 0.211 12.900 -57.628 1.00 40.44 286 PRO A O 1
ATOM 2317 N N . ASP A 1 287 ? -1.867 13.467 -58.316 1.00 39.47 287 ASP A N 1
ATOM 2318 C CA . ASP A 1 287 ? -2.448 12.134 -58.321 1.00 39.47 287 ASP A CA 1
ATOM 2319 C C . ASP A 1 287 ? -1.635 11.233 -59.253 1.00 39.47 287 ASP A C 1
ATOM 2321 O O . ASP A 1 287 ? -1.331 11.608 -60.386 1.00 39.47 287 ASP A O 1
ATOM 2325 N N . ALA A 1 288 ? -1.298 10.051 -58.736 1.00 51.91 288 ALA A N 1
ATOM 2326 C CA . ALA A 1 288 ? -0.942 8.851 -59.481 1.00 51.91 288 ALA A CA 1
ATOM 2327 C C . ALA A 1 288 ? -0.131 9.088 -60.769 1.00 51.91 288 ALA A C 1
ATOM 2329 O O . ALA A 1 288 ? -0.643 8.967 -61.881 1.00 51.91 288 ALA A O 1
ATOM 2330 N N . ILE A 1 289 ? 1.177 9.313 -60.627 1.00 41.06 289 ILE A N 1
ATOM 2331 C CA . ILE A 1 289 ? 2.093 8.825 -61.658 1.00 41.06 289 ILE A CA 1
ATOM 2332 C C . ILE A 1 289 ? 2.283 7.345 -61.341 1.00 41.06 289 ILE A C 1
ATOM 2334 O O . ILE A 1 289 ? 3.124 6.971 -60.527 1.00 41.06 289 ILE A O 1
ATOM 2338 N N . GLU A 1 290 ? 1.415 6.517 -61.926 1.00 38.97 290 GLU A N 1
ATOM 2339 C CA . GLU A 1 290 ? 1.742 5.121 -62.203 1.00 38.97 290 GLU A CA 1
ATOM 2340 C C . GLU A 1 290 ? 3.161 5.098 -62.758 1.00 38.97 290 GLU A C 1
ATOM 2342 O O . GLU A 1 290 ? 3.423 5.801 -63.726 1.00 38.97 290 GLU A O 1
ATOM 2347 N N . ASP A 1 291 ? 4.070 4.352 -62.135 1.00 50.41 291 ASP A N 1
ATOM 2348 C CA . ASP A 1 291 ? 5.392 4.067 -62.683 1.00 50.41 291 ASP A CA 1
ATOM 2349 C C . ASP A 1 291 ? 5.267 3.543 -64.124 1.00 50.41 291 ASP A C 1
ATOM 2351 O O . ASP A 1 291 ? 4.661 2.485 -64.330 1.00 50.41 291 ASP A O 1
ATOM 2355 N N . PRO A 1 292 ? 5.963 4.152 -65.108 1.00 43.09 292 PRO A N 1
ATOM 2356 C CA . PRO A 1 292 ? 6.412 3.356 -66.234 1.00 43.09 292 PRO A CA 1
ATOM 2357 C C . PRO A 1 292 ? 7.817 3.781 -66.673 1.00 43.09 292 PRO A C 1
ATOM 2359 O O . PRO A 1 292 ? 8.091 3.807 -67.861 1.00 43.09 292 PRO A O 1
ATOM 2362 N N . ILE A 1 293 ? 8.726 4.167 -65.767 1.00 44.66 293 ILE A N 1
ATOM 2363 C CA . ILE A 1 293 ? 10.121 4.461 -66.157 1.00 44.66 293 ILE A CA 1
ATOM 2364 C C . ILE A 1 293 ? 11.112 4.017 -65.068 1.00 44.66 293 ILE A C 1
ATOM 2366 O O . ILE A 1 293 ? 11.951 4.776 -64.602 1.00 44.66 293 ILE A O 1
ATOM 2370 N N . MET A 1 294 ? 11.038 2.747 -64.670 1.00 40.81 294 MET A N 1
ATOM 2371 C CA . MET A 1 294 ? 12.120 2.066 -63.935 1.00 40.81 294 MET A CA 1
ATOM 2372 C C . MET A 1 294 ? 12.664 0.839 -64.692 1.00 40.81 294 MET A C 1
ATOM 2374 O O . MET A 1 294 ? 13.385 0.026 -64.121 1.00 40.81 294 MET A O 1
ATOM 2378 N N . VAL A 1 295 ? 12.368 0.710 -65.997 1.00 43.66 295 VAL A N 1
ATOM 2379 C CA . VAL A 1 295 ? 12.808 -0.438 -66.823 1.00 43.66 295 VAL A CA 1
ATOM 2380 C C . VAL A 1 295 ? 13.748 -0.067 -67.986 1.00 43.66 295 VAL A C 1
ATOM 2382 O O . VAL A 1 295 ? 14.401 -0.955 -68.523 1.00 43.66 295 VAL A O 1
ATOM 2385 N N . GLU A 1 296 ? 13.958 1.208 -68.335 1.00 43.00 296 GLU A N 1
ATOM 2386 C CA . GLU A 1 296 ? 14.677 1.550 -69.586 1.00 43.00 296 GLU A CA 1
ATOM 2387 C C . GLU A 1 296 ? 16.013 2.302 -69.456 1.00 43.00 296 GLU A C 1
ATOM 2389 O O . GLU A 1 296 ? 16.524 2.826 -70.438 1.00 43.00 296 GLU A O 1
ATOM 2394 N N . LEU A 1 297 ? 16.651 2.308 -68.281 1.00 41.66 297 LEU A N 1
ATOM 2395 C CA . LEU A 1 297 ? 17.992 2.910 -68.115 1.00 41.66 297 LEU A CA 1
ATOM 2396 C C . LEU A 1 297 ? 19.095 1.926 -67.700 1.00 41.66 297 LEU A C 1
ATOM 2398 O O . LEU A 1 297 ? 20.247 2.322 -67.537 1.00 41.66 297 LEU A O 1
ATOM 2402 N N . ALA A 1 298 ? 18.781 0.631 -67.606 1.00 40.56 298 ALA A N 1
ATOM 2403 C CA . ALA A 1 298 ? 19.777 -0.417 -67.367 1.00 40.56 298 ALA A CA 1
ATOM 2404 C C . ALA A 1 298 ? 20.285 -1.108 -68.651 1.00 40.56 298 ALA A C 1
ATOM 2406 O O . ALA A 1 298 ? 21.286 -1.818 -68.581 1.00 40.56 298 ALA A O 1
ATOM 2407 N N . ASN A 1 299 ? 19.657 -0.878 -69.814 1.00 39.38 299 ASN A N 1
ATOM 2408 C CA . ASN A 1 299 ? 19.979 -1.600 -71.056 1.00 39.38 299 ASN A CA 1
ATOM 2409 C C . ASN A 1 299 ? 20.636 -0.780 -72.177 1.00 39.38 299 ASN A C 1
ATOM 2411 O O . ASN A 1 299 ? 21.009 -1.370 -73.186 1.00 39.38 299 ASN A O 1
ATOM 2415 N N . ASP A 1 300 ? 20.895 0.518 -72.000 1.00 42.00 300 ASP A N 1
ATOM 2416 C CA . ASP A 1 300 ? 21.516 1.348 -73.051 1.00 42.00 300 ASP A CA 1
ATOM 2417 C C . ASP A 1 300 ? 23.011 1.634 -72.795 1.00 42.00 300 ASP A C 1
ATOM 2419 O O . ASP A 1 300 ? 23.525 2.733 -72.984 1.00 42.00 300 ASP A O 1
ATOM 2423 N N . LYS A 1 301 ? 23.744 0.608 -72.331 1.00 44.09 301 LYS A N 1
ATOM 2424 C CA . LYS A 1 301 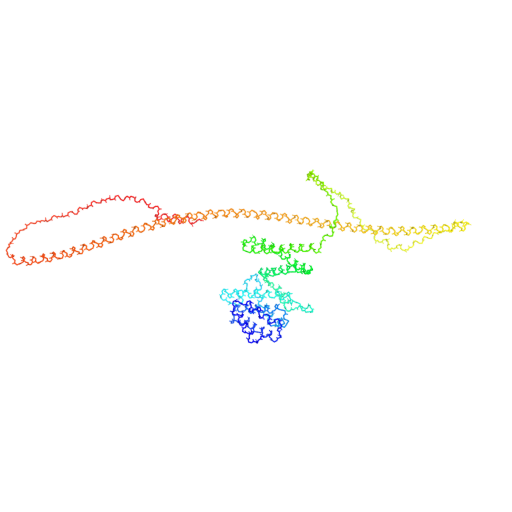? 25.225 0.585 -72.334 1.00 44.09 301 LYS A CA 1
ATOM 2425 C C . LYS A 1 301 ? 25.810 0.057 -73.651 1.00 44.09 301 LYS A C 1
ATOM 2427 O O . LYS A 1 301 ? 27.018 -0.155 -73.743 1.00 44.09 301 LYS A O 1
ATOM 2432 N N . SER A 1 302 ? 24.985 -0.142 -74.676 1.00 46.28 302 SER A N 1
ATOM 2433 C CA . SER A 1 302 ? 25.420 -0.585 -75.998 1.00 46.28 302 SER A CA 1
ATOM 2434 C C . SER A 1 302 ? 25.062 0.481 -77.031 1.00 46.28 302 SER A C 1
ATOM 2436 O O . SER A 1 302 ? 23.909 0.851 -77.152 1.00 46.28 302 SER A O 1
ATOM 2438 N N . GLN A 1 303 ? 26.055 0.950 -77.790 1.00 46.72 303 GLN A N 1
ATOM 2439 C CA . GLN A 1 303 ? 25.908 1.838 -78.956 1.00 46.72 303 GLN A CA 1
ATOM 2440 C C . GLN A 1 303 ? 25.609 3.332 -78.714 1.00 46.72 303 GLN A C 1
ATOM 2442 O O . GLN A 1 303 ? 24.689 3.912 -79.279 1.00 46.72 303 GLN A O 1
ATOM 2447 N N . ARG A 1 304 ? 26.564 4.039 -78.100 1.00 45.91 304 ARG A N 1
ATOM 2448 C CA . ARG A 1 304 ? 26.965 5.365 -78.617 1.00 45.91 304 ARG A CA 1
ATOM 2449 C C . ARG A 1 304 ? 28.455 5.390 -78.944 1.00 45.91 304 ARG A C 1
ATOM 2451 O O . ARG A 1 304 ? 29.234 6.155 -78.394 1.00 45.91 304 ARG A O 1
ATOM 2458 N N . GLN A 1 305 ? 28.849 4.547 -79.901 1.00 42.28 305 GLN A N 1
ATOM 2459 C CA . GLN A 1 305 ? 29.948 4.891 -80.803 1.00 42.28 305 GLN A CA 1
ATOM 2460 C C . GLN A 1 305 ? 29.441 6.008 -81.723 1.00 42.28 305 GLN A C 1
ATOM 2462 O O . GLN A 1 305 ? 29.012 5.764 -82.847 1.00 42.28 305 GLN A O 1
ATOM 2467 N N . THR A 1 306 ? 29.483 7.254 -81.260 1.00 44.41 306 THR A N 1
ATOM 2468 C CA . THR A 1 306 ? 29.494 8.393 -82.179 1.00 44.41 306 THR A CA 1
ATOM 2469 C C . THR A 1 306 ? 30.862 8.414 -82.852 1.00 44.41 306 THR A C 1
ATOM 2471 O O . THR A 1 306 ? 31.792 9.085 -82.409 1.00 44.41 306 THR A O 1
ATOM 2474 N N . SER A 1 307 ? 30.992 7.614 -83.913 1.00 39.88 307 SER A N 1
ATOM 2475 C CA . SER A 1 307 ? 31.994 7.803 -84.957 1.00 39.88 307 SER A CA 1
ATOM 2476 C C . SER A 1 307 ? 31.723 9.161 -85.602 1.00 39.88 307 SER A C 1
ATOM 2478 O O . SER A 1 307 ? 30.969 9.273 -86.565 1.00 39.88 307 SER A O 1
ATOM 2480 N N . PHE A 1 308 ? 32.298 10.219 -85.035 1.00 43.41 308 PHE A N 1
ATOM 2481 C CA . PHE A 1 308 ? 32.403 11.496 -85.725 1.00 43.41 308 PHE A CA 1
ATOM 2482 C C . PHE A 1 308 ? 33.422 11.300 -86.853 1.00 43.41 308 PHE A C 1
ATOM 2484 O O . PHE A 1 308 ? 34.634 11.281 -86.635 1.00 43.41 308 PHE A O 1
ATOM 2491 N N . HIS A 1 309 ? 32.921 11.053 -88.061 1.00 44.56 309 HIS A N 1
ATOM 2492 C CA . HIS A 1 309 ? 33.720 10.979 -89.278 1.00 44.56 309 HIS A CA 1
ATOM 2493 C C . HIS A 1 309 ? 34.241 12.391 -89.613 1.00 44.56 309 HIS A C 1
ATOM 2495 O O . HIS A 1 309 ? 33.630 13.130 -90.377 1.00 44.56 309 HIS A O 1
ATOM 2501 N N . MET A 1 310 ? 35.390 12.778 -89.046 1.00 49.12 310 MET A N 1
ATOM 2502 C CA . MET A 1 310 ? 36.193 13.918 -89.518 1.00 49.12 310 MET A CA 1
ATOM 2503 C C . MET A 1 310 ? 36.891 13.550 -90.838 1.00 49.12 310 MET A C 1
ATOM 2505 O O . MET A 1 310 ? 38.108 13.392 -90.878 1.00 49.12 310 MET A O 1
ATOM 2509 N N . LYS A 1 311 ? 36.130 13.322 -91.917 1.00 46.50 311 LYS A N 1
ATOM 2510 C CA . LYS A 1 311 ? 36.708 12.968 -93.227 1.00 46.50 311 LYS A CA 1
ATOM 2511 C C . LYS A 1 311 ? 36.694 14.081 -94.275 1.00 46.50 311 LYS A C 1
ATOM 2513 O O . LYS A 1 311 ? 37.409 13.935 -95.258 1.00 46.50 311 LYS A O 1
ATOM 2518 N N . ASP A 1 312 ? 36.016 15.205 -94.028 1.00 49.84 312 ASP A N 1
ATOM 2519 C CA . ASP A 1 312 ? 35.837 16.250 -95.054 1.00 49.84 312 ASP A CA 1
ATOM 2520 C C . ASP A 1 312 ? 36.349 17.656 -94.684 1.00 49.84 312 ASP A C 1
ATOM 2522 O O . ASP A 1 312 ? 36.112 18.614 -95.415 1.00 49.84 312 ASP A O 1
ATOM 2526 N N . LEU A 1 313 ? 37.136 17.803 -93.614 1.00 51.19 313 LEU A N 1
ATOM 2527 C CA . LEU A 1 313 ? 37.857 19.051 -93.328 1.00 51.19 313 LEU A CA 1
ATOM 2528 C C . LEU A 1 313 ? 39.311 18.921 -93.797 1.00 51.19 313 LEU A C 1
ATOM 2530 O O . LEU A 1 313 ? 40.193 18.521 -93.042 1.00 51.19 313 LEU A O 1
ATOM 2534 N N . LYS A 1 314 ? 39.571 19.242 -95.071 1.00 54.38 314 LYS A N 1
ATOM 2535 C CA . LYS A 1 314 ? 40.938 19.470 -95.566 1.00 54.38 314 LYS A CA 1
ATOM 2536 C C . LYS A 1 314 ? 41.430 20.835 -95.076 1.00 54.38 314 LYS A C 1
ATOM 2538 O O . LYS A 1 314 ? 41.406 21.808 -95.824 1.00 54.38 314 LYS A O 1
ATOM 2543 N N . LEU A 1 315 ? 41.847 20.895 -93.816 1.00 53.59 315 LEU A N 1
ATOM 2544 C CA . LEU A 1 315 ? 42.680 21.977 -93.293 1.00 53.59 315 LEU A CA 1
ATOM 2545 C C . LEU A 1 315 ? 44.127 21.662 -93.686 1.00 53.59 315 LEU A C 1
ATOM 2547 O O . LEU A 1 315 ? 44.670 20.628 -93.305 1.00 53.59 315 LEU A O 1
ATOM 2551 N N . ASN A 1 316 ? 44.707 22.507 -94.538 1.00 55.38 316 ASN A N 1
ATOM 2552 C CA . ASN A 1 316 ? 46.051 22.324 -95.096 1.00 55.38 316 ASN A CA 1
ATOM 2553 C C . ASN A 1 316 ? 47.161 22.890 -94.191 1.00 55.38 316 ASN A C 1
ATOM 2555 O O . ASN A 1 316 ? 48.311 22.918 -94.626 1.00 55.38 316 ASN A O 1
ATOM 2559 N N . ASP A 1 317 ? 46.839 23.314 -92.964 1.00 59.94 317 ASP A N 1
ATOM 2560 C CA . ASP A 1 317 ? 47.804 23.870 -92.015 1.00 59.94 317 ASP A CA 1
ATOM 2561 C C . ASP A 1 317 ? 47.897 22.993 -90.742 1.00 59.94 317 ASP A C 1
ATOM 2563 O O . ASP A 1 317 ? 46.900 22.833 -90.027 1.00 59.94 317 ASP A O 1
ATOM 2567 N N . PRO A 1 318 ? 49.047 22.345 -90.463 1.00 65.75 318 PRO A N 1
ATOM 2568 C CA . PRO A 1 318 ? 49.224 21.474 -89.297 1.00 65.75 318 PRO A CA 1
ATOM 2569 C C . PRO A 1 318 ? 49.033 22.189 -87.952 1.00 65.75 318 PRO A C 1
ATOM 2571 O O . PRO A 1 318 ? 48.631 21.541 -86.981 1.00 65.75 318 PRO A O 1
ATOM 2574 N N . ASP A 1 319 ? 49.296 23.497 -87.902 1.00 70.06 319 ASP A N 1
ATOM 2575 C CA . ASP A 1 319 ? 49.202 24.298 -86.678 1.00 70.06 319 ASP A CA 1
ATOM 2576 C C . ASP A 1 319 ? 47.733 24.531 -86.269 1.00 70.06 319 ASP A C 1
ATOM 2578 O O . ASP A 1 319 ? 47.380 24.326 -85.105 1.00 70.06 319 ASP A O 1
ATOM 2582 N N . GLU A 1 320 ? 46.832 24.789 -87.226 1.00 70.62 320 GLU A N 1
ATOM 2583 C CA . GLU A 1 320 ? 45.386 24.943 -86.968 1.00 70.62 320 GLU A CA 1
ATOM 2584 C C . GLU A 1 320 ? 44.743 23.641 -86.447 1.00 70.62 320 GLU A C 1
ATOM 2586 O O . GLU A 1 320 ? 43.845 23.655 -85.601 1.00 70.62 320 GLU A O 1
ATOM 2591 N N . MET A 1 321 ? 45.227 22.481 -86.905 1.00 71.69 321 MET A N 1
ATOM 2592 C CA . MET A 1 321 ? 44.749 21.171 -86.436 1.00 71.69 321 MET A CA 1
ATOM 2593 C C . MET A 1 321 ? 45.211 20.867 -85.001 1.00 71.69 321 MET A C 1
ATOM 2595 O O . MET A 1 321 ? 44.519 20.169 -84.252 1.00 71.69 321 MET A O 1
ATOM 2599 N N . SER A 1 322 ? 46.374 21.392 -84.605 1.00 76.38 322 SER A N 1
ATOM 2600 C CA . SER A 1 322 ? 46.876 21.283 -83.234 1.00 76.38 322 SER A CA 1
ATOM 2601 C C . SER A 1 322 ? 46.051 22.141 -82.271 1.00 76.38 322 SER A C 1
ATOM 2603 O O . SER A 1 322 ? 45.625 21.638 -81.228 1.00 76.38 322 SER A O 1
ATOM 2605 N N . GLU A 1 323 ? 45.751 23.389 -82.643 1.00 81.00 323 GLU A N 1
ATOM 2606 C CA . GLU A 1 323 ? 44.910 24.295 -81.846 1.00 81.00 323 GLU A CA 1
ATOM 2607 C C . GLU A 1 323 ? 43.488 23.744 -81.660 1.00 81.00 323 GLU A C 1
ATOM 2609 O O . GLU A 1 323 ? 42.991 23.675 -80.533 1.00 81.00 323 GLU A O 1
ATOM 2614 N N . LEU A 1 324 ? 42.865 23.237 -82.731 1.00 80.56 324 LEU A N 1
ATOM 2615 C CA . LEU A 1 324 ? 41.520 22.656 -82.668 1.00 80.56 324 LEU A CA 1
ATOM 2616 C C . LEU A 1 324 ? 41.461 21.417 -81.758 1.00 80.56 324 LEU A C 1
ATOM 2618 O O . LEU A 1 324 ? 40.478 21.187 -81.050 1.00 80.56 324 LEU A O 1
ATOM 2622 N N . LYS A 1 325 ? 42.524 20.604 -81.745 1.00 82.69 325 LYS A N 1
ATOM 2623 C CA . LYS A 1 325 ? 42.627 19.433 -80.866 1.00 82.69 325 LYS A CA 1
ATOM 2624 C C . LYS A 1 325 ? 42.784 19.835 -79.399 1.00 82.69 325 LYS A C 1
ATOM 2626 O O . LYS A 1 325 ? 42.209 19.176 -78.531 1.00 82.69 325 LYS A O 1
ATOM 2631 N N . GLU A 1 326 ? 43.538 20.895 -79.118 1.00 84.88 326 GLU A N 1
ATOM 2632 C CA . GLU A 1 326 ? 43.677 21.441 -77.766 1.00 84.88 326 GLU A CA 1
ATOM 2633 C C . GLU A 1 326 ? 42.356 22.052 -77.270 1.00 84.88 326 GLU A C 1
ATOM 2635 O O . GLU A 1 326 ? 41.944 21.801 -76.136 1.00 84.88 326 GLU A O 1
ATOM 2640 N N . GLU A 1 327 ? 41.642 22.787 -78.124 1.00 86.50 327 GLU A N 1
ATOM 2641 C CA . GLU A 1 327 ? 40.325 23.347 -77.805 1.00 86.50 327 GLU A CA 1
ATOM 2642 C C . GLU A 1 327 ? 39.266 22.253 -77.585 1.00 86.50 327 GLU A C 1
ATOM 2644 O O . GLU A 1 327 ? 38.462 22.334 -76.648 1.00 86.50 327 GLU A O 1
ATOM 2649 N N . TYR A 1 328 ? 39.305 21.183 -78.385 1.00 88.06 328 TYR A N 1
ATOM 2650 C CA . TYR A 1 328 ? 38.459 20.007 -78.190 1.00 88.06 328 TYR A CA 1
ATOM 2651 C C . TYR A 1 328 ? 38.736 19.321 -76.847 1.00 88.06 328 TYR A C 1
ATOM 2653 O O . TYR A 1 328 ? 37.794 18.989 -76.127 1.00 88.06 328 TYR A O 1
ATOM 2661 N N . LEU A 1 329 ? 40.011 19.134 -76.480 1.00 88.44 329 LEU A N 1
ATOM 2662 C CA . LEU A 1 329 ? 40.387 18.558 -75.185 1.00 88.44 329 LEU A CA 1
ATOM 2663 C C . LEU A 1 329 ? 39.896 19.432 -74.022 1.00 88.44 329 LEU A C 1
ATOM 2665 O O . LEU A 1 329 ? 39.223 18.918 -73.135 1.00 88.44 329 LEU A O 1
ATOM 2669 N N . LYS A 1 330 ? 40.101 20.755 -74.079 1.00 90.69 330 LYS A N 1
ATOM 2670 C CA . LYS A 1 330 ? 39.579 21.697 -73.068 1.00 90.69 330 LYS A CA 1
ATOM 2671 C C . LYS A 1 330 ? 38.054 21.652 -72.957 1.00 90.69 330 LYS A C 1
ATOM 2673 O O . LYS A 1 330 ? 37.508 21.731 -71.860 1.00 90.69 330 LYS A O 1
ATOM 2678 N N . SER A 1 331 ? 37.354 21.542 -74.084 1.00 90.88 331 SER A N 1
ATOM 2679 C CA . SER A 1 331 ? 35.889 21.447 -74.105 1.00 90.88 331 SER A CA 1
ATOM 2680 C C . SER A 1 331 ? 35.396 20.118 -73.533 1.00 90.88 331 SER A C 1
ATOM 2682 O O . SER A 1 331 ? 34.397 20.089 -72.817 1.00 90.88 331 SER A O 1
ATOM 2684 N N . LYS A 1 332 ? 36.115 19.025 -73.802 1.00 90.44 332 LYS A N 1
ATOM 2685 C CA . LYS A 1 332 ? 35.842 17.705 -73.232 1.00 90.44 332 LYS A CA 1
ATOM 2686 C C . LYS A 1 332 ? 36.051 17.687 -71.715 1.00 90.44 332 LYS A C 1
ATOM 2688 O O . LYS A 1 332 ? 35.200 17.151 -71.013 1.00 90.44 332 LYS A O 1
ATOM 2693 N N . ASP A 1 333 ? 37.124 18.296 -71.218 1.00 89.88 333 ASP A N 1
ATOM 2694 C CA . ASP A 1 333 ? 37.398 18.376 -69.778 1.00 89.88 333 ASP A CA 1
ATOM 2695 C C . ASP A 1 333 ? 36.327 19.208 -69.057 1.00 89.88 333 ASP A C 1
ATOM 2697 O O . ASP A 1 333 ? 35.776 18.763 -68.054 1.00 89.88 333 ASP A O 1
ATOM 2701 N N . LYS A 1 334 ? 35.912 20.347 -69.631 1.00 93.06 334 LYS A N 1
ATOM 2702 C CA . LYS A 1 334 ? 34.773 21.129 -69.113 1.00 93.06 334 LYS A CA 1
ATOM 2703 C C . LYS A 1 334 ? 33.465 20.337 -69.095 1.00 93.06 334 LYS A C 1
ATOM 2705 O O . LYS A 1 334 ? 32.674 20.488 -68.170 1.00 93.06 334 LYS A O 1
ATOM 2710 N N . LEU A 1 335 ? 33.206 19.515 -70.114 1.00 92.19 335 LEU A N 1
ATOM 2711 C CA . LEU A 1 335 ? 32.015 18.660 -70.142 1.00 92.19 335 LEU A CA 1
ATOM 2712 C C . LEU A 1 335 ? 32.032 17.627 -69.011 1.00 92.19 335 LEU A C 1
ATOM 2714 O O . LEU A 1 335 ? 30.993 17.423 -68.391 1.00 92.19 335 LEU A O 1
ATOM 2718 N N . LEU A 1 336 ? 33.193 17.033 -68.716 1.00 90.62 336 LEU A N 1
ATOM 2719 C CA . LEU A 1 336 ? 33.357 16.125 -67.577 1.00 90.62 336 LEU A CA 1
ATOM 2720 C C . LEU A 1 336 ? 33.135 16.853 -66.241 1.00 90.62 336 LEU A C 1
ATOM 2722 O O . LEU A 1 336 ? 32.389 16.363 -65.400 1.00 90.62 336 LEU A O 1
ATOM 2726 N N . GLU A 1 337 ? 33.685 18.060 -66.073 1.00 93.25 337 GLU A N 1
ATOM 2727 C CA . GLU A 1 337 ? 33.441 18.885 -64.878 1.00 93.25 337 GLU A CA 1
ATOM 2728 C C . GLU A 1 337 ? 31.949 19.227 -64.698 1.00 93.25 337 GLU A C 1
ATOM 2730 O O . GLU A 1 337 ? 31.423 19.185 -63.583 1.00 93.25 337 GLU A O 1
ATOM 2735 N N . TYR A 1 338 ? 31.239 19.545 -65.788 1.00 94.56 338 TYR A N 1
ATOM 2736 C CA . TYR A 1 338 ? 29.797 19.791 -65.739 1.00 94.56 338 TYR A CA 1
ATOM 2737 C C . TYR A 1 338 ? 28.993 18.526 -65.425 1.00 94.56 338 TYR A C 1
ATOM 2739 O O . TYR A 1 338 ? 27.997 18.613 -64.707 1.00 94.56 338 TYR A O 1
ATOM 2747 N N . GLU A 1 339 ? 29.405 17.364 -65.931 1.00 92.50 339 GLU A N 1
ATOM 2748 C CA . GLU A 1 339 ? 28.782 16.078 -65.610 1.00 92.50 339 GLU A CA 1
ATOM 2749 C C . GLU A 1 339 ? 28.914 15.761 -64.111 1.00 92.50 339 GLU A C 1
ATOM 2751 O O . GLU A 1 339 ? 27.907 15.481 -63.452 1.00 92.50 339 GLU A O 1
ATOM 2756 N N . ASP A 1 340 ? 30.112 15.928 -63.542 1.00 92.75 340 ASP A N 1
ATOM 2757 C CA . ASP A 1 340 ? 30.366 15.767 -62.105 1.00 92.75 340 ASP A CA 1
ATOM 2758 C C . ASP A 1 340 ? 29.531 16.742 -61.260 1.00 92.75 340 ASP A C 1
ATOM 2760 O O . ASP A 1 340 ? 28.929 16.355 -60.251 1.00 92.75 340 ASP A O 1
ATOM 2764 N N . LEU A 1 341 ? 29.424 18.004 -61.688 1.00 94.88 341 LEU A N 1
ATOM 2765 C CA . LEU A 1 341 ? 28.612 19.013 -61.006 1.00 94.88 341 LEU A CA 1
ATOM 2766 C C . LEU A 1 341 ? 27.113 18.671 -61.045 1.00 94.88 341 LEU A C 1
ATOM 2768 O O . LEU A 1 341 ? 26.417 18.809 -60.037 1.00 94.88 341 LEU A O 1
ATOM 2772 N N . ILE A 1 342 ? 26.608 18.174 -62.179 1.00 93.44 342 ILE A N 1
ATOM 2773 C CA . ILE A 1 342 ? 25.223 17.699 -62.304 1.00 93.44 342 ILE A CA 1
ATOM 2774 C C . ILE A 1 342 ? 24.979 16.513 -61.365 1.00 93.44 342 ILE A C 1
ATOM 2776 O O . ILE A 1 342 ? 23.940 16.464 -60.700 1.00 93.44 342 ILE A O 1
ATOM 2780 N N . HIS A 1 343 ? 25.914 15.563 -61.282 1.00 91.25 343 HIS A N 1
ATOM 2781 C CA . HIS A 1 343 ? 25.811 14.441 -60.350 1.00 91.25 343 HIS A CA 1
ATOM 2782 C C . HIS A 1 343 ? 25.792 14.905 -58.890 1.00 91.25 343 HIS A C 1
ATOM 2784 O O . HIS A 1 343 ? 24.969 14.417 -58.110 1.00 91.25 343 HIS A O 1
ATOM 2790 N N . MET A 1 344 ? 26.620 15.889 -58.537 1.00 94.94 344 MET A N 1
ATOM 2791 C CA . MET A 1 344 ? 26.635 16.498 -57.207 1.00 94.94 344 MET A CA 1
ATOM 2792 C C . MET A 1 344 ? 25.291 17.154 -56.867 1.00 94.94 344 MET A C 1
ATOM 2794 O O . MET A 1 344 ? 24.713 16.856 -55.822 1.00 94.94 344 MET A O 1
ATOM 2798 N N . TYR A 1 345 ? 24.730 17.963 -57.772 1.00 95.69 345 TYR A N 1
ATOM 2799 C CA . TYR A 1 345 ? 23.430 18.603 -57.548 1.00 95.69 345 TYR A CA 1
ATOM 2800 C C . TYR A 1 345 ? 22.268 17.611 -57.480 1.00 95.69 345 TYR A C 1
ATOM 2802 O O . TYR A 1 345 ? 21.352 17.800 -56.680 1.00 95.69 345 TYR A O 1
ATOM 2810 N N . LYS A 1 346 ? 22.302 16.522 -58.258 1.00 92.56 346 LYS A N 1
ATOM 2811 C CA . LYS A 1 346 ? 21.315 15.437 -58.132 1.00 92.56 346 LYS A CA 1
ATOM 2812 C C . LYS A 1 346 ? 21.384 14.775 -56.754 1.00 92.56 346 LYS A C 1
ATOM 2814 O O . LYS A 1 346 ? 20.343 14.525 -56.150 1.00 92.56 346 LYS A O 1
ATOM 2819 N N . ALA A 1 347 ? 22.591 14.528 -56.243 1.00 91.00 347 ALA A N 1
ATOM 2820 C CA . ALA A 1 347 ? 22.780 13.972 -54.906 1.00 91.00 347 ALA A CA 1
ATOM 2821 C C . ALA A 1 347 ? 22.314 14.942 -53.804 1.00 91.00 347 ALA A C 1
ATOM 2823 O O . ALA A 1 347 ? 21.680 14.518 -52.838 1.00 91.00 347 ALA A O 1
ATOM 2824 N N . ASP A 1 348 ? 22.580 16.242 -53.947 1.00 94.50 348 ASP A N 1
ATOM 2825 C CA . ASP A 1 348 ? 22.095 17.274 -53.021 1.00 94.50 348 ASP A CA 1
ATOM 2826 C C . ASP A 1 348 ? 20.572 17.384 -53.011 1.00 94.50 348 ASP A C 1
ATOM 2828 O O . ASP A 1 348 ? 19.970 17.437 -51.937 1.00 94.50 348 ASP A O 1
ATOM 2832 N N . LEU A 1 349 ? 19.943 17.359 -54.188 1.00 93.62 349 LEU A N 1
ATOM 2833 C CA . LEU A 1 349 ? 18.490 17.391 -54.312 1.00 93.62 349 LEU A CA 1
ATOM 2834 C C . LEU A 1 349 ? 17.849 16.171 -53.641 1.00 93.62 349 LEU A C 1
ATOM 2836 O O . LEU A 1 349 ? 16.919 16.339 -52.855 1.00 93.62 349 LEU A O 1
ATOM 2840 N N . ALA A 1 350 ? 18.384 14.968 -53.874 1.00 90.38 350 ALA A N 1
ATOM 2841 C CA . ALA A 1 350 ? 17.908 13.752 -53.216 1.00 90.38 350 ALA A CA 1
ATOM 2842 C C . ALA A 1 350 ? 18.053 13.838 -51.684 1.00 90.38 350 ALA A C 1
ATOM 2844 O O . ALA A 1 350 ? 17.127 13.502 -50.948 1.00 90.38 350 ALA A O 1
ATOM 2845 N N . ARG A 1 351 ? 19.183 14.365 -51.184 1.00 92.44 351 ARG A N 1
ATOM 2846 C CA . ARG A 1 351 ? 19.385 14.597 -49.742 1.00 92.44 351 ARG A CA 1
ATOM 2847 C C . ARG A 1 351 ? 18.388 15.599 -49.161 1.00 92.44 351 ARG A C 1
ATOM 2849 O O . ARG A 1 351 ? 17.918 15.402 -48.043 1.00 92.44 351 ARG A O 1
ATOM 2856 N N . LEU A 1 352 ? 18.074 16.671 -49.885 1.00 94.25 352 LEU A N 1
ATOM 2857 C CA . LEU A 1 352 ? 17.087 17.664 -49.455 1.00 94.25 352 LEU A CA 1
ATOM 2858 C C . LEU A 1 352 ? 15.663 17.100 -49.454 1.00 94.25 352 LEU A C 1
ATOM 2860 O O . LEU A 1 352 ? 14.913 17.386 -48.526 1.00 94.25 352 LEU A O 1
ATOM 2864 N N . GLN A 1 353 ? 15.310 16.277 -50.442 1.00 93.44 353 GLN A N 1
ATOM 2865 C CA . GLN A 1 353 ? 14.012 15.601 -50.497 1.00 93.44 353 GLN A CA 1
ATOM 2866 C C . GLN A 1 353 ? 13.817 14.654 -49.307 1.00 93.44 353 GLN A C 1
ATOM 2868 O O . GLN A 1 353 ? 12.763 14.695 -48.679 1.00 93.44 353 GLN A O 1
ATOM 2873 N N . ILE A 1 354 ? 14.844 13.878 -48.940 1.00 89.94 354 ILE A N 1
ATOM 2874 C CA . ILE A 1 354 ? 14.805 13.015 -47.747 1.00 89.94 354 ILE A CA 1
ATOM 2875 C C . ILE A 1 354 ? 14.596 13.855 -46.481 1.00 89.94 354 ILE A C 1
ATOM 2877 O O . ILE A 1 354 ? 13.662 13.600 -45.730 1.00 89.94 354 ILE A O 1
ATOM 2881 N N . LYS A 1 355 ? 15.391 14.916 -46.286 1.00 92.25 355 LYS A N 1
ATOM 2882 C CA . LYS A 1 355 ? 15.246 15.807 -45.119 1.00 92.25 355 LYS A CA 1
ATOM 2883 C C . LYS A 1 355 ? 13.874 16.473 -45.033 1.00 92.25 355 LYS A C 1
ATOM 2885 O O . LYS A 1 355 ? 13.382 16.728 -43.940 1.00 92.25 355 LYS A O 1
ATOM 2890 N N . TYR A 1 356 ? 13.279 16.809 -46.176 1.00 93.81 356 TYR A N 1
ATOM 2891 C CA . TYR A 1 356 ? 11.936 17.375 -46.216 1.00 93.81 356 TYR A CA 1
ATOM 2892 C C . TYR A 1 356 ? 10.889 16.359 -45.747 1.00 93.81 356 TYR A C 1
ATOM 2894 O O . TYR A 1 356 ? 10.036 16.718 -44.940 1.00 93.81 356 TYR A O 1
ATOM 2902 N N . LEU A 1 357 ? 10.978 15.103 -46.198 1.00 89.62 357 LEU A N 1
ATOM 2903 C CA . LEU A 1 357 ? 10.085 14.032 -45.747 1.00 89.62 357 LEU A CA 1
ATOM 2904 C C . LEU A 1 357 ? 10.236 13.771 -44.243 1.00 89.62 357 LEU A C 1
ATOM 2906 O O . LEU A 1 357 ? 9.234 13.776 -43.537 1.00 89.62 357 LEU A O 1
ATOM 2910 N N . GLU A 1 358 ? 11.472 13.671 -43.745 1.00 87.25 358 GLU A N 1
ATOM 2911 C CA . GLU A 1 358 ? 11.757 13.528 -42.308 1.00 87.25 358 GLU A CA 1
ATOM 2912 C C . GLU A 1 358 ? 11.135 14.675 -41.488 1.00 87.25 358 GLU A C 1
ATOM 2914 O O . GLU A 1 358 ? 10.511 14.445 -40.455 1.00 87.25 358 GLU A O 1
ATOM 2919 N N . ALA A 1 359 ? 11.239 15.922 -41.965 1.00 90.19 359 ALA A N 1
ATOM 2920 C CA . ALA A 1 359 ? 10.652 17.079 -41.286 1.00 90.19 359 ALA A CA 1
ATOM 2921 C C . ALA A 1 359 ? 9.111 17.085 -41.311 1.00 90.19 359 ALA A C 1
ATOM 2923 O O . ALA A 1 359 ? 8.477 17.600 -40.386 1.00 90.19 359 ALA A O 1
ATOM 2924 N N . VAL A 1 360 ? 8.491 16.545 -42.366 1.00 90.75 360 VAL A N 1
ATOM 2925 C CA . VAL A 1 360 ? 7.030 16.390 -42.453 1.00 90.75 360 VAL A CA 1
ATOM 2926 C C . VAL A 1 360 ? 6.544 15.303 -41.492 1.00 90.75 360 VAL A C 1
ATOM 2928 O O . VAL A 1 360 ? 5.558 15.530 -40.791 1.00 90.75 360 VAL A O 1
ATOM 2931 N N . GLU A 1 361 ? 7.250 14.173 -41.409 1.00 90.00 361 GLU A N 1
ATOM 2932 C CA . GLU A 1 361 ? 6.964 13.102 -40.447 1.00 90.00 361 GLU A CA 1
ATOM 2933 C C . GLU A 1 361 ? 7.082 13.611 -39.003 1.00 90.00 361 GLU A C 1
ATOM 2935 O O . GLU A 1 361 ? 6.132 13.482 -38.229 1.00 90.00 361 GLU A O 1
ATOM 2940 N N . GLU A 1 362 ? 8.178 14.300 -38.660 1.00 91.38 362 GLU A N 1
ATOM 2941 C CA . GLU A 1 362 ? 8.372 14.885 -37.326 1.00 91.38 362 GLU A CA 1
ATOM 2942 C C . GLU A 1 362 ? 7.261 15.894 -36.978 1.00 91.38 362 GLU A C 1
ATOM 2944 O O . GLU A 1 362 ? 6.761 15.927 -35.850 1.00 91.38 362 GLU A O 1
ATOM 2949 N N . ARG A 1 363 ? 6.816 16.705 -37.948 1.00 93.75 363 ARG A N 1
ATOM 2950 C CA . ARG A 1 363 ? 5.707 17.648 -37.747 1.00 93.75 363 ARG A CA 1
ATOM 2951 C C . ARG A 1 363 ? 4.398 16.929 -37.414 1.00 93.75 363 ARG A C 1
ATOM 2953 O O . ARG A 1 363 ? 3.688 17.389 -36.514 1.00 93.75 363 ARG A O 1
ATOM 2960 N N . GLU A 1 364 ? 4.061 15.850 -38.118 1.00 93.00 364 GLU A N 1
ATOM 2961 C CA . GLU A 1 364 ? 2.821 15.109 -37.855 1.00 93.00 364 GLU A CA 1
ATOM 2962 C C . GLU A 1 364 ? 2.895 14.367 -36.513 1.00 93.00 364 GLU A C 1
ATOM 2964 O O . GLU A 1 364 ? 1.938 14.407 -35.739 1.00 93.00 364 GLU A O 1
ATOM 2969 N N . GLU A 1 365 ? 4.055 13.809 -36.152 1.00 89.81 365 GLU A N 1
ATOM 2970 C CA . GLU A 1 365 ? 4.275 13.226 -34.822 1.00 89.81 365 GLU A CA 1
ATOM 2971 C C . GLU A 1 365 ? 4.073 14.254 -33.698 1.00 89.81 365 GLU A C 1
ATOM 2973 O O . GLU A 1 365 ? 3.392 13.980 -32.700 1.00 89.81 365 GLU A O 1
ATOM 2978 N N . ILE A 1 366 ? 4.627 15.462 -33.855 1.00 90.69 366 ILE A N 1
ATOM 2979 C CA . ILE A 1 366 ? 4.448 16.559 -32.894 1.00 90.69 366 ILE A CA 1
ATOM 2980 C C . ILE A 1 366 ? 2.971 16.948 -32.789 1.00 90.69 366 ILE A C 1
ATOM 2982 O O . ILE A 1 366 ? 2.478 17.164 -31.677 1.00 90.69 366 ILE A O 1
ATOM 2986 N N . LYS A 1 367 ? 2.250 17.008 -33.912 1.00 95.44 367 LYS A N 1
ATOM 2987 C CA . LYS A 1 367 ? 0.820 17.330 -33.946 1.00 95.44 367 LYS A CA 1
ATOM 2988 C C . LYS A 1 367 ? -0.020 16.268 -33.232 1.00 95.44 367 LYS A C 1
ATOM 2990 O O . LYS A 1 367 ? -0.765 16.620 -32.317 1.00 95.44 367 LYS A O 1
ATOM 2995 N N . CYS A 1 368 ? 0.169 14.982 -33.538 1.00 91.31 368 CYS A N 1
ATOM 2996 C CA . CYS A 1 368 ? -0.510 13.886 -32.836 1.00 91.31 368 CYS A CA 1
ATOM 2997 C C . CYS A 1 368 ? -0.222 13.912 -31.327 1.00 91.31 368 CYS A C 1
ATOM 2999 O O . CYS A 1 368 ? -1.108 13.682 -30.498 1.00 91.31 368 CYS A O 1
ATOM 3001 N N . ARG A 1 369 ? 1.017 14.238 -30.938 1.00 91.00 369 ARG A N 1
ATOM 3002 C CA . ARG A 1 369 ? 1.386 14.385 -29.528 1.00 91.00 369 ARG A CA 1
ATOM 3003 C C . ARG A 1 369 ? 0.696 15.579 -28.866 1.00 91.00 369 ARG A C 1
ATOM 3005 O O . ARG A 1 369 ? 0.276 15.456 -27.716 1.00 91.00 369 ARG A O 1
ATOM 3012 N N . ALA A 1 370 ? 0.576 16.710 -29.557 1.00 92.56 370 ALA A N 1
ATOM 3013 C CA . ALA A 1 370 ? -0.116 17.894 -29.053 1.00 92.56 370 ALA A CA 1
ATOM 3014 C C . ALA A 1 370 ? -1.617 17.630 -28.843 1.00 92.56 370 ALA A C 1
ATOM 3016 O O . ALA A 1 370 ? -2.149 17.974 -27.789 1.00 92.56 370 ALA A O 1
ATOM 3017 N N . GLU A 1 371 ? -2.275 16.949 -29.784 1.00 94.94 371 GLU A N 1
ATOM 3018 C CA . GLU A 1 371 ? -3.684 16.544 -29.670 1.00 94.94 371 GLU A CA 1
ATOM 3019 C C . GLU A 1 371 ? -3.904 15.575 -28.499 1.00 94.94 371 GLU A C 1
ATOM 3021 O O . GLU A 1 371 ? -4.805 15.769 -27.677 1.00 94.94 371 GLU A O 1
ATOM 3026 N N . SER A 1 372 ? -3.027 14.575 -28.358 1.00 93.44 372 SER A N 1
ATOM 3027 C CA . SER A 1 372 ? -3.051 13.639 -27.230 1.00 93.44 372 SER A CA 1
ATOM 3028 C C . SER A 1 372 ? -2.907 14.366 -25.888 1.00 93.44 372 SER A C 1
ATOM 3030 O O . SER A 1 372 ? -3.718 14.158 -24.980 1.00 93.44 372 SER A O 1
ATOM 3032 N N . LEU A 1 373 ? -1.951 15.297 -25.777 1.00 90.88 373 LEU A N 1
ATOM 3033 C CA . LEU A 1 373 ? -1.773 16.126 -24.581 1.00 90.88 373 LEU A CA 1
ATOM 3034 C C . LEU A 1 373 ? -2.981 17.035 -24.309 1.00 90.88 373 LEU A C 1
ATOM 3036 O O . LEU A 1 373 ? -3.383 17.160 -23.155 1.00 90.88 373 LEU A O 1
ATOM 3040 N N . GLY A 1 374 ? -3.599 17.616 -25.341 1.00 94.62 374 GLY A N 1
ATOM 3041 C CA . GLY A 1 374 ? -4.827 18.406 -25.202 1.00 94.62 374 GLY A CA 1
ATOM 3042 C C . GLY A 1 374 ? -5.992 17.580 -24.647 1.00 94.62 374 GLY A C 1
ATOM 3043 O O . GLY A 1 374 ? -6.685 18.007 -23.721 1.00 94.62 374 GLY A O 1
ATOM 3044 N N . SER A 1 375 ? -6.162 16.348 -25.136 1.00 93.19 375 SER A N 1
ATOM 3045 C CA . SER A 1 375 ? -7.178 15.420 -24.621 1.00 93.19 375 SER A CA 1
ATOM 3046 C C . SER A 1 375 ? -6.911 14.983 -23.170 1.00 93.19 375 SER A C 1
ATOM 3048 O O . SER A 1 375 ? -7.838 14.819 -22.381 1.00 93.19 375 SER A O 1
ATOM 3050 N N . ALA A 1 376 ? -5.642 14.827 -22.780 1.00 91.88 376 ALA A N 1
ATOM 3051 C CA . ALA A 1 376 ? -5.266 14.500 -21.407 1.00 91.88 376 ALA A CA 1
ATOM 3052 C C . ALA A 1 376 ? -5.468 15.689 -20.451 1.00 91.88 376 ALA A C 1
ATOM 3054 O O . ALA A 1 376 ? -5.894 15.496 -19.308 1.00 91.88 376 ALA A O 1
ATOM 3055 N N . ASN A 1 377 ? -5.209 16.913 -20.921 1.00 91.94 377 ASN A N 1
ATOM 3056 C CA . ASN A 1 377 ? -5.399 18.128 -20.134 1.00 91.94 377 ASN A CA 1
ATOM 3057 C C . ASN A 1 377 ? -6.886 18.392 -19.862 1.00 91.94 377 ASN A C 1
ATOM 3059 O O . ASN A 1 377 ? -7.262 18.617 -18.719 1.00 91.94 377 ASN A O 1
ATOM 3063 N N . THR A 1 378 ? -7.741 18.257 -20.879 1.00 94.31 378 THR A N 1
ATOM 3064 C CA . THR A 1 378 ? -9.202 18.397 -20.715 1.00 94.31 378 THR A CA 1
ATOM 3065 C C . THR A 1 378 ? -9.779 17.368 -19.740 1.00 94.31 378 THR A C 1
ATOM 3067 O O . THR A 1 378 ? -10.576 17.728 -18.879 1.00 94.31 378 THR A O 1
ATOM 3070 N N . LYS A 1 379 ? -9.323 16.106 -19.790 1.00 94.56 379 LYS A N 1
ATOM 3071 C CA . LYS A 1 379 ? -9.692 15.089 -18.787 1.00 94.56 379 LYS A CA 1
ATOM 3072 C C . LYS A 1 379 ? -9.263 15.493 -17.375 1.00 94.56 379 LYS A C 1
ATOM 3074 O O . LYS A 1 379 ? -10.071 15.441 -16.453 1.00 94.56 379 LYS A O 1
ATOM 3079 N N . SER A 1 380 ? -8.019 15.941 -17.215 1.00 89.56 380 SER A N 1
ATOM 3080 C CA . SER A 1 380 ? -7.508 16.406 -15.916 1.00 89.56 380 SER A CA 1
ATOM 3081 C C . SER A 1 380 ? -8.320 17.587 -15.372 1.00 89.56 380 SER A C 1
ATOM 3083 O O . SER A 1 380 ? -8.646 17.612 -14.190 1.00 89.56 380 SER A O 1
ATOM 3085 N N . GLU A 1 381 ? -8.699 18.538 -16.229 1.00 94.81 381 GLU A N 1
ATOM 3086 C CA . GLU A 1 381 ? -9.543 19.680 -15.858 1.00 94.81 381 GLU A CA 1
ATOM 3087 C C . GLU A 1 381 ? -10.935 19.241 -15.388 1.00 94.81 381 GLU A C 1
ATOM 3089 O O . GLU A 1 381 ? -11.405 19.738 -14.364 1.00 94.81 381 GLU A O 1
ATOM 3094 N N . THR A 1 382 ? -11.567 18.277 -16.069 1.00 94.94 382 THR A N 1
ATOM 3095 C CA . THR A 1 382 ? -12.856 17.721 -15.620 1.00 94.94 382 THR A CA 1
ATOM 3096 C C . THR A 1 382 ? -12.741 17.024 -14.265 1.00 94.94 382 THR A C 1
ATOM 3098 O O . THR A 1 382 ? -13.530 17.304 -13.368 1.00 94.94 382 THR A O 1
ATOM 3101 N N . THR A 1 383 ? -11.695 16.219 -14.047 1.00 93.88 383 THR A N 1
ATOM 3102 C CA . THR A 1 383 ? -11.461 15.560 -12.753 1.00 93.88 383 THR A CA 1
ATOM 3103 C C . THR A 1 383 ? -11.232 16.571 -11.628 1.00 93.88 383 THR A C 1
ATOM 3105 O O . THR A 1 383 ? -11.746 16.394 -10.526 1.00 93.88 383 THR A O 1
ATOM 3108 N N . ILE A 1 384 ? -10.506 17.665 -11.888 1.00 93.25 384 ILE A N 1
ATOM 3109 C CA . ILE A 1 384 ? -10.315 18.741 -10.903 1.00 93.25 384 ILE A CA 1
ATOM 3110 C C . ILE A 1 384 ? -11.658 19.380 -10.525 1.00 93.25 384 ILE A C 1
ATOM 3112 O O . ILE A 1 384 ? -11.888 19.644 -9.345 1.00 93.25 384 ILE A O 1
ATOM 3116 N N . GLN A 1 385 ? -12.543 19.622 -11.495 1.00 95.81 385 GLN A N 1
ATOM 3117 C CA . GLN A 1 385 ? -13.872 20.180 -11.227 1.00 95.81 385 GLN A CA 1
ATOM 3118 C C . GLN A 1 385 ? -14.732 19.230 -10.382 1.00 95.81 385 GLN A C 1
ATOM 3120 O O . GLN A 1 385 ? -15.326 19.673 -9.396 1.00 95.81 385 GLN A O 1
ATOM 3125 N N . ASP A 1 386 ? -14.730 17.933 -10.696 1.00 94.50 386 ASP A N 1
ATOM 3126 C CA . ASP A 1 386 ? -15.475 16.918 -9.940 1.00 94.50 386 ASP A CA 1
ATOM 3127 C C . ASP A 1 386 ? -14.990 16.824 -8.483 1.00 94.50 386 ASP A C 1
ATOM 3129 O O . ASP A 1 386 ? -15.791 16.808 -7.541 1.00 94.50 386 ASP A O 1
ATOM 3133 N N . VAL A 1 387 ? -13.668 16.831 -8.274 1.00 93.19 387 VAL A N 1
ATOM 3134 C CA . VAL A 1 387 ? -13.067 16.832 -6.931 1.00 93.19 387 VAL A CA 1
ATOM 3135 C C . VAL A 1 387 ? -13.441 18.104 -6.167 1.00 93.19 387 VAL A C 1
ATOM 3137 O O . VAL A 1 387 ? -13.824 18.024 -5.001 1.00 93.19 387 VAL A O 1
ATOM 3140 N N . GLN A 1 388 ? -13.408 19.275 -6.812 1.00 95.75 388 GLN A N 1
ATOM 3141 C CA . GLN A 1 388 ? -13.830 20.534 -6.188 1.00 95.75 388 GLN A CA 1
ATOM 3142 C C . GLN A 1 388 ? -15.303 20.509 -5.760 1.00 95.75 388 GLN A C 1
ATOM 3144 O O . GLN A 1 388 ? -15.643 21.040 -4.700 1.00 95.75 388 GLN A O 1
ATOM 3149 N N . GLU A 1 389 ? -16.188 19.898 -6.550 1.00 96.44 389 GLU A N 1
ATOM 3150 C CA . GLU A 1 389 ? -17.593 19.735 -6.172 1.00 96.44 389 GLU A CA 1
ATOM 3151 C C . GLU A 1 389 ? -17.750 18.778 -4.980 1.00 96.44 389 GLU A C 1
ATOM 3153 O O . GLU A 1 389 ? -18.506 19.069 -4.048 1.00 96.44 389 GLU A O 1
ATOM 3158 N N . LYS A 1 390 ? -16.998 17.670 -4.962 1.00 95.88 390 LYS A N 1
ATOM 3159 C CA . LYS A 1 390 ? -16.988 16.719 -3.841 1.00 95.88 390 LYS A CA 1
ATOM 3160 C C . LYS A 1 390 ? -16.498 17.377 -2.547 1.00 95.88 390 LYS A C 1
ATOM 3162 O O . LYS A 1 390 ? -17.135 17.203 -1.510 1.00 95.88 390 LYS A O 1
ATOM 3167 N N . CYS A 1 391 ? -15.446 18.197 -2.606 1.00 92.12 391 CYS A N 1
ATOM 3168 C CA . CYS A 1 391 ? -14.966 18.967 -1.454 1.00 92.12 391 CYS A CA 1
ATOM 3169 C C . CYS A 1 391 ? -16.045 19.910 -0.905 1.00 92.12 391 CYS A C 1
ATOM 3171 O O . CYS A 1 391 ? -16.290 19.908 0.297 1.00 92.12 391 CYS A O 1
ATOM 3173 N N . LYS A 1 392 ? -16.756 20.646 -1.770 1.00 95.62 392 LYS A N 1
ATOM 3174 C CA . LYS A 1 392 ? -17.863 21.521 -1.339 1.00 95.62 392 LYS A CA 1
ATOM 3175 C C . LYS A 1 392 ? -18.993 20.744 -0.657 1.00 95.62 392 LYS A C 1
ATOM 3177 O O . LYS A 1 392 ? -19.571 21.228 0.313 1.00 95.62 392 LYS A O 1
ATOM 3182 N N . LYS A 1 393 ? -19.319 19.540 -1.144 1.00 95.38 393 LYS A N 1
ATOM 3183 C CA . LYS A 1 393 ? -20.321 18.666 -0.504 1.00 95.38 393 LYS A CA 1
ATOM 3184 C C . LYS A 1 393 ? -19.878 18.245 0.900 1.00 95.38 393 LYS A C 1
ATOM 3186 O O . LYS A 1 393 ? -20.666 18.380 1.832 1.00 95.38 393 LYS A O 1
ATOM 3191 N N . LEU A 1 394 ? -18.621 17.827 1.058 1.00 94.12 394 LEU A N 1
ATOM 3192 C CA . LEU A 1 394 ? -18.054 17.446 2.358 1.00 94.12 394 LEU A CA 1
ATOM 3193 C C . LEU A 1 394 ? -17.964 18.628 3.335 1.00 94.12 394 LEU A C 1
ATOM 3195 O O . LEU A 1 394 ? -18.212 18.459 4.526 1.00 94.12 394 LEU A O 1
ATOM 3199 N N . GLU A 1 395 ? -17.652 19.834 2.858 1.00 94.88 395 GLU A N 1
ATOM 3200 C CA . GLU A 1 395 ? -17.660 21.046 3.690 1.00 94.88 395 GLU A CA 1
ATOM 3201 C C . GLU A 1 395 ? -19.058 21.350 4.243 1.00 94.88 395 GLU A C 1
ATOM 3203 O O . GLU A 1 395 ? -19.199 21.662 5.429 1.00 94.88 395 GLU A O 1
ATOM 3208 N N . ASN A 1 396 ? -20.094 21.202 3.414 1.00 96.00 396 ASN A N 1
ATOM 3209 C CA . ASN A 1 396 ? -21.481 21.377 3.842 1.00 96.00 396 ASN A CA 1
ATOM 3210 C C . ASN A 1 396 ? -21.917 20.290 4.840 1.00 96.00 396 ASN A C 1
ATOM 3212 O O . ASN A 1 396 ? -22.568 20.599 5.836 1.00 96.00 396 ASN A O 1
ATOM 3216 N N . GLU A 1 397 ? -21.535 19.031 4.612 1.00 95.81 397 GLU A N 1
ATOM 3217 C CA . GLU A 1 397 ? -21.819 17.923 5.535 1.00 95.81 397 GLU A CA 1
ATOM 3218 C C . GLU A 1 397 ? -21.130 18.129 6.890 1.00 95.81 397 GLU A C 1
ATOM 3220 O O . GLU A 1 397 ? -21.759 18.003 7.941 1.00 95.81 397 GLU A O 1
ATOM 3225 N N . LYS A 1 398 ? -19.863 18.557 6.881 1.00 95.38 398 LYS A N 1
ATOM 3226 C CA . LYS A 1 398 ? -19.128 18.927 8.094 1.00 95.38 398 LYS A CA 1
ATOM 3227 C C . LYS A 1 398 ? -19.829 20.046 8.865 1.00 95.38 398 LYS A C 1
ATOM 3229 O O . LYS A 1 398 ? -19.903 19.973 10.090 1.00 95.38 398 LYS A O 1
ATOM 3234 N N . ALA A 1 399 ? -20.324 21.076 8.178 1.00 95.25 399 ALA A N 1
ATOM 3235 C CA . ALA A 1 399 ? -21.075 22.154 8.820 1.00 95.25 399 ALA A CA 1
ATOM 3236 C C . ALA A 1 399 ? -22.361 21.625 9.481 1.00 95.25 399 ALA A C 1
ATOM 3238 O O . ALA A 1 399 ? -22.606 21.925 10.648 1.00 95.25 399 ALA A O 1
ATOM 3239 N N . SER A 1 400 ? -23.111 20.763 8.786 1.00 95.81 400 SER A N 1
ATOM 3240 C CA . SER A 1 400 ? -24.320 20.120 9.322 1.00 95.81 400 SER A CA 1
ATOM 3241 C C . SER A 1 400 ? -24.034 19.268 10.565 1.00 95.81 400 SER A C 1
ATOM 3243 O O . SER A 1 400 ? -24.751 19.362 11.559 1.00 95.81 400 SER A O 1
ATOM 3245 N N . LEU A 1 401 ? -22.970 18.459 10.548 1.00 94.75 401 LEU A N 1
ATOM 3246 C CA . LEU A 1 401 ? -22.589 17.621 11.692 1.00 94.75 401 LEU A CA 1
ATOM 3247 C C . LEU A 1 401 ? -22.147 18.457 12.901 1.00 94.75 401 LEU A C 1
ATOM 3249 O O . LEU A 1 401 ? -22.402 18.082 14.045 1.00 94.75 401 LEU A O 1
ATOM 3253 N N . LEU A 1 402 ? -21.496 19.602 12.677 1.00 94.75 402 LEU A N 1
ATOM 3254 C CA . LEU A 1 402 ? -21.132 20.518 13.761 1.00 94.75 402 LEU A CA 1
ATOM 3255 C C . LEU A 1 402 ? -22.367 21.135 14.432 1.00 94.75 402 LEU A C 1
ATOM 3257 O O . LEU A 1 402 ? -22.384 21.250 15.660 1.00 94.75 402 LEU A O 1
ATOM 3261 N N . GLU A 1 403 ? -23.396 21.489 13.658 1.00 95.75 403 GLU A N 1
ATOM 3262 C CA . GLU A 1 403 ? -24.677 21.954 14.202 1.00 95.75 403 GLU A CA 1
ATOM 3263 C C . GLU A 1 403 ? -25.366 20.864 15.037 1.00 95.75 403 GLU A C 1
ATOM 3265 O O . GLU A 1 403 ? -25.838 21.136 16.144 1.00 95.75 403 GLU A O 1
ATOM 3270 N N . GLU A 1 404 ? -25.356 19.615 14.564 1.00 95.69 404 GLU A N 1
ATOM 3271 C CA . GLU A 1 404 ? -25.924 18.471 15.285 1.00 95.69 404 GLU A CA 1
ATOM 3272 C C . GLU A 1 404 ? -25.186 18.188 16.606 1.00 95.69 404 GLU A C 1
ATOM 3274 O O . GLU A 1 404 ? -25.810 18.014 17.658 1.00 95.69 404 GLU A O 1
ATOM 3279 N N . ILE A 1 405 ? -23.849 18.219 16.595 1.00 93.44 405 ILE A N 1
ATOM 3280 C CA . ILE A 1 405 ? -23.029 18.077 17.807 1.00 93.44 405 ILE A CA 1
ATOM 3281 C C . ILE A 1 405 ? -23.377 19.163 18.831 1.00 93.44 405 ILE A C 1
ATOM 3283 O O . ILE A 1 405 ? -23.472 18.880 20.030 1.00 93.44 405 ILE A O 1
ATOM 3287 N N . GLU A 1 406 ? -23.565 20.407 18.391 1.00 96.44 406 GLU A N 1
ATOM 3288 C CA . GLU A 1 406 ? -23.908 21.510 19.287 1.00 96.44 406 GLU A CA 1
ATOM 3289 C C . GLU A 1 406 ? -25.324 21.354 19.867 1.00 96.44 406 GLU A C 1
ATOM 3291 O O . GLU A 1 406 ? -25.532 21.565 21.068 1.00 96.44 406 GLU A O 1
ATOM 3296 N N . ALA A 1 407 ? -26.277 20.869 19.065 1.00 95.12 407 ALA A N 1
ATOM 3297 C CA . ALA A 1 407 ? -27.611 20.511 19.539 1.00 95.12 407 ALA A CA 1
ATOM 3298 C C . ALA A 1 407 ? -27.559 19.416 20.623 1.00 95.12 407 ALA A C 1
ATOM 3300 O O . ALA A 1 407 ? -28.174 19.571 21.685 1.00 95.12 407 ALA A O 1
ATOM 3301 N N . PHE A 1 408 ? -26.763 18.357 20.428 1.00 94.50 408 PHE A N 1
ATOM 3302 C CA . PHE A 1 408 ? -26.594 17.300 21.431 1.00 94.50 408 PHE A CA 1
ATOM 3303 C C . PHE A 1 408 ? -25.916 17.787 22.713 1.00 94.50 408 PHE A C 1
ATOM 3305 O O . PHE A 1 408 ? -26.295 17.366 23.810 1.00 94.50 408 PHE A O 1
ATOM 3312 N N . LYS A 1 409 ? -24.934 18.693 22.626 1.00 94.00 409 LYS A N 1
ATOM 3313 C CA . LYS A 1 409 ? -24.343 19.315 23.824 1.00 94.00 409 LYS A CA 1
ATOM 3314 C C . LYS A 1 409 ? -25.382 20.104 24.612 1.00 94.00 409 LYS A C 1
ATOM 3316 O O . LYS A 1 409 ? -25.431 19.971 25.836 1.00 94.00 409 LYS A O 1
ATOM 3321 N N . SER A 1 410 ? -26.214 20.886 23.924 1.00 94.44 410 SER A N 1
ATOM 3322 C CA . SER A 1 410 ? -27.300 21.648 24.544 1.00 94.44 410 SER A CA 1
ATOM 3323 C C . SER A 1 410 ? -28.293 20.720 25.252 1.00 94.44 410 SER A C 1
ATOM 3325 O O . SER A 1 410 ? -28.564 20.890 26.442 1.00 94.44 410 SER A O 1
ATOM 3327 N N . GLN A 1 411 ? -28.731 19.651 24.576 1.00 94.81 411 GLN A N 1
ATOM 3328 C CA . GLN A 1 411 ? -29.621 18.641 25.156 1.00 94.81 411 GLN A CA 1
ATOM 3329 C C . GLN A 1 411 ? -29.003 17.957 26.385 1.00 94.81 411 GLN A C 1
ATOM 3331 O O . GLN A 1 411 ? -29.659 17.826 27.420 1.00 94.81 411 GLN A O 1
ATOM 3336 N N . ASN A 1 412 ? -27.730 17.563 26.311 1.00 93.94 412 ASN A N 1
ATOM 3337 C CA . ASN A 1 412 ? -27.011 16.975 27.441 1.00 93.94 412 ASN A CA 1
ATOM 3338 C C . ASN A 1 412 ? -26.913 17.939 28.628 1.00 93.94 412 ASN A C 1
ATOM 3340 O O . ASN A 1 412 ? -26.978 17.506 29.779 1.00 93.94 412 ASN A O 1
ATOM 3344 N N . ASN A 1 413 ? -26.765 19.240 28.374 1.00 94.50 413 ASN A N 1
ATOM 3345 C CA . ASN A 1 413 ? -26.746 20.240 29.433 1.00 94.50 413 ASN A CA 1
ATOM 3346 C C . ASN A 1 413 ? -28.116 20.358 30.121 1.00 94.50 413 ASN A C 1
ATOM 3348 O O . ASN A 1 413 ? -28.181 20.345 31.349 1.00 94.50 413 ASN A O 1
ATOM 3352 N N . CYS A 1 414 ? -29.210 20.372 29.351 1.00 93.94 414 CYS A N 1
ATOM 3353 C CA . CYS A 1 414 ? -30.566 20.329 29.904 1.00 93.94 414 CYS A CA 1
ATOM 3354 C C . CYS A 1 414 ? -30.782 19.086 30.778 1.00 93.94 414 CYS A C 1
ATOM 3356 O O . CYS A 1 414 ? -31.218 19.213 31.918 1.00 93.94 414 CYS A O 1
ATOM 3358 N N . LEU A 1 415 ? -30.400 17.899 30.292 1.00 92.50 415 LEU A N 1
ATOM 3359 C CA . LEU A 1 415 ? -30.532 16.652 31.053 1.00 92.50 415 LEU A CA 1
ATOM 3360 C C . LEU A 1 415 ? -29.729 16.676 32.359 1.00 92.50 415 LEU A C 1
ATOM 3362 O O . LEU A 1 415 ? -30.231 16.234 33.389 1.00 92.50 415 LEU A O 1
ATOM 3366 N N . LYS A 1 416 ? -28.508 17.225 32.352 1.00 94.19 416 LYS A N 1
ATOM 3367 C CA . LYS A 1 416 ? -27.702 17.387 33.575 1.00 94.19 416 LYS A CA 1
ATOM 3368 C C . LYS A 1 416 ? -28.402 18.262 34.613 1.00 94.19 416 LYS A C 1
ATOM 3370 O O . LYS A 1 416 ? -28.387 17.916 35.793 1.00 94.19 416 LYS A O 1
ATOM 3375 N N . ILE A 1 417 ? -29.011 19.368 34.183 1.00 95.31 417 ILE A N 1
ATOM 3376 C CA . ILE A 1 417 ? -29.779 20.254 35.068 1.00 95.31 417 ILE A CA 1
ATOM 3377 C C . ILE A 1 417 ? -30.982 19.497 35.642 1.00 95.31 417 ILE A C 1
ATOM 3379 O O . ILE A 1 417 ? -31.149 19.464 36.858 1.00 95.31 417 ILE A O 1
ATOM 3383 N N . THR A 1 418 ? -31.753 18.804 34.800 1.00 93.06 418 THR A N 1
ATOM 3384 C CA . THR A 1 418 ? -32.920 18.024 35.241 1.00 93.06 418 THR A CA 1
ATOM 3385 C C . THR A 1 418 ? -32.550 16.911 36.223 1.00 93.06 418 THR A C 1
ATOM 3387 O O . THR A 1 418 ? -33.238 16.722 37.223 1.00 93.06 418 THR A O 1
ATOM 3390 N N . ILE A 1 419 ? -31.446 16.192 35.990 1.00 91.88 419 ILE A N 1
ATOM 3391 C CA . ILE A 1 419 ? -30.951 15.165 36.921 1.00 91.88 419 ILE A CA 1
ATOM 3392 C C . ILE A 1 419 ? -30.613 15.789 38.275 1.00 91.88 419 ILE A C 1
ATOM 3394 O O . ILE A 1 419 ? -30.985 15.238 39.310 1.00 91.88 419 ILE A O 1
ATOM 3398 N N . LYS A 1 420 ? -29.947 16.948 38.280 1.00 94.69 420 LYS A N 1
ATOM 3399 C CA . LYS A 1 420 ? -29.603 17.654 39.516 1.00 94.69 420 LYS A CA 1
ATOM 3400 C C . LYS A 1 420 ? -30.857 18.072 40.292 1.00 94.69 420 LYS A C 1
ATOM 3402 O O . LYS A 1 420 ? -30.937 17.831 41.492 1.00 94.69 420 LYS A O 1
ATOM 3407 N N . GLU A 1 421 ? -31.859 18.625 39.613 1.00 95.19 421 GLU A N 1
ATOM 3408 C CA . GLU A 1 421 ? -33.143 18.984 40.232 1.00 95.19 421 GLU A CA 1
ATOM 3409 C C . GLU A 1 421 ? -33.873 17.760 40.806 1.00 95.19 421 GLU A C 1
ATOM 3411 O O . GLU A 1 421 ? -34.440 17.825 41.898 1.00 95.19 421 GLU A O 1
ATOM 3416 N N . ALA A 1 422 ? -33.851 16.627 40.096 1.00 92.56 422 ALA A N 1
ATOM 3417 C CA . ALA A 1 422 ? -34.441 15.379 40.573 1.00 92.56 422 ALA A CA 1
ATOM 3418 C C . ALA A 1 422 ? -33.718 14.843 41.820 1.00 92.56 422 ALA A C 1
ATOM 3420 O O . ALA A 1 422 ? -34.376 14.428 42.773 1.00 92.56 422 ALA A O 1
ATOM 3421 N N . GLN A 1 423 ? -32.384 14.907 41.849 1.00 95.12 423 GLN A N 1
ATOM 3422 C CA . GLN A 1 423 ? -31.579 14.537 43.018 1.00 95.12 423 GLN A CA 1
ATOM 3423 C C . GLN A 1 423 ? -31.883 15.429 44.229 1.00 95.12 423 GLN A C 1
ATOM 3425 O O . GLN A 1 423 ? -32.046 14.924 45.336 1.00 95.12 423 GLN A O 1
ATOM 3430 N N . GLU A 1 424 ? -32.025 16.742 44.029 1.00 96.69 424 GLU A N 1
ATOM 3431 C CA . GLU A 1 424 ? -32.405 17.672 45.101 1.00 96.69 424 GLU A CA 1
ATOM 3432 C C . GLU A 1 424 ? -33.809 17.378 45.654 1.00 96.69 424 GLU A C 1
ATOM 3434 O O . GLU A 1 424 ? -34.033 17.462 46.863 1.00 96.69 424 GLU A O 1
ATOM 3439 N N . LYS A 1 425 ? -34.767 17.017 44.790 1.00 94.94 425 LYS A N 1
ATOM 3440 C CA . LYS A 1 425 ? -36.114 16.602 45.216 1.00 94.94 425 LYS A CA 1
ATOM 3441 C C . LYS A 1 425 ? -36.096 15.275 45.974 1.00 94.94 425 LYS A C 1
ATOM 3443 O O . LYS A 1 425 ? -36.794 15.162 46.978 1.00 94.94 425 LYS A O 1
ATOM 3448 N N . LEU A 1 426 ? -35.300 14.305 45.519 1.00 94.50 426 LEU A N 1
ATOM 3449 C CA . LEU A 1 426 ? -35.138 13.014 46.188 1.00 94.50 426 LEU A CA 1
ATOM 3450 C C . LEU A 1 426 ? -34.605 13.202 47.611 1.00 94.50 426 LEU A C 1
ATOM 3452 O O . LEU A 1 426 ? -35.208 12.701 48.552 1.00 94.50 426 LEU A O 1
ATOM 3456 N N . LEU A 1 427 ? -33.552 14.006 47.773 1.00 96.75 427 LEU A N 1
ATOM 3457 C CA . LEU A 1 427 ? -32.951 14.279 49.078 1.00 96.75 427 LEU A CA 1
ATOM 3458 C C . LEU A 1 427 ? -33.956 14.931 50.044 1.00 96.75 427 LEU A C 1
ATOM 3460 O O . LEU A 1 427 ? -34.065 14.526 51.197 1.00 96.75 427 LEU A O 1
ATOM 3464 N N . LYS A 1 428 ? -34.772 15.878 49.561 1.00 96.62 428 LYS A N 1
ATOM 3465 C CA . LYS A 1 428 ? -35.864 16.469 50.360 1.00 96.62 428 LYS A CA 1
ATOM 3466 C C . LYS A 1 428 ? -36.922 15.441 50.770 1.00 96.62 428 LYS A C 1
ATOM 3468 O O . LYS A 1 428 ? -37.448 15.524 51.878 1.00 96.62 428 LYS A O 1
ATOM 3473 N N . ALA A 1 429 ? -37.263 14.502 49.889 1.00 93.81 429 ALA A N 1
ATOM 3474 C CA . ALA A 1 429 ? -38.214 13.440 50.204 1.00 93.81 429 ALA A CA 1
ATOM 3475 C C . ALA A 1 429 ? -37.640 12.472 51.253 1.00 93.81 429 ALA A C 1
ATOM 3477 O O . ALA A 1 429 ? -38.333 12.137 52.210 1.00 93.81 429 ALA A O 1
ATOM 3478 N N . GLU A 1 430 ? -36.366 12.091 51.134 1.00 95.56 430 GLU A N 1
ATOM 3479 C CA . GLU A 1 430 ? -35.659 11.270 52.126 1.00 95.56 430 GLU A CA 1
ATOM 3480 C C . GLU A 1 430 ? -35.605 11.957 53.500 1.00 95.56 430 GLU A C 1
ATOM 3482 O O . GLU A 1 430 ? -35.857 11.323 54.525 1.00 95.56 430 GLU A O 1
ATOM 3487 N N . GLU A 1 431 ? -35.344 13.267 53.554 1.00 96.56 431 GLU A N 1
ATOM 3488 C CA . GLU A 1 431 ? -35.401 14.047 54.799 1.00 96.56 431 GLU A CA 1
ATOM 3489 C C . GLU A 1 431 ? -36.801 14.030 55.437 1.00 96.56 431 GLU A C 1
ATOM 3491 O O . GLU A 1 431 ? -36.929 13.903 56.659 1.00 96.56 431 GLU A O 1
ATOM 3496 N N . GLN A 1 432 ? -37.860 14.134 54.627 1.00 95.44 432 GLN A N 1
ATOM 3497 C CA . GLN A 1 432 ? -39.240 14.052 55.110 1.00 95.44 432 GLN A CA 1
ATOM 3498 C C . GLN A 1 432 ? -39.590 12.654 55.627 1.00 95.44 432 GLN A C 1
ATOM 3500 O O . GLN A 1 432 ? -40.184 12.552 56.699 1.00 95.44 432 GLN A O 1
ATOM 3505 N N . ILE A 1 433 ? -39.190 11.595 54.915 1.00 94.81 433 ILE A N 1
ATOM 3506 C CA . ILE A 1 433 ? -39.378 10.203 55.349 1.00 94.81 433 ILE A CA 1
ATOM 3507 C C . ILE A 1 433 ? -38.724 9.997 56.717 1.00 94.81 433 ILE A C 1
ATOM 3509 O O . ILE A 1 433 ? -39.413 9.628 57.663 1.00 94.81 433 ILE A O 1
ATOM 3513 N N . ASN A 1 434 ? -37.450 10.373 56.867 1.00 96.12 434 ASN A N 1
ATOM 3514 C CA . ASN A 1 434 ? -36.734 10.283 58.143 1.00 96.12 434 ASN A CA 1
ATOM 3515 C C . ASN A 1 434 ? -37.435 11.062 59.274 1.00 96.12 434 ASN A C 1
ATOM 3517 O O . ASN A 1 434 ? -37.443 10.643 60.433 1.00 96.12 434 ASN A O 1
ATOM 3521 N N . LYS A 1 435 ? -38.021 12.228 58.969 1.00 97.12 435 LYS A N 1
ATOM 3522 C CA . LYS A 1 435 ? -38.787 13.011 59.950 1.00 97.12 435 LYS A CA 1
ATOM 3523 C C . LYS A 1 435 ? -40.058 12.278 60.388 1.00 97.12 435 LYS A C 1
ATOM 3525 O O . LYS A 1 435 ? -40.397 12.322 61.571 1.00 97.12 435 LYS A O 1
ATOM 3530 N N . HIS A 1 436 ? -40.754 11.636 59.454 1.00 95.12 436 HIS A N 1
ATOM 3531 C CA . HIS A 1 436 ? -41.948 10.851 59.746 1.00 95.12 436 HIS A CA 1
ATOM 3532 C C . HIS A 1 436 ? -41.629 9.570 60.516 1.00 95.12 436 HIS A C 1
ATOM 3534 O O . HIS A 1 436 ? -42.339 9.277 61.471 1.00 95.12 436 HIS A O 1
ATOM 3540 N N . GLU A 1 437 ? -40.544 8.869 60.186 1.00 96.56 437 GLU A N 1
ATOM 3541 C CA . GLU A 1 437 ? -40.083 7.687 60.928 1.00 96.56 437 GLU A CA 1
ATOM 3542 C C . GLU A 1 437 ? -39.838 8.017 62.404 1.00 96.56 437 GLU A C 1
ATOM 3544 O O . GLU A 1 437 ? -40.433 7.393 63.277 1.00 96.56 437 GLU A O 1
ATOM 3549 N N . ARG A 1 438 ? -39.095 9.092 62.703 1.00 96.06 438 ARG A N 1
ATOM 3550 C CA . ARG A 1 438 ? -38.885 9.545 64.095 1.00 96.06 438 ARG A CA 1
ATOM 3551 C C . ARG A 1 438 ? -40.182 9.911 64.816 1.00 96.06 438 ARG A C 1
ATOM 3553 O O . ARG A 1 438 ? -40.293 9.758 66.031 1.00 96.06 438 ARG A O 1
ATOM 3560 N N . TYR A 1 439 ? -41.152 10.465 64.090 1.00 96.56 439 TYR A N 1
ATOM 3561 C CA . TYR A 1 439 ? -42.454 10.795 64.662 1.00 96.56 439 TYR A CA 1
ATOM 3562 C C . TYR A 1 439 ? -43.258 9.531 64.991 1.00 96.56 439 TYR A C 1
ATOM 3564 O O . TYR A 1 439 ? -43.851 9.460 66.066 1.00 96.56 439 TYR A O 1
ATOM 3572 N N . ILE A 1 440 ? -43.229 8.529 64.107 1.00 95.00 440 ILE A N 1
ATOM 3573 C CA . ILE A 1 440 ? -43.843 7.215 64.330 1.00 95.00 440 ILE A CA 1
ATOM 3574 C C . ILE A 1 440 ? -43.207 6.540 65.547 1.00 95.00 440 ILE A C 1
ATOM 3576 O O . ILE A 1 440 ? -43.939 6.183 66.465 1.00 95.00 440 ILE A O 1
ATOM 3580 N N . GLU A 1 441 ? -41.874 6.478 65.624 1.00 95.19 441 GLU A N 1
ATOM 3581 C CA . GLU A 1 441 ? -41.150 5.931 66.784 1.00 95.19 441 GLU A CA 1
ATOM 3582 C C . GLU A 1 441 ? -41.584 6.613 68.096 1.00 95.19 441 GLU A C 1
ATOM 3584 O O . GLU A 1 441 ? -41.834 5.961 69.110 1.00 95.19 441 GLU A O 1
ATOM 3589 N N . SER A 1 442 ? -41.743 7.942 68.087 1.00 96.75 442 SER A N 1
ATOM 3590 C CA . SER A 1 442 ? -42.226 8.682 69.258 1.00 96.75 442 SER A CA 1
ATOM 3591 C C . SER A 1 442 ? -43.660 8.309 69.654 1.00 96.75 442 SER A C 1
ATOM 3593 O O . SER A 1 442 ? -43.972 8.313 70.848 1.00 96.75 442 SER A O 1
ATOM 3595 N N . ILE A 1 443 ? -44.542 8.040 68.687 1.00 95.44 443 ILE A N 1
ATOM 3596 C CA . ILE A 1 443 ? -45.917 7.590 68.949 1.00 95.44 443 ILE A CA 1
ATOM 3597 C C . ILE A 1 443 ? -45.912 6.164 69.496 1.00 95.44 443 ILE A C 1
ATOM 3599 O O . ILE A 1 443 ? -46.643 5.886 70.444 1.00 95.44 443 ILE A O 1
ATOM 3603 N N . GLU A 1 444 ? -45.095 5.274 68.936 1.00 94.88 444 GLU A N 1
ATOM 3604 C CA . GLU A 1 444 ? -44.966 3.888 69.394 1.00 94.88 444 GLU A CA 1
ATOM 3605 C C . GLU A 1 444 ? -44.537 3.842 70.864 1.00 94.88 444 GLU A C 1
ATOM 3607 O O . GLU A 1 444 ? -45.240 3.251 71.685 1.00 94.88 444 GLU A O 1
ATOM 3612 N N . VAL A 1 445 ? -43.496 4.594 71.237 1.00 96.25 445 VAL A N 1
ATOM 3613 C CA . VAL A 1 445 ? -43.056 4.731 72.638 1.00 96.25 445 VAL A CA 1
ATOM 3614 C C . VAL A 1 445 ? -44.165 5.304 73.531 1.00 96.25 445 VAL A C 1
ATOM 3616 O O . VAL A 1 445 ? -44.347 4.880 74.676 1.00 96.25 445 VAL A O 1
ATOM 3619 N N . MET A 1 446 ? -44.934 6.283 73.047 1.00 95.25 446 MET A N 1
ATOM 3620 C CA . MET A 1 446 ? -46.054 6.845 73.809 1.00 95.25 446 MET A CA 1
ATOM 3621 C C . MET A 1 446 ? -47.170 5.811 74.027 1.00 95.25 446 MET A C 1
ATOM 3623 O O . MET A 1 446 ? -47.704 5.712 75.135 1.00 95.25 446 MET A O 1
ATOM 3627 N N . ASN A 1 447 ? -47.493 5.021 73.004 1.00 94.25 447 ASN A N 1
ATOM 3628 C CA . ASN A 1 447 ? -48.486 3.952 73.074 1.00 94.25 447 ASN A CA 1
ATOM 3629 C C . ASN A 1 447 ? -48.054 2.822 74.014 1.00 94.25 447 ASN A C 1
ATOM 3631 O O . ASN A 1 447 ? -48.875 2.345 74.800 1.00 94.25 447 ASN A O 1
ATOM 3635 N N . GLU A 1 448 ? -46.781 2.425 73.997 1.00 95.62 448 GLU A N 1
ATOM 3636 C CA . GLU A 1 448 ? -46.229 1.451 74.947 1.00 95.62 448 GLU A CA 1
ATOM 3637 C C . GLU A 1 448 ? -46.393 1.935 76.395 1.00 95.62 448 GLU A C 1
ATOM 3639 O O . GLU A 1 448 ? -46.924 1.215 77.243 1.00 95.62 448 GLU A O 1
ATOM 3644 N N . ASN A 1 449 ? -46.044 3.196 76.670 1.00 94.62 449 ASN A N 1
ATOM 3645 C CA . ASN A 1 449 ? -46.214 3.802 77.993 1.00 94.62 449 ASN A CA 1
ATOM 3646 C C . ASN A 1 449 ? -47.684 3.854 78.441 1.00 94.62 449 ASN A C 1
ATOM 3648 O O . ASN A 1 449 ? -47.991 3.600 79.609 1.00 94.62 449 ASN A O 1
ATOM 3652 N N . LEU A 1 450 ? -48.607 4.187 77.533 1.00 93.75 450 LEU A N 1
ATOM 3653 C CA . LEU A 1 450 ? -50.045 4.173 77.819 1.00 93.75 450 LEU A CA 1
ATOM 3654 C C . LEU A 1 450 ? -50.551 2.758 78.109 1.00 93.75 450 LEU A C 1
ATOM 3656 O O . LEU A 1 450 ? -51.359 2.580 79.019 1.00 93.75 450 LEU A O 1
ATOM 3660 N N . THR A 1 451 ? -50.055 1.763 77.376 1.00 94.19 451 THR A N 1
ATOM 3661 C CA . THR A 1 451 ? -50.401 0.351 77.576 1.00 94.19 451 THR A CA 1
ATOM 3662 C C . THR A 1 451 ? -49.972 -0.114 78.966 1.00 94.19 451 THR A C 1
ATOM 3664 O O . THR A 1 451 ? -50.813 -0.593 79.726 1.00 94.19 451 THR A O 1
ATOM 3667 N N . LEU A 1 452 ? -48.721 0.154 79.361 1.00 94.06 452 LEU A N 1
ATOM 3668 C CA . LEU A 1 452 ? -48.217 -0.135 80.710 1.00 94.06 452 LEU A CA 1
ATOM 3669 C C . LEU A 1 452 ? -49.059 0.547 81.799 1.00 94.06 452 LEU A C 1
ATOM 3671 O O . LEU A 1 452 ? -49.447 -0.069 82.791 1.00 94.06 452 LEU A O 1
ATOM 3675 N N . LYS A 1 453 ? -49.408 1.822 81.607 1.00 94.12 453 LYS A N 1
ATOM 3676 C CA . LYS A 1 453 ? -50.214 2.579 82.576 1.00 94.12 453 LYS A CA 1
ATOM 3677 C C . LYS A 1 453 ? -51.647 2.049 82.688 1.00 94.12 453 LYS A C 1
ATOM 3679 O O . LYS A 1 453 ? -52.221 2.047 83.779 1.00 94.12 453 LYS A O 1
ATOM 3684 N N . ASN A 1 454 ? -52.223 1.589 81.579 1.00 91.69 454 ASN A N 1
ATOM 3685 C CA . ASN A 1 454 ? -53.522 0.922 81.567 1.00 91.69 454 ASN A CA 1
ATOM 3686 C C . ASN A 1 454 ? -53.466 -0.416 82.313 1.00 91.69 454 ASN A C 1
ATOM 3688 O O . ASN A 1 454 ? -54.365 -0.696 83.106 1.00 91.69 454 ASN A O 1
ATOM 3692 N N . GLU A 1 455 ? -52.409 -1.208 82.130 1.00 93.81 455 GLU A N 1
ATOM 3693 C CA . GLU A 1 455 ? -52.188 -2.445 82.889 1.00 93.81 455 GLU A CA 1
ATOM 3694 C C . GLU A 1 455 ? -52.081 -2.172 84.399 1.00 93.81 455 GLU A C 1
ATOM 3696 O O . GLU A 1 455 ? -52.781 -2.809 85.192 1.00 93.81 455 GLU A O 1
ATOM 3701 N N . GLU A 1 456 ? -51.301 -1.163 84.808 1.00 93.44 456 GLU A N 1
ATOM 3702 C CA . GLU A 1 456 ? -51.202 -0.737 86.211 1.00 93.44 456 GLU A CA 1
ATOM 3703 C C . GLU A 1 456 ? -52.564 -0.340 86.801 1.00 93.44 456 GLU A C 1
ATOM 3705 O O . GLU A 1 456 ? -52.902 -0.706 87.933 1.00 93.44 456 GLU A O 1
ATOM 3710 N N . LEU A 1 457 ? -53.358 0.434 86.052 1.00 92.38 457 LEU A N 1
ATOM 3711 C CA . LEU A 1 457 ? -54.697 0.851 86.468 1.00 92.38 457 LEU A CA 1
ATOM 3712 C C . LEU A 1 457 ? -55.639 -0.345 86.595 1.00 92.38 457 LEU A C 1
ATOM 3714 O O . LEU A 1 457 ? -56.343 -0.454 87.599 1.00 92.38 457 LEU A O 1
ATOM 3718 N N . MET A 1 458 ? -55.621 -1.269 85.634 1.00 91.81 458 MET A N 1
ATOM 3719 C CA . MET A 1 458 ? -56.414 -2.498 85.688 1.00 91.81 458 MET A CA 1
ATOM 3720 C C . MET A 1 458 ? -56.054 -3.345 86.908 1.00 91.81 458 MET A C 1
ATOM 3722 O O . MET A 1 458 ? -56.940 -3.877 87.581 1.00 91.81 458 MET A O 1
ATOM 3726 N N . GLN A 1 459 ? -54.772 -3.417 87.261 1.00 91.12 459 GLN A N 1
ATOM 3727 C CA . GLN A 1 459 ? -54.320 -4.124 88.453 1.00 91.12 459 GLN A CA 1
ATOM 3728 C C . GLN A 1 459 ? -54.776 -3.424 89.743 1.00 91.12 459 GLN A C 1
ATOM 3730 O O . GLN A 1 459 ? -55.256 -4.089 90.663 1.00 91.12 459 GLN A O 1
ATOM 3735 N N . LYS A 1 460 ? -54.735 -2.084 89.796 1.00 90.69 460 LYS A N 1
ATOM 3736 C CA . LYS A 1 460 ? -55.310 -1.294 90.903 1.00 90.69 460 LYS A CA 1
ATOM 3737 C C . LYS A 1 460 ? -56.820 -1.504 91.042 1.00 90.69 460 LYS A C 1
ATOM 3739 O O . LYS A 1 460 ? -57.295 -1.701 92.158 1.00 90.69 460 LYS A O 1
ATOM 3744 N N . ILE A 1 461 ? -57.566 -1.509 89.934 1.00 88.38 461 ILE A N 1
ATOM 3745 C CA . ILE A 1 461 ? -59.012 -1.785 89.921 1.00 88.38 461 ILE A CA 1
ATOM 3746 C C . ILE A 1 461 ? -59.285 -3.192 90.450 1.00 88.38 461 ILE A C 1
ATOM 3748 O O . ILE A 1 461 ? -60.126 -3.360 91.333 1.00 88.38 461 ILE A O 1
ATOM 3752 N N . LYS A 1 462 ? -58.547 -4.197 89.963 1.00 87.06 462 LYS A N 1
ATOM 3753 C CA . LYS A 1 462 ? -58.666 -5.582 90.428 1.00 87.06 462 LYS A CA 1
ATOM 3754 C C . LYS A 1 462 ? -58.433 -5.670 91.939 1.00 87.06 462 LYS A C 1
ATOM 3756 O O . LYS A 1 462 ? -59.288 -6.204 92.641 1.00 87.06 462 LYS A O 1
ATOM 3761 N N . ASN A 1 463 ? -57.372 -5.042 92.446 1.00 84.19 463 ASN A N 1
ATOM 3762 C CA . ASN A 1 463 ? -57.055 -4.995 93.877 1.00 84.19 463 ASN A CA 1
ATOM 3763 C C . ASN A 1 463 ? -58.155 -4.300 94.708 1.00 84.19 463 ASN A C 1
ATOM 3765 O O . ASN A 1 463 ? -58.553 -4.808 95.759 1.00 84.19 463 ASN A O 1
ATOM 3769 N N . ALA A 1 464 ? -58.702 -3.180 94.224 1.00 78.56 464 ALA A N 1
ATOM 3770 C CA . ALA A 1 464 ? -59.801 -2.467 94.880 1.00 78.56 464 ALA A CA 1
ATOM 3771 C C . ALA A 1 464 ? -61.119 -3.266 94.865 1.00 78.56 464 ALA A C 1
ATOM 3773 O O . ALA A 1 464 ? -61.886 -3.224 95.827 1.00 78.56 464 ALA A O 1
ATOM 3774 N N . SER A 1 465 ? -61.382 -4.028 93.797 1.00 75.19 465 SER A N 1
ATOM 3775 C CA . SER A 1 465 ? -62.550 -4.912 93.701 1.00 75.19 465 SER A CA 1
ATOM 3776 C C . SER A 1 465 ? -62.454 -6.107 94.657 1.00 75.19 465 SER A C 1
ATOM 3778 O O . SER A 1 465 ? -63.444 -6.443 95.304 1.00 75.19 465 SER A O 1
ATOM 3780 N N . THR A 1 466 ? -61.257 -6.673 94.855 1.00 66.94 466 THR A N 1
ATOM 3781 C CA . THR A 1 466 ? -61.009 -7.683 95.898 1.00 66.94 466 THR A CA 1
ATOM 3782 C C . THR A 1 466 ? -61.128 -7.113 97.313 1.00 66.94 466 THR A C 1
ATOM 3784 O O . THR A 1 466 ? -61.595 -7.820 98.196 1.00 66.94 466 THR A O 1
ATOM 3787 N N . GLN A 1 467 ? -60.802 -5.831 97.528 1.00 58.06 467 GLN A N 1
ATOM 3788 C CA . GLN A 1 467 ? -61.022 -5.136 98.806 1.00 58.06 467 GLN A CA 1
ATOM 3789 C C . GLN A 1 467 ? -62.511 -4.863 99.088 1.00 58.06 467 GLN A C 1
ATOM 3791 O O . GLN A 1 467 ? -62.962 -5.031 100.219 1.00 58.06 467 GLN A O 1
ATOM 3796 N N . LYS A 1 468 ? -63.304 -4.509 98.064 1.00 51.81 468 LYS A N 1
ATOM 3797 C CA . LYS A 1 468 ? -64.768 -4.348 98.183 1.00 51.81 468 LYS A CA 1
ATOM 3798 C C . LYS A 1 468 ? -65.523 -5.675 98.330 1.00 51.81 468 LYS A C 1
ATOM 3800 O O . LYS A 1 468 ? -66.596 -5.682 98.927 1.00 51.81 468 LYS A O 1
ATOM 3805 N N . GLY A 1 469 ? -64.962 -6.789 97.850 1.00 48.78 469 GLY A N 1
ATOM 3806 C CA . GLY A 1 469 ? -65.499 -8.140 98.069 1.00 48.78 469 GLY A CA 1
ATOM 3807 C C . GLY A 1 469 ? -65.490 -8.595 99.537 1.00 48.78 469 GLY A C 1
ATOM 3808 O O . GLY A 1 469 ? -66.211 -9.522 99.888 1.00 48.78 469 GLY A O 1
ATOM 3809 N N . SER A 1 470 ? -64.727 -7.917 100.399 1.00 45.00 470 SER A N 1
ATOM 3810 C CA . SER A 1 470 ? -64.664 -8.161 101.848 1.00 45.00 470 SER A CA 1
ATOM 3811 C C . SER A 1 470 ? -65.536 -7.224 102.702 1.00 45.00 470 SER A C 1
ATOM 3813 O O . SER A 1 470 ? -65.577 -7.414 103.912 1.00 45.00 470 SER A O 1
ATOM 3815 N N . GLU A 1 471 ? -66.261 -6.255 102.119 1.00 42.91 471 GLU A N 1
ATOM 3816 C CA . GLU A 1 471 ? -67.004 -5.242 102.902 1.00 42.91 471 GLU A CA 1
ATOM 3817 C C . GLU A 1 471 ? -68.475 -5.002 102.519 1.00 42.91 471 GLU A C 1
ATOM 3819 O O . GLU A 1 471 ? -69.106 -4.134 103.116 1.00 42.91 471 GLU A O 1
ATOM 3824 N N . LYS A 1 472 ? -69.086 -5.769 101.604 1.00 37.94 472 LYS A N 1
ATOM 3825 C CA . LYS A 1 472 ? -70.553 -5.720 101.410 1.00 37.94 472 LYS A CA 1
ATOM 3826 C C . LYS A 1 472 ? -71.180 -7.085 101.115 1.00 37.94 472 LYS A C 1
ATOM 3828 O O . LYS A 1 472 ? -71.461 -7.424 99.969 1.00 37.94 472 LYS A O 1
ATOM 3833 N N . GLN A 1 473 ? -71.483 -7.827 102.182 1.00 42.09 473 GLN A N 1
ATOM 3834 C CA . GLN A 1 473 ? -72.849 -8.333 102.348 1.00 42.09 473 GLN A CA 1
ATOM 3835 C C . GLN A 1 473 ? -73.736 -7.124 102.698 1.00 42.09 473 GLN A C 1
ATOM 3837 O O . GLN A 1 473 ? -73.300 -6.257 103.443 1.00 42.09 473 GLN A O 1
ATOM 3842 N N . GLU A 1 474 ? -74.952 -7.085 102.152 1.00 41.16 474 GLU A N 1
ATOM 3843 C CA . GLU A 1 474 ? -75.977 -6.032 102.306 1.00 41.16 474 GLU A CA 1
ATOM 3844 C C . GLU A 1 474 ? -75.806 -4.774 101.423 1.00 41.16 474 GLU A C 1
ATOM 3846 O O . GLU A 1 474 ? -75.172 -3.785 101.778 1.00 41.16 474 GLU A O 1
ATOM 3851 N N . LEU A 1 475 ? -76.422 -4.774 100.236 1.00 36.03 475 LEU A N 1
ATOM 3852 C CA . LEU A 1 475 ? -77.768 -4.211 100.044 1.00 36.03 475 LEU A CA 1
ATOM 3853 C C . LEU A 1 475 ? -78.235 -4.401 98.587 1.00 36.03 475 LEU A C 1
ATOM 3855 O O . LEU A 1 475 ? -77.463 -4.271 97.641 1.00 36.03 475 LEU A O 1
ATOM 3859 N N . ASN A 1 476 ? -79.519 -4.728 98.464 1.00 34.22 476 ASN A N 1
ATOM 3860 C CA . ASN A 1 476 ? -80.273 -5.035 97.249 1.00 34.22 476 ASN A CA 1
ATOM 3861 C C . ASN A 1 476 ? -80.506 -3.840 96.304 1.00 34.22 476 ASN A C 1
ATOM 3863 O O . ASN A 1 476 ? -80.574 -2.703 96.752 1.00 34.22 476 ASN A O 1
ATOM 3867 N N . ASN A 1 477 ? -80.763 -4.213 95.039 1.00 43.31 477 ASN A N 1
ATOM 3868 C CA . ASN A 1 477 ? -81.673 -3.646 94.027 1.00 43.31 477 ASN A CA 1
ATOM 3869 C C . ASN A 1 477 ? -81.705 -2.127 93.792 1.00 43.31 477 ASN A C 1
ATOM 3871 O O . ASN A 1 477 ? -82.168 -1.382 94.641 1.00 43.31 477 ASN A O 1
ATOM 3875 N N . GLU A 1 478 ? -81.425 -1.712 92.550 1.00 35.44 478 GLU A N 1
ATOM 3876 C CA . GLU A 1 478 ? -82.446 -1.166 91.634 1.00 35.44 478 GLU A CA 1
ATOM 3877 C C . GLU A 1 478 ? -81.875 -0.920 90.222 1.00 35.44 478 GLU A C 1
ATOM 3879 O O . GLU A 1 478 ? -80.746 -0.469 90.041 1.00 35.44 478 GLU A O 1
ATOM 3884 N N . ILE A 1 479 ? -82.685 -1.270 89.220 1.00 52.59 479 ILE A N 1
ATOM 3885 C CA . ILE A 1 479 ? -82.505 -1.022 87.781 1.00 52.59 479 ILE A CA 1
ATOM 3886 C C . ILE A 1 479 ? -82.844 0.455 87.503 1.00 52.59 479 ILE A C 1
ATOM 3888 O O . ILE A 1 479 ? -83.867 0.927 87.996 1.00 52.59 479 ILE A O 1
ATOM 3892 N N . PRO A 1 480 ? -82.037 1.195 86.720 1.00 42.69 480 PRO A N 1
ATOM 3893 C CA . PRO A 1 480 ? -82.502 1.638 85.393 1.00 42.69 480 PRO A CA 1
ATOM 3894 C C . PRO A 1 480 ? -81.353 1.635 84.365 1.00 42.69 480 PRO A C 1
ATOM 3896 O O . PRO A 1 480 ? -80.233 2.030 84.653 1.00 42.69 480 PRO A O 1
ATOM 3899 N N . GLY A 1 481 ? -81.539 1.107 83.161 1.00 40.28 481 GLY A N 1
ATOM 3900 C CA . GLY A 1 481 ? -82.104 1.863 82.041 1.00 40.28 481 GLY A CA 1
ATOM 3901 C C . GLY A 1 481 ? -81.053 1.924 80.913 1.00 40.28 481 GLY A C 1
ATOM 3902 O O . GLY A 1 481 ? -79.858 1.911 81.208 1.00 40.28 481 GLY A O 1
ATOM 3903 N N . PRO A 1 482 ? -81.450 1.896 79.630 1.00 52.34 482 PRO A N 1
ATOM 3904 C CA . PRO A 1 482 ? -80.532 1.670 78.515 1.00 52.34 482 PRO A CA 1
ATOM 3905 C C . PRO A 1 482 ? -79.626 2.888 78.281 1.00 52.34 482 PRO A C 1
ATOM 3907 O O . PRO A 1 482 ? -80.106 4.016 78.176 1.00 52.34 482 PRO A O 1
ATOM 3910 N N . ILE A 1 483 ? -78.315 2.650 78.188 1.00 46.94 483 ILE A N 1
ATOM 3911 C CA . ILE A 1 483 ? -77.320 3.672 77.838 1.00 46.94 483 ILE A CA 1
ATOM 3912 C C . ILE A 1 483 ? -77.430 3.960 76.328 1.00 46.94 483 ILE A C 1
ATOM 3914 O O . ILE A 1 483 ? -77.607 3.015 75.553 1.00 46.94 483 ILE A O 1
ATOM 3918 N N . PRO A 1 484 ? -77.362 5.233 75.895 1.00 42.31 484 PRO A N 1
ATOM 3919 C CA . PRO A 1 484 ? -77.691 5.633 74.533 1.00 42.31 484 PRO A CA 1
ATOM 3920 C C . PRO A 1 484 ? -76.714 5.046 73.517 1.00 42.31 484 PRO A C 1
ATOM 3922 O O . PRO A 1 484 ? -75.507 4.984 73.757 1.00 42.31 484 PRO A O 1
ATOM 3925 N N . GLN A 1 485 ? -77.248 4.673 72.356 1.00 41.91 485 GLN A N 1
ATOM 3926 C CA . GLN A 1 485 ? -76.467 4.464 71.145 1.00 41.91 485 GLN A CA 1
ATOM 3927 C C . GLN A 1 485 ? -75.651 5.732 70.871 1.00 41.91 485 GLN A C 1
ATOM 3929 O O . GLN A 1 485 ? -76.215 6.799 70.639 1.00 41.91 485 GLN A O 1
ATOM 3934 N N . LEU A 1 486 ? -74.323 5.617 70.913 1.00 39.16 486 LEU A N 1
ATOM 3935 C CA . LEU A 1 486 ? -73.449 6.584 70.265 1.00 39.16 486 LEU A CA 1
ATOM 3936 C C . LEU A 1 486 ? -73.653 6.405 68.761 1.00 39.16 486 LEU A C 1
ATOM 3938 O O . LEU A 1 486 ? -73.119 5.475 68.155 1.00 39.16 486 LEU A O 1
ATOM 3942 N N . GLU A 1 487 ? -74.480 7.275 68.184 1.00 41.84 487 GLU A N 1
ATOM 3943 C CA . GLU A 1 487 ? -74.444 7.570 66.759 1.00 41.84 487 GLU A CA 1
ATOM 3944 C C . GLU A 1 487 ? -73.000 7.922 66.402 1.00 41.84 487 GLU A C 1
ATOM 3946 O O . GLU A 1 487 ? -72.463 8.964 66.782 1.00 41.84 487 GLU A O 1
ATOM 3951 N N . ILE A 1 488 ? -72.359 7.011 65.674 1.00 41.16 488 ILE A N 1
ATOM 3952 C CA . ILE A 1 488 ? -71.210 7.333 64.845 1.00 41.16 488 ILE A CA 1
ATOM 3953 C C . ILE A 1 488 ? -71.771 8.269 63.776 1.00 41.16 488 ILE A C 1
ATOM 3955 O O . ILE A 1 488 ? -72.279 7.824 62.749 1.00 41.16 488 ILE A O 1
ATOM 3959 N N . HIS A 1 489 ? -71.739 9.572 64.047 1.00 38.78 489 HIS A N 1
ATOM 3960 C CA . HIS A 1 489 ? -71.819 10.551 62.982 1.00 38.78 489 HIS A CA 1
ATOM 3961 C C . HIS A 1 489 ? -70.669 10.230 62.017 1.00 38.78 489 HIS A C 1
ATOM 3963 O O . HIS A 1 489 ? -69.516 10.203 62.460 1.00 38.78 489 HIS A O 1
ATOM 3969 N N . PRO A 1 490 ? -70.932 9.970 60.724 1.00 42.75 490 PRO A N 1
ATOM 3970 C CA . PRO A 1 490 ? -69.872 10.057 59.740 1.00 42.75 490 PRO A CA 1
ATOM 3971 C C . PRO A 1 490 ? -69.364 11.494 59.831 1.00 42.75 490 PRO A C 1
ATOM 3973 O O . PRO A 1 490 ? -70.115 12.432 59.557 1.00 42.75 490 PRO A O 1
ATOM 3976 N N . GLN A 1 491 ? -68.130 11.682 60.309 1.00 34.12 491 GLN A N 1
ATOM 3977 C CA . GLN A 1 491 ? -67.470 12.953 60.077 1.00 34.12 491 GLN A CA 1
ATOM 3978 C C . GLN A 1 491 ? -67.455 13.132 58.572 1.00 34.12 491 GLN A C 1
ATOM 3980 O O . GLN A 1 491 ? -67.003 12.253 57.834 1.00 34.12 491 GLN A O 1
ATOM 3985 N N . GLU A 1 492 ? -68.066 14.241 58.173 1.00 40.69 492 GLU A N 1
ATOM 3986 C CA . GLU A 1 492 ? -68.045 14.783 56.837 1.00 40.69 492 GLU A CA 1
ATOM 3987 C C . GLU A 1 492 ? -66.693 14.485 56.206 1.00 40.69 492 GLU A C 1
ATOM 3989 O O . GLU A 1 492 ? -65.641 14.828 56.753 1.00 40.69 492 GLU A O 1
ATOM 3994 N N . GLU A 1 493 ? -66.752 13.849 55.039 1.00 40.31 493 GLU A N 1
ATOM 3995 C CA . GLU A 1 493 ? -65.783 14.073 53.988 1.00 40.31 493 GLU A CA 1
ATOM 3996 C C . GLU A 1 493 ? -65.562 15.589 53.908 1.00 40.31 493 GLU A C 1
ATOM 3998 O O . GLU A 1 493 ? -66.269 16.313 53.202 1.00 40.31 493 GLU A O 1
ATOM 4003 N N . GLN A 1 494 ? -64.550 16.093 54.614 1.00 35.81 494 GLN A N 1
ATOM 4004 C CA . GLN A 1 494 ? -63.785 17.183 54.063 1.00 35.81 494 GLN A CA 1
ATOM 4005 C C . GLN A 1 494 ? -63.226 16.605 52.772 1.00 35.81 494 GLN A C 1
ATOM 4007 O O . GLN A 1 494 ? -62.206 15.921 52.741 1.00 35.81 494 GLN A O 1
ATOM 4012 N N . LYS A 1 495 ? -63.972 16.866 51.696 1.00 40.91 495 LYS A N 1
ATOM 4013 C CA . LYS A 1 495 ? -63.404 17.274 50.426 1.00 40.91 495 LYS A CA 1
ATOM 4014 C C . LYS A 1 495 ? -62.347 18.326 50.759 1.00 40.91 495 LYS A C 1
ATOM 4016 O O . LYS A 1 495 ? -62.595 19.522 50.652 1.00 40.91 495 LYS A O 1
ATOM 4021 N N . GLU A 1 496 ? -61.163 17.885 51.173 1.00 39.12 496 GLU A N 1
ATOM 4022 C CA . GLU A 1 496 ? -59.979 18.501 50.626 1.00 39.12 496 GLU A CA 1
ATOM 4023 C C . GLU A 1 496 ? -60.210 18.394 49.130 1.00 39.12 496 GLU A C 1
ATOM 4025 O O . GLU A 1 496 ? -60.256 17.307 48.546 1.00 39.12 496 GLU A O 1
ATOM 4030 N N . GLU A 1 497 ? -60.520 19.548 48.539 1.00 38.59 497 GLU A N 1
ATOM 4031 C CA . GLU A 1 497 ? -60.148 19.810 47.173 1.00 38.59 497 GLU A CA 1
ATOM 4032 C C . GLU A 1 497 ? -58.774 19.172 47.017 1.00 38.59 497 GLU A C 1
ATOM 4034 O O . GLU A 1 497 ? -57.766 19.681 47.510 1.00 38.59 497 GLU A O 1
ATOM 4039 N N . VAL A 1 498 ? -58.755 18.011 46.360 1.00 38.62 498 VAL A N 1
ATOM 4040 C CA . VAL A 1 498 ? -57.631 17.599 45.550 1.00 38.62 498 VAL A CA 1
ATOM 4041 C C . VAL A 1 498 ? -57.474 18.788 44.626 1.00 38.62 498 VAL A C 1
ATOM 4043 O O . VAL A 1 498 ? -58.117 18.869 43.579 1.00 38.62 498 VAL A O 1
ATOM 4046 N N . SER A 1 499 ? -56.703 19.780 45.090 1.00 39.66 499 SER A N 1
ATOM 4047 C CA . SER A 1 499 ? -56.120 20.804 44.259 1.00 39.66 499 SER A CA 1
ATOM 4048 C C . SER A 1 499 ? -55.558 19.954 43.155 1.00 39.66 499 SER A C 1
ATOM 4050 O O . SER A 1 499 ? -54.720 19.086 43.423 1.00 39.66 499 SER A O 1
ATOM 4052 N N . THR A 1 500 ? -56.168 20.086 41.984 1.00 42.44 500 THR A N 1
ATOM 4053 C CA . THR A 1 500 ? -55.747 19.454 40.756 1.00 42.44 500 THR A CA 1
ATOM 4054 C C . THR A 1 500 ? -54.247 19.648 40.719 1.00 42.44 500 THR A C 1
ATOM 4056 O O . THR A 1 500 ? -53.775 20.743 40.400 1.00 42.44 500 THR A O 1
ATOM 4059 N N . VAL A 1 501 ? -53.507 18.622 41.151 1.00 41.84 501 VAL A N 1
ATOM 4060 C CA . VAL A 1 501 ? -52.084 18.513 40.917 1.00 41.84 501 VAL A CA 1
ATOM 4061 C C . VAL A 1 501 ? -52.087 18.525 39.417 1.00 41.84 501 VAL A C 1
ATOM 4063 O O . VAL A 1 501 ? -52.557 17.570 38.798 1.00 41.84 501 VAL A O 1
ATOM 4066 N N . LYS A 1 502 ? -51.757 19.695 38.856 1.00 43.94 502 LYS A N 1
ATOM 4067 C CA . LYS A 1 502 ? -51.543 19.869 37.431 1.00 43.94 502 LYS A CA 1
ATOM 4068 C C . LYS A 1 502 ? -50.693 18.679 37.071 1.00 43.94 502 LYS A C 1
ATOM 4070 O O . LYS A 1 502 ? -49.573 18.581 37.569 1.00 43.94 502 LYS A O 1
ATOM 4075 N N . SER A 1 503 ? -51.319 17.747 36.358 1.00 42.81 503 SER A N 1
ATOM 4076 C CA . SER A 1 503 ? -50.725 16.501 35.927 1.00 42.81 503 SER A CA 1
ATOM 4077 C C . SER A 1 503 ? -49.347 16.866 35.427 1.00 42.81 503 SER A C 1
ATOM 4079 O O . SER A 1 503 ? -49.228 17.660 34.486 1.00 42.81 503 SER A O 1
ATOM 4081 N N . ASP A 1 504 ? -48.341 16.396 36.156 1.00 48.81 504 ASP A N 1
ATOM 4082 C CA . ASP A 1 504 ? -46.951 16.604 35.814 1.00 48.81 504 ASP A CA 1
ATOM 4083 C C . ASP A 1 504 ? -46.826 16.261 34.321 1.00 48.81 504 ASP A C 1
ATOM 4085 O O . ASP A 1 504 ? -47.269 15.176 33.922 1.00 48.81 504 ASP A O 1
ATOM 4089 N N . PRO A 1 505 ? -46.270 17.134 33.463 1.00 52.19 505 PRO A N 1
ATOM 4090 C CA . PRO A 1 505 ? -46.162 16.874 32.022 1.00 52.19 505 PRO A CA 1
ATOM 4091 C C . PRO A 1 505 ? -45.228 15.690 31.685 1.00 52.19 505 PRO A C 1
ATOM 4093 O O . PRO A 1 505 ? -44.912 15.448 30.524 1.00 52.19 505 PRO A O 1
ATOM 4096 N N . TRP A 1 506 ? -44.804 14.942 32.704 1.00 52.38 506 TRP A N 1
ATOM 4097 C CA . TRP A 1 506 ? -43.866 13.828 32.681 1.00 52.38 506 TRP A CA 1
ATOM 4098 C C . TRP A 1 506 ? -44.505 12.490 33.081 1.00 52.38 506 TRP A C 1
ATOM 4100 O O . TRP A 1 506 ? -43.789 11.528 33.353 1.00 52.38 506 TRP A O 1
ATOM 4110 N N . GLY A 1 507 ? -45.841 12.404 33.112 1.00 60.97 507 GLY A N 1
ATOM 4111 C CA . GLY A 1 507 ? -46.545 11.120 33.162 1.00 60.97 507 GLY A CA 1
ATOM 4112 C C . GLY A 1 507 ? -46.213 10.224 31.960 1.00 60.97 507 GLY A C 1
ATOM 4113 O O . GLY A 1 507 ? -45.466 10.612 31.066 1.00 60.97 507 GLY A O 1
ATOM 4114 N N . ILE A 1 508 ? -46.789 9.019 31.926 1.00 57.16 508 ILE A N 1
ATOM 4115 C CA . ILE A 1 508 ? -46.557 7.961 30.916 1.00 57.16 508 ILE A CA 1
ATOM 4116 C C . ILE A 1 508 ? -46.550 8.494 29.461 1.00 57.16 508 ILE A C 1
ATOM 4118 O O . ILE A 1 508 ? -45.789 7.998 28.627 1.00 57.16 508 ILE A O 1
ATOM 4122 N N . ASP A 1 509 ? -47.290 9.569 29.185 1.00 54.31 509 ASP A N 1
ATOM 4123 C CA . ASP A 1 509 ? -47.333 10.271 27.898 1.00 54.31 509 ASP A CA 1
ATOM 4124 C C . ASP A 1 509 ? -46.011 10.968 27.500 1.00 54.31 509 ASP A C 1
ATOM 4126 O O . ASP A 1 509 ? -45.656 10.987 26.323 1.00 54.31 509 ASP A O 1
ATOM 4130 N N . GLY A 1 510 ? -45.217 11.481 28.447 1.00 54.72 510 GLY A N 1
ATOM 4131 C CA . GLY A 1 510 ? -43.899 12.078 28.178 1.00 54.72 510 GLY A CA 1
ATOM 4132 C C . GLY A 1 510 ? -42.839 11.040 27.785 1.00 54.72 510 GLY A C 1
ATOM 4133 O O . GLY A 1 510 ? -41.988 11.292 26.927 1.00 54.72 510 GLY A O 1
ATOM 4134 N N . ILE A 1 511 ? -42.938 9.831 28.347 1.00 58.66 511 ILE A N 1
ATOM 4135 C CA . ILE A 1 511 ? -42.092 8.687 27.973 1.00 58.66 511 ILE A CA 1
ATOM 4136 C C . ILE A 1 511 ? -42.513 8.143 26.597 1.00 58.66 511 ILE A C 1
ATOM 4138 O O . ILE A 1 511 ? -41.643 7.814 25.785 1.00 58.66 511 ILE A O 1
ATOM 4142 N N . GLN A 1 512 ? -43.818 8.120 26.289 1.00 56.78 512 GLN A N 1
ATOM 4143 C CA . GLN A 1 512 ? -44.328 7.771 24.955 1.00 56.78 512 GLN A CA 1
ATOM 4144 C C . GLN A 1 512 ? -43.950 8.802 23.877 1.00 56.78 512 GLN A C 1
ATOM 4146 O O . GLN A 1 512 ? -43.610 8.418 22.756 1.00 56.78 512 GLN A O 1
ATOM 4151 N N . TRP A 1 513 ? -43.917 10.097 24.209 1.00 63.22 513 TRP A N 1
ATOM 4152 C CA . TRP A 1 513 ? -43.473 11.149 23.288 1.00 63.22 513 TRP A CA 1
ATOM 4153 C C . TRP A 1 513 ? -41.984 11.020 22.922 1.00 63.22 513 TRP A C 1
ATOM 4155 O O . TRP A 1 513 ? -41.621 11.115 21.747 1.00 63.22 513 TRP A O 1
ATOM 4165 N N . LEU A 1 514 ? -41.115 10.713 23.896 1.00 55.78 514 LEU A N 1
ATOM 4166 C CA . LEU A 1 514 ? -39.689 10.458 23.645 1.00 55.78 514 LEU A CA 1
ATOM 4167 C C . LEU A 1 514 ? -39.454 9.190 22.810 1.00 55.78 514 LEU A C 1
ATOM 4169 O O . LEU A 1 514 ? -38.582 9.188 21.944 1.00 55.78 514 LEU A O 1
ATOM 4173 N N . THR A 1 515 ? -40.251 8.134 23.002 1.00 59.12 515 THR A N 1
ATOM 4174 C CA . THR A 1 515 ? -40.114 6.893 22.214 1.00 59.12 515 THR A CA 1
ATOM 4175 C C . THR A 1 515 ? -40.669 7.002 20.793 1.00 59.12 515 THR A C 1
ATOM 4177 O O . THR A 1 515 ? -40.163 6.319 19.903 1.00 59.12 515 THR A O 1
ATOM 4180 N N . GLN A 1 516 ? -41.651 7.872 20.530 1.00 54.53 516 GLN A N 1
ATOM 4181 C CA . GLN A 1 516 ? -42.119 8.135 19.161 1.00 54.53 516 GLN A CA 1
ATOM 4182 C C . GLN A 1 516 ? -41.128 8.962 18.331 1.00 54.53 516 GLN A C 1
ATOM 4184 O O . GLN A 1 516 ? -41.059 8.772 17.118 1.00 54.53 516 GLN A O 1
ATOM 4189 N N . LYS A 1 517 ? -40.329 9.836 18.955 1.00 55.09 517 LYS A N 1
ATOM 4190 C CA . LYS A 1 517 ? -39.378 10.701 18.235 1.00 55.09 517 LYS A CA 1
ATOM 4191 C C . LYS A 1 517 ? -38.058 10.016 17.846 1.00 55.09 517 LYS A C 1
ATOM 4193 O O . LYS A 1 517 ? -37.336 10.553 17.020 1.00 55.09 517 LYS A O 1
ATOM 4198 N N . TRP A 1 518 ? -37.763 8.843 18.411 1.00 51.28 518 TRP A N 1
ATOM 4199 C CA . TRP A 1 518 ? -36.550 8.043 18.148 1.00 51.28 518 TRP A CA 1
ATOM 4200 C C . TRP A 1 518 ? -36.740 6.963 17.060 1.00 51.28 518 TRP A C 1
ATOM 4202 O O . TRP A 1 518 ? -35.909 6.069 16.914 1.00 51.28 518 TRP A O 1
ATOM 4212 N N . LYS A 1 519 ? -37.854 7.007 16.317 1.00 40.25 519 LYS A N 1
ATOM 4213 C CA . LYS A 1 519 ? -38.184 6.071 15.223 1.00 40.25 519 LYS A CA 1
ATOM 4214 C C . LYS A 1 519 ? -38.107 6.682 13.811 1.00 40.25 519 LYS A C 1
ATOM 4216 O O . LYS A 1 519 ? -38.637 6.090 12.874 1.00 40.25 519 LYS A O 1
ATOM 4221 N N . LEU A 1 520 ? -37.450 7.826 13.657 1.00 41.19 520 LEU A N 1
ATOM 4222 C CA . LEU A 1 520 ? -37.053 8.426 12.376 1.00 41.19 520 LEU A CA 1
ATOM 4223 C C . LEU A 1 520 ? -35.534 8.555 12.370 1.00 41.19 520 LEU A C 1
ATOM 4225 O O . LEU A 1 520 ? -34.966 8.419 11.266 1.00 41.19 520 LEU A O 1
#

Radius of gyration: 55.08 Å; Cα contacts (8 Å, |Δi|>4): 244; chains: 1; bounding box: 132×82×198 Å

Organism: NCBI:txid1481888

Secondary structure (DSSP, 8-state):
--HHHHHHHHHHHHH-S-HHHHHHHHHHHHHT--HHHHHHHHHHHHHHHH-SSS-HHHHHHHHHHHHHHHHTT-HHHHHHHHHHTHHHHHHHHTTTTT---TTGGGGTTT-SSHHHHHHHHHHHHHHHHHHHHHHHHHSB-TTSPBPHHHHHHHHHHHTTPPPPPPPHHHHHHHHHHHHHHHHHHHHTT--HHHHHHHHHHHHHHHHHHHHHHHHHHHHT-HHHHHHHHHHHHHHHHHHHHHHHHHHHHS--S-------------------------PPPPPPP--------SSSSSS--S---------S-----HHHHHHHHHHHHHHHHHHHHHHHHHHHHHHHHHHHHHHHHHHHHHHHHHHHHHHHHHHHHHHHHHHHHHHHHHHHHHHHHHHHHHHHHHHHHHHHHHHHHHHHHHHHHHHHHHHHHHHHHHHHHHHHHHHHHHHHHHHHHHHHHHHHHHHHTTT----------PPPP-------------------TTSHHHHHHHHHHT--

Nearest PDB structures (foldseek):
  4pp6-assembly1_B  TM=1.942E-01  e=1.267E+00  Homo sapiens

Sequence (520 aa):
MKEDEINELIRRALTTIDAPALISQIAQEFSNAGYSPCRSLIQNLKKLIKSHQYSPTIKLQALKIIKACADTGNSYFLTYLAKKLASRFRSLCSYQSDSSDPQRGKTLFQSDSKSEQNASAGFLNLLLQCIEEWAGRFGADEMGRETIFFKIYMDLKNKGVTFPQIEPNDEENSIKMLLKSIKKLIENNGDISEVKEKLRTVKEFKRNIEKRIAESMEESNEEDIYELIVLNDEINDVCKIYKRWKSRLNPPKGKTKNFEYEPIQVKGVRFNQKIEEYEPKPAPLPDAIEDPIMVELANDKSQRQTSFHMKDLKLNDPDEMSELKEEYLKSKDKLLEYEDLIHMYKADLARLQIKYLEAVEEREEIKCRAESLGSANTKSETTIQDVQEKCKKLENEKASLLEEIEAFKSQNNCLKITIKEAQEKLLKAEEQINKHERYIESIEVMNENLTLKNEELMQKIKNASTQKGSEKQELNNEIPGPIPQLEIHPQEEQKEEVSTVKSDPWGIDGIQWLTQKWKL

Mean predicted aligned error: 21.93 Å